Protein AF-A0A9D2B0W3-F1 (afdb_monomer)

Mean predicted aligned error: 19.97 Å

Solvent-accessible surface area (backbone atoms only — not comparable to full-atom values): 23202 Å² total; per-residue (Å²): 134,88,91,80,87,83,90,80,87,86,81,76,94,69,97,68,88,82,80,83,84,69,92,85,63,82,82,71,75,82,68,54,70,65,60,48,54,50,43,42,70,68,41,51,67,37,67,68,57,50,46,55,47,22,56,50,35,41,48,42,65,73,71,41,58,70,69,60,51,50,50,48,38,69,76,37,76,88,56,49,48,56,63,53,19,49,54,49,45,52,42,58,73,67,62,76,55,80,83,75,84,60,49,89,51,85,56,60,70,65,48,60,71,43,38,80,55,68,71,36,60,70,56,47,52,52,52,48,50,54,68,66,56,70,76,79,72,70,70,89,67,71,82,72,73,87,71,60,90,69,46,73,64,58,31,46,50,52,51,48,53,50,49,52,50,51,53,55,39,30,74,74,34,73,68,46,32,48,56,67,77,32,67,77,67,62,91,69,73,41,48,67,49,50,52,48,50,52,50,49,47,58,70,71,38,82,87,66,44,69,71,56,53,54,51,31,54,41,52,52,53,48,53,52,52,52,51,52,51,51,52,52,50,50,52,54,51,48,70,71,66,74,64,92,72,79,96,71,86,79,84,74,81,77,78,86,77,77,96,76,70,100,57,80,70,44,63,56,81,75,52,90,89,37,62,59,48,62,68,14,59,42,45,55,57,40,51,54,35,35,70,72,61,70,36,49,62,38,56,49,58,41,36,65,72,58,37,50,54,52,51,54,51,50,50,67,74,39,54,90,81,44,86,73,49,76,69,51,46,52,46,55,50,53,51,49,51,46,32,25,28,63,43,39,78,70,49,79,64,52,39,37,72,76,38,54,68,59,42,50,48,46,41,68,77,42,44,92,52,48,57,54,63,53,51,50,51,51,56,51,62,76,51,106

Structure (mmCIF, N/CA/C/O backbone):
data_AF-A0A9D2B0W3-F1
#
_entry.id   AF-A0A9D2B0W3-F1
#
loop_
_atom_site.group_PDB
_atom_site.id
_atom_site.type_symbol
_atom_site.label_atom_id
_atom_site.label_alt_id
_atom_site.label_comp_id
_atom_site.label_asym_id
_atom_site.label_entity_id
_atom_site.label_seq_id
_atom_site.pdbx_PDB_ins_code
_atom_site.Cartn_x
_atom_site.Cartn_y
_atom_site.Cartn_z
_atom_site.occupancy
_atom_site.B_iso_or_equiv
_atom_site.auth_seq_id
_atom_site.auth_comp_id
_atom_site.auth_asym_id
_atom_site.auth_atom_id
_atom_site.pdbx_PDB_model_num
ATOM 1 N N . HIS A 1 1 ? -0.732 -49.440 7.736 1.00 44.84 1 HIS A N 1
ATOM 2 C CA . HIS A 1 1 ? -2.022 -49.013 7.171 1.00 44.84 1 HIS A CA 1
ATOM 3 C C . HIS A 1 1 ? -2.262 -47.574 7.615 1.00 44.84 1 HIS A C 1
ATOM 5 O O . HIS A 1 1 ? -2.120 -47.290 8.797 1.00 44.84 1 HIS A O 1
ATOM 11 N N . LYS A 1 2 ? -2.395 -46.637 6.665 1.00 40.25 2 LYS A N 1
ATOM 12 C CA . LYS A 1 2 ? -2.701 -45.225 6.947 1.00 40.25 2 LYS A CA 1
ATOM 13 C C . LYS A 1 2 ? -4.219 -45.094 6.853 1.00 40.25 2 LYS A C 1
ATOM 15 O O . LYS A 1 2 ? -4.747 -45.114 5.749 1.00 40.25 2 LYS A O 1
ATOM 20 N N . ASP A 1 3 ? -4.889 -44.996 7.995 1.00 45.91 3 ASP A N 1
ATOM 21 C CA . ASP A 1 3 ? -6.347 -45.184 8.070 1.00 45.91 3 ASP A CA 1
ATOM 22 C C . ASP A 1 3 ? -7.139 -43.870 8.148 1.00 45.91 3 ASP A C 1
ATOM 24 O O . ASP A 1 3 ? -8.339 -43.883 8.415 1.00 45.91 3 ASP A O 1
ATOM 28 N N . ARG A 1 4 ? -6.485 -42.713 7.950 1.00 50.91 4 ARG A N 1
ATOM 29 C CA . ARG A 1 4 ? -7.126 -41.390 8.024 1.00 50.91 4 ARG A CA 1
ATOM 30 C C . ARG A 1 4 ? -6.487 -40.406 7.047 1.00 50.91 4 ARG A C 1
ATOM 32 O O . ARG A 1 4 ? -5.279 -40.188 7.093 1.00 50.91 4 ARG A O 1
ATOM 39 N N . PHE A 1 5 ? -7.313 -39.788 6.208 1.00 53.22 5 PHE A N 1
ATOM 40 C CA . PHE A 1 5 ? -6.940 -38.684 5.326 1.00 53.22 5 PHE A CA 1
ATOM 41 C C . PHE A 1 5 ? -7.847 -37.495 5.648 1.00 53.22 5 PHE A C 1
ATOM 43 O O . PHE A 1 5 ? -9.066 -37.651 5.690 1.00 53.22 5 PHE A O 1
ATOM 50 N N . VAL A 1 6 ? -7.258 -36.327 5.904 1.00 55.78 6 VAL A N 1
ATOM 51 C CA . VAL A 1 6 ? -7.984 -35.069 6.126 1.00 55.78 6 VAL A CA 1
ATOM 52 C C . VAL A 1 6 ? -7.534 -34.099 5.043 1.00 55.78 6 VAL A C 1
ATOM 54 O O . VAL A 1 6 ? -6.338 -33.861 4.895 1.00 55.78 6 VAL A O 1
ATOM 57 N N . ILE A 1 7 ? -8.483 -33.573 4.271 1.00 51.56 7 ILE A N 1
ATOM 58 C CA . ILE A 1 7 ? -8.226 -32.522 3.284 1.00 51.56 7 ILE A CA 1
ATOM 59 C C . ILE A 1 7 ? -8.518 -31.191 3.973 1.00 51.56 7 ILE A C 1
ATOM 61 O O . ILE A 1 7 ? -9.632 -30.970 4.448 1.00 51.56 7 ILE A O 1
ATOM 65 N N . VAL A 1 8 ? -7.507 -30.331 4.057 1.00 54.50 8 VAL A N 1
ATOM 66 C CA . VAL A 1 8 ? -7.628 -28.980 4.610 1.00 54.50 8 VAL A CA 1
ATOM 67 C C . VAL A 1 8 ? -7.377 -28.000 3.472 1.00 54.50 8 VAL A C 1
ATOM 69 O O . VAL A 1 8 ? -6.267 -27.936 2.954 1.00 54.50 8 VAL A O 1
ATOM 72 N N . ASP A 1 9 ? -8.417 -27.272 3.077 1.00 53.31 9 ASP A N 1
ATOM 73 C CA . ASP A 1 9 ? -8.308 -26.111 2.194 1.00 53.31 9 ASP A CA 1
ATOM 74 C C . ASP A 1 9 ? -7.922 -24.894 3.049 1.00 53.31 9 ASP A C 1
ATOM 76 O O . ASP A 1 9 ? -8.601 -24.586 4.035 1.00 53.31 9 ASP A O 1
ATOM 80 N N . ALA A 1 10 ? -6.781 -24.278 2.745 1.00 44.03 10 ALA A N 1
ATOM 81 C CA . ALA A 1 10 ? -6.113 -23.287 3.589 1.00 44.03 10 ALA A CA 1
ATOM 82 C C . ALA A 1 10 ? -6.182 -21.876 2.985 1.00 44.03 10 ALA A C 1
ATOM 84 O O . ALA A 1 10 ? -5.175 -21.177 2.901 1.00 44.03 10 ALA A O 1
ATOM 85 N N . ILE A 1 11 ? -7.376 -21.449 2.573 1.00 45.94 11 ILE A N 1
ATOM 86 C CA . ILE A 1 11 ? -7.653 -20.061 2.193 1.00 45.94 11 ILE A CA 1
ATOM 87 C C . ILE A 1 11 ? -8.588 -19.464 3.255 1.00 45.94 11 ILE A C 1
ATOM 89 O O . ILE A 1 11 ? -9.790 -19.717 3.257 1.00 45.94 11 ILE A O 1
ATOM 93 N N . GLY A 1 12 ? -8.015 -18.697 4.189 1.00 45.47 12 GLY A N 1
ATOM 94 C CA . GLY A 1 12 ? -8.739 -17.964 5.237 1.00 45.47 12 GLY A CA 1
ATOM 95 C C . GLY A 1 12 ? -8.386 -18.392 6.667 1.00 45.47 12 GLY A C 1
ATOM 96 O O . GLY A 1 12 ? -8.378 -19.576 7.004 1.00 45.47 12 GLY A O 1
ATOM 97 N N . VAL A 1 13 ? -8.112 -17.408 7.529 1.00 38.69 13 VAL A N 1
ATOM 98 C CA . VAL A 1 13 ? -7.911 -17.613 8.970 1.00 38.69 13 VAL A CA 1
ATOM 99 C C . VAL A 1 13 ? -9.286 -17.767 9.617 1.00 38.69 13 VAL A C 1
ATOM 101 O O . VAL A 1 13 ? -10.084 -16.835 9.614 1.00 38.69 13 VAL A O 1
ATOM 104 N N . THR A 1 14 ? -9.592 -18.944 10.158 1.00 43.06 14 THR A N 1
ATOM 105 C CA . THR A 1 14 ? -10.795 -19.141 10.977 1.00 43.06 14 THR A CA 1
ATOM 106 C C . THR A 1 14 ? -10.389 -19.400 12.420 1.00 43.06 14 THR A C 1
ATOM 108 O O . THR A 1 14 ? -9.787 -20.431 12.697 1.00 43.06 14 THR A O 1
ATOM 111 N N . GLU A 1 15 ? -10.789 -18.526 13.346 1.00 48.19 15 GLU A N 1
ATOM 112 C CA . GLU A 1 15 ? -10.572 -18.664 14.802 1.00 48.19 15 GLU A CA 1
ATOM 113 C C . GLU A 1 15 ? -11.389 -19.807 15.450 1.00 48.19 15 GLU A C 1
ATOM 115 O O . GLU A 1 15 ? -11.369 -20.010 16.664 1.00 48.19 15 GLU A O 1
ATOM 120 N N . LYS A 1 16 ? -12.137 -20.581 14.651 1.00 44.06 16 LYS A N 1
ATOM 121 C CA . LYS A 1 16 ? -12.910 -21.735 15.122 1.00 44.06 16 LYS A CA 1
ATOM 122 C C . LYS A 1 16 ? -12.063 -23.005 15.108 1.00 44.06 16 LYS A C 1
ATOM 124 O O . LYS A 1 16 ? -11.589 -23.444 14.063 1.00 44.06 16 LYS A O 1
ATOM 129 N N . GLU A 1 17 ? -11.962 -23.633 16.273 1.00 43.59 17 GLU A N 1
ATOM 130 C CA . GLU A 1 17 ? -11.324 -24.933 16.470 1.00 43.59 17 GLU A CA 1
ATOM 131 C C . GLU A 1 17 ? -12.077 -26.024 15.685 1.00 43.59 17 GLU A C 1
ATOM 133 O O . GLU A 1 17 ? -13.277 -26.233 15.877 1.00 43.59 17 GLU A O 1
ATOM 138 N N . LYS A 1 18 ? -11.390 -26.698 14.752 1.00 44.03 18 LYS A N 1
ATOM 139 C CA . LYS A 1 18 ? -11.965 -27.780 13.940 1.00 44.03 18 LYS A CA 1
ATOM 140 C C . LYS A 1 18 ? -11.678 -29.124 14.606 1.00 44.03 18 LYS A C 1
ATOM 142 O O . LYS A 1 18 ? -10.548 -29.603 14.587 1.00 44.03 18 LYS A O 1
ATOM 147 N N . THR A 1 19 ? -12.702 -29.751 15.177 1.00 45.62 19 THR A N 1
ATOM 148 C CA . THR A 1 19 ? -12.590 -31.097 15.755 1.00 45.62 19 THR A CA 1
ATOM 149 C C . THR A 1 19 ? -12.664 -32.164 14.659 1.00 45.62 19 THR A C 1
ATOM 151 O O . THR A 1 19 ? -13.511 -32.094 13.768 1.00 45.62 19 THR A O 1
ATOM 154 N N . VAL A 1 20 ? -11.791 -33.173 14.724 1.00 48.22 20 VAL A N 1
ATOM 155 C CA . VAL A 1 20 ? -11.810 -34.313 13.792 1.00 48.22 20 VAL A CA 1
ATOM 156 C C . VAL A 1 20 ? -12.993 -35.228 14.144 1.00 48.22 20 VAL A C 1
ATOM 158 O O . VAL A 1 20 ? -13.047 -35.713 15.276 1.00 48.22 20 VAL A O 1
ATOM 161 N N . PRO A 1 21 ? -13.937 -35.497 13.221 1.00 41.22 21 PRO A N 1
ATOM 162 C CA . PRO A 1 21 ? -15.067 -36.375 13.509 1.00 41.22 21 PRO A CA 1
ATOM 163 C C . PRO A 1 21 ? -14.605 -37.825 13.733 1.00 41.22 21 PRO A C 1
ATOM 165 O O . PRO A 1 21 ? -13.756 -38.350 13.007 1.00 41.22 21 PRO A O 1
ATOM 168 N N . GLN A 1 22 ? -15.168 -38.482 14.749 1.00 42.56 22 GLN A N 1
ATOM 169 C CA . GLN A 1 22 ? -14.895 -39.882 15.076 1.00 42.56 22 GLN A CA 1
ATOM 170 C C . GLN A 1 22 ? -15.736 -40.807 14.182 1.00 42.56 22 GLN A C 1
ATOM 172 O O . GLN A 1 22 ? -16.954 -40.664 14.087 1.00 42.56 22 GLN A O 1
ATOM 177 N N . VAL A 1 23 ? -15.090 -41.772 13.523 1.00 36.03 23 VAL A N 1
ATOM 178 C CA . VAL A 1 23 ? -15.759 -42.721 12.619 1.00 36.03 23 VAL A CA 1
ATOM 179 C C . VAL A 1 23 ? -16.671 -43.651 13.429 1.00 36.03 23 VAL A C 1
ATOM 181 O O . VAL A 1 23 ? -16.182 -44.449 14.222 1.00 36.03 23 VAL A O 1
ATOM 184 N N . GLY A 1 24 ? -17.986 -43.560 13.209 1.00 43.31 24 GLY A N 1
ATOM 185 C CA . GLY A 1 24 ? -18.978 -44.515 13.726 1.00 43.31 24 GLY A CA 1
ATOM 186 C C . GLY A 1 24 ? -19.796 -44.070 14.945 1.00 43.31 24 GLY A C 1
ATOM 187 O O . GLY A 1 24 ? -20.722 -44.783 15.326 1.00 43.31 24 GLY A O 1
ATOM 188 N N . GLY A 1 25 ? -19.530 -42.899 15.530 1.00 37.09 25 GLY A N 1
ATOM 189 C CA . GLY A 1 25 ? -20.458 -42.290 16.488 1.00 37.09 25 GLY A CA 1
ATOM 190 C C . GLY A 1 25 ? -21.688 -41.765 15.749 1.00 37.09 25 GLY A C 1
ATOM 191 O O . GLY A 1 25 ? -21.544 -41.095 14.725 1.00 37.09 25 GLY A O 1
ATOM 192 N N . LYS A 1 26 ? -22.906 -42.059 16.229 1.00 36.44 26 LYS A N 1
ATOM 193 C CA . LYS A 1 26 ? -24.106 -41.360 15.742 1.00 36.44 26 LYS A CA 1
ATOM 194 C C . LYS A 1 26 ? -23.824 -39.862 15.867 1.00 36.44 26 LYS A C 1
ATOM 196 O O . LYS A 1 26 ? -23.588 -39.384 16.970 1.00 36.44 26 LYS A O 1
ATOM 201 N N . HIS A 1 27 ? -23.805 -39.138 14.748 1.00 40.69 27 HIS A N 1
ATOM 202 C CA . HIS A 1 27 ? -23.748 -37.680 14.756 1.00 40.69 27 HIS A CA 1
ATOM 203 C C . HIS A 1 27 ? -25.032 -37.174 15.424 1.00 40.69 27 HIS A C 1
ATOM 205 O O . HIS A 1 27 ? -26.045 -36.962 14.758 1.00 40.69 27 HIS A O 1
ATOM 211 N N . GLN A 1 28 ? -25.023 -37.024 16.746 1.00 48.50 28 GLN A N 1
ATOM 212 C CA . GLN A 1 28 ? -26.066 -36.291 17.439 1.00 48.50 28 GLN A CA 1
ATOM 213 C C . GLN A 1 28 ? -25.806 -34.827 17.102 1.00 48.50 28 GLN A C 1
ATOM 215 O O . GLN A 1 28 ? -24.817 -34.243 17.540 1.00 48.50 28 GLN A O 1
ATOM 220 N N . ALA A 1 29 ? -26.607 -34.284 16.182 1.00 47.72 29 ALA A N 1
ATOM 221 C CA . ALA A 1 29 ? -26.459 -32.915 15.716 1.00 47.72 29 ALA A CA 1
ATOM 222 C C . ALA A 1 29 ? -26.375 -31.983 16.931 1.00 47.72 29 ALA A C 1
ATOM 224 O O . ALA A 1 29 ? -27.307 -31.932 17.733 1.00 47.72 29 ALA A O 1
ATOM 225 N N . MET A 1 30 ? -25.243 -31.289 17.075 1.00 56.25 30 MET A N 1
ATOM 226 C CA . MET A 1 30 ? -25.001 -30.394 18.200 1.00 56.25 30 MET A CA 1
ATOM 227 C C . MET A 1 30 ? -26.079 -29.308 18.173 1.00 56.25 30 MET A C 1
ATOM 229 O O . MET A 1 30 ? -26.112 -28.465 17.276 1.00 56.25 30 MET A O 1
ATOM 233 N N . MET A 1 31 ? -27.010 -29.371 19.120 1.00 71.25 31 MET A N 1
ATOM 234 C CA . MET A 1 31 ? -28.176 -28.495 19.148 1.00 71.25 31 MET A CA 1
ATOM 235 C C . MET A 1 31 ? -27.744 -27.052 19.459 1.00 71.25 31 MET A C 1
ATOM 237 O O . MET A 1 31 ? -26.736 -26.839 20.141 1.00 71.25 31 MET A O 1
ATOM 241 N N . THR A 1 32 ? -28.457 -26.034 18.966 1.00 80.62 32 THR A N 1
ATOM 242 C CA . THR A 1 32 ? -28.215 -24.645 19.404 1.00 80.62 32 THR A CA 1
ATOM 243 C C . THR A 1 32 ? -28.552 -24.506 20.891 1.00 80.62 32 THR A C 1
ATOM 245 O O . THR A 1 32 ? -29.376 -25.260 21.407 1.00 80.62 32 THR A O 1
ATOM 248 N N . LEU A 1 33 ? -27.914 -23.567 21.605 1.00 84.56 33 LEU A N 1
ATOM 249 C CA . LEU A 1 33 ? -28.168 -23.387 23.043 1.00 84.56 33 LEU A CA 1
ATOM 250 C C . LEU A 1 33 ? -29.640 -23.055 23.326 1.00 84.56 33 LEU A C 1
ATOM 252 O O . LEU A 1 33 ? -30.209 -23.578 24.275 1.00 84.56 33 LEU A O 1
ATOM 256 N N . GLU A 1 34 ? -30.265 -22.239 22.474 1.00 83.94 34 GLU A N 1
ATOM 257 C CA . GLU A 1 34 ? -31.693 -21.907 22.561 1.00 83.94 34 GLU A CA 1
ATOM 258 C C . GLU A 1 34 ? -32.572 -23.151 22.533 1.00 83.94 34 GLU A C 1
ATOM 260 O O . GLU A 1 34 ? -33.365 -23.373 23.445 1.00 83.94 34 GLU A O 1
ATOM 265 N N . ARG A 1 35 ? -32.390 -23.985 21.505 1.00 83.31 35 ARG A N 1
ATOM 266 C CA . ARG A 1 35 ? -33.196 -25.187 21.318 1.00 83.31 35 ARG A CA 1
ATOM 267 C C . ARG A 1 35 ? -32.907 -26.216 22.414 1.00 83.31 35 ARG A C 1
ATOM 269 O O . ARG A 1 35 ? -33.819 -26.890 22.868 1.00 83.31 35 ARG A O 1
ATOM 276 N N . LEU A 1 36 ? -31.667 -26.287 22.898 1.00 86.75 36 LEU A N 1
ATOM 277 C CA . LEU A 1 36 ? -31.296 -27.150 24.018 1.00 86.75 36 LEU A CA 1
ATOM 278 C C . LEU A 1 36 ? -32.008 -26.744 25.317 1.00 86.75 36 LEU A C 1
ATOM 280 O O . LEU A 1 36 ? -32.567 -27.594 26.003 1.00 86.75 36 LEU A O 1
ATOM 284 N N . LEU A 1 37 ? -32.019 -25.450 25.647 1.00 87.00 37 LEU A N 1
ATOM 285 C CA . LEU A 1 37 ? -32.725 -24.936 26.824 1.00 87.00 37 LEU A CA 1
ATOM 286 C C . LEU A 1 37 ? -34.245 -25.117 26.704 1.00 87.00 37 LEU A C 1
ATOM 288 O O . LEU A 1 37 ? -34.905 -25.396 27.704 1.00 87.00 37 LEU A O 1
ATOM 292 N N . GLU A 1 38 ? -34.794 -24.980 25.496 1.00 86.25 38 GLU A N 1
ATOM 293 C CA . GLU A 1 38 ? -36.202 -25.251 25.204 1.00 86.25 38 GLU A CA 1
ATOM 294 C C . GLU A 1 38 ? -36.568 -26.719 25.469 1.00 86.25 38 GLU A C 1
ATOM 296 O O . GLU A 1 38 ? -37.480 -26.983 26.252 1.00 86.25 38 GLU A O 1
ATOM 301 N N . GLU A 1 39 ? -35.832 -27.677 24.900 1.00 83.38 39 GLU A N 1
ATOM 302 C CA . GLU A 1 39 ? -36.070 -29.115 25.110 1.00 83.38 39 GLU A CA 1
ATOM 303 C C . GLU A 1 39 ? -35.938 -29.512 26.592 1.00 83.38 39 GLU A C 1
ATOM 305 O O . GLU A 1 39 ? -36.796 -30.216 27.135 1.00 83.38 39 GLU A O 1
ATOM 310 N N . LEU A 1 40 ? -34.926 -28.984 27.290 1.00 85.75 40 LEU A N 1
ATOM 311 C CA . LEU A 1 40 ? -34.746 -29.221 28.724 1.00 85.75 40 LEU A CA 1
ATOM 312 C C . LEU A 1 40 ? -35.913 -28.644 29.543 1.00 85.75 40 LEU A C 1
ATOM 314 O O . LEU A 1 40 ? -36.421 -29.310 30.445 1.00 85.75 40 LEU A O 1
ATOM 318 N N . SER A 1 41 ? -36.401 -27.447 29.193 1.00 84.25 41 SER A N 1
ATOM 319 C CA . SER A 1 41 ? -37.575 -26.841 29.841 1.00 84.25 41 SER A CA 1
ATOM 320 C C . SER A 1 41 ? -38.878 -27.608 29.597 1.00 84.25 41 SER A C 1
ATOM 322 O O . SER A 1 41 ? -39.769 -27.592 30.443 1.00 84.25 41 SER A O 1
ATOM 324 N N . ARG A 1 42 ? -38.977 -28.332 28.474 1.00 81.25 42 ARG A N 1
ATOM 325 C CA . ARG A 1 42 ? -40.112 -29.214 28.158 1.00 81.25 42 ARG A CA 1
ATOM 326 C C . ARG A 1 42 ? -40.053 -30.538 28.924 1.00 81.25 42 ARG A C 1
ATOM 328 O O . ARG A 1 42 ? -41.003 -31.312 28.873 1.00 81.25 42 ARG A O 1
ATOM 335 N N . GLY A 1 43 ? -38.967 -30.781 29.660 1.00 78.50 43 GLY A N 1
ATOM 336 C CA . GLY A 1 43 ? -38.764 -31.970 30.479 1.00 78.50 43 GLY A CA 1
ATOM 337 C C . GLY A 1 43 ? -38.015 -33.097 29.774 1.00 78.50 43 GLY A C 1
ATOM 338 O O . GLY A 1 43 ? -37.932 -34.189 30.334 1.00 78.50 43 GLY A O 1
ATOM 339 N N . VAL A 1 44 ? -37.433 -32.852 28.593 1.00 82.50 44 VAL A N 1
ATOM 340 C CA . VAL A 1 44 ? -36.555 -33.810 27.905 1.00 82.50 44 VAL A CA 1
ATOM 341 C C . VAL A 1 44 ? -35.154 -33.731 28.523 1.00 82.50 44 VAL A C 1
ATOM 343 O O . VAL A 1 44 ? -34.221 -33.163 27.966 1.00 82.50 44 VAL A O 1
ATOM 346 N N . VAL A 1 45 ? -35.023 -34.266 29.735 1.00 83.31 45 VAL A N 1
ATOM 347 C CA . VAL A 1 45 ? -33.794 -34.245 30.545 1.00 83.31 45 VAL A CA 1
ATOM 348 C C . VAL A 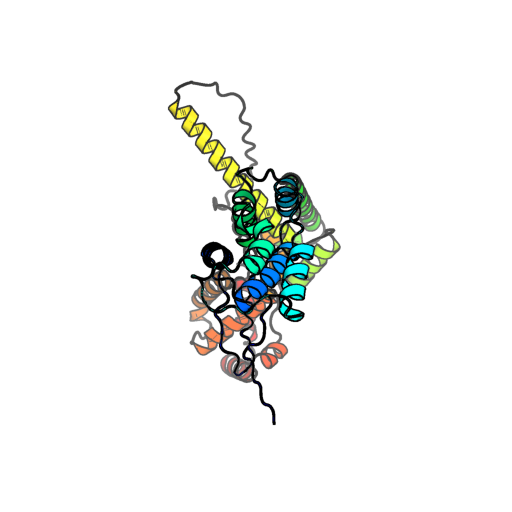1 45 ? -32.998 -35.544 30.388 1.00 83.31 45 VAL A C 1
ATOM 350 O O . VAL A 1 45 ? -32.717 -36.234 31.358 1.00 83.31 45 VAL A O 1
ATOM 353 N N . SER A 1 46 ? -32.666 -35.926 29.154 1.00 85.25 46 SER A N 1
ATOM 354 C CA . SER A 1 46 ? -31.773 -37.070 28.908 1.00 85.25 46 SER A CA 1
ATOM 355 C C . SER A 1 46 ? -30.321 -36.717 29.237 1.00 85.25 46 SER A C 1
ATOM 357 O O . SER A 1 46 ? -29.912 -35.580 28.989 1.00 85.25 46 SER A O 1
ATOM 359 N N . ASP A 1 47 ? -29.526 -37.698 29.663 1.00 81.25 47 ASP A N 1
ATOM 360 C CA . ASP A 1 47 ? -28.124 -37.487 30.050 1.00 81.25 47 ASP A CA 1
ATOM 361 C C . ASP A 1 47 ? -27.288 -36.862 28.910 1.00 81.25 47 ASP A C 1
ATOM 363 O O . ASP A 1 47 ? -26.510 -35.943 29.148 1.00 81.25 47 ASP A O 1
ATOM 367 N N . ASP A 1 48 ? -27.530 -37.247 27.648 1.00 83.50 48 ASP A N 1
ATOM 368 C CA . ASP A 1 48 ? -26.866 -36.649 26.475 1.00 83.50 48 ASP A CA 1
ATOM 369 C C . ASP A 1 48 ? -27.121 -35.132 26.351 1.00 83.50 48 ASP A C 1
ATOM 371 O O . ASP A 1 48 ? -26.190 -34.349 26.168 1.00 83.50 48 ASP A O 1
ATOM 375 N N . LEU A 1 49 ? -28.371 -34.687 26.518 1.00 85.19 49 LEU A N 1
ATOM 376 C CA . LEU A 1 49 ? -28.722 -33.260 26.471 1.00 85.19 49 LEU A CA 1
ATOM 377 C C . LEU A 1 49 ? -28.171 -32.491 27.679 1.00 85.19 49 LEU A C 1
ATOM 379 O O . LEU A 1 49 ? -27.749 -31.342 27.535 1.00 85.19 49 LEU A O 1
ATOM 383 N N . MET A 1 50 ? -28.135 -33.116 28.858 1.00 85.31 50 MET A N 1
ATOM 384 C CA . MET A 1 50 ? -27.540 -32.520 30.058 1.00 85.31 50 MET A CA 1
ATOM 385 C C . MET A 1 50 ? -26.028 -32.325 29.892 1.00 85.31 50 MET A C 1
ATOM 387 O O . MET A 1 50 ? -25.512 -31.244 30.184 1.00 85.31 50 MET A O 1
ATOM 391 N N . LEU A 1 51 ? -25.326 -33.310 29.330 1.00 85.56 51 LEU A N 1
ATOM 392 C CA . LEU A 1 51 ? -23.904 -33.198 29.007 1.00 85.56 51 LEU A CA 1
ATOM 393 C C . LEU A 1 51 ? -23.649 -32.147 27.916 1.00 85.56 51 LEU A C 1
ATOM 395 O O . LEU A 1 51 ? -22.751 -31.316 28.058 1.00 85.56 51 LEU A O 1
ATOM 399 N N . GLN A 1 52 ? -24.476 -32.102 26.864 1.00 84.56 52 GLN A N 1
ATOM 400 C CA . GLN A 1 52 ? -24.395 -31.047 25.845 1.00 84.56 52 GLN A CA 1
ATOM 401 C C . GLN A 1 52 ? -24.563 -29.644 26.443 1.00 84.56 52 GLN A C 1
ATOM 403 O O . GLN A 1 52 ? -23.875 -28.712 26.015 1.00 84.56 52 GLN A O 1
ATOM 408 N N . LEU A 1 53 ? -25.452 -29.482 27.429 1.00 88.25 53 LEU A N 1
ATOM 409 C CA . LEU A 1 53 ? -25.595 -28.229 28.163 1.00 88.25 53 LEU A CA 1
ATOM 410 C C . LEU A 1 53 ? -24.312 -27.908 28.928 1.00 88.25 53 LEU A C 1
ATOM 412 O O . LEU A 1 53 ? -23.763 -26.827 28.726 1.00 88.25 53 LEU A O 1
ATOM 416 N N . ALA A 1 54 ? -23.802 -28.838 29.736 1.00 86.38 54 ALA A N 1
ATOM 417 C CA . ALA A 1 54 ? -22.594 -28.624 30.528 1.00 86.38 54 ALA A CA 1
ATOM 418 C C . ALA A 1 54 ? -21.398 -28.183 29.665 1.00 86.38 54 ALA A C 1
ATOM 420 O O . ALA A 1 54 ? -20.764 -27.170 29.959 1.00 86.38 54 ALA A O 1
ATOM 421 N N . TYR A 1 55 ? -21.143 -28.852 28.535 1.00 84.62 55 TYR A N 1
ATOM 422 C CA . TYR A 1 55 ? -20.054 -28.470 27.628 1.00 84.62 55 TYR A CA 1
ATOM 423 C C . TYR A 1 55 ? -20.231 -27.072 27.024 1.00 84.62 55 TYR A C 1
ATOM 425 O O . TYR A 1 55 ? -19.258 -26.319 26.893 1.00 84.62 55 TYR A O 1
ATOM 433 N N . LYS A 1 56 ? -21.463 -26.688 26.669 1.00 84.56 56 LYS A N 1
ATOM 434 C CA . LYS A 1 56 ? -21.749 -25.337 26.170 1.00 84.56 56 LYS A CA 1
ATOM 435 C C . LYS A 1 56 ? -21.558 -24.284 27.255 1.00 84.56 56 LYS A C 1
ATOM 437 O O . LYS A 1 56 ? -20.966 -23.251 26.963 1.00 84.56 56 LYS A O 1
ATOM 442 N N . LEU A 1 57 ? -21.988 -24.549 28.489 1.00 87.94 57 LEU A N 1
ATOM 443 C CA . LEU A 1 57 ? -21.787 -23.635 29.618 1.00 87.94 57 LEU A CA 1
ATOM 444 C C . LEU A 1 57 ? -20.300 -23.421 29.910 1.00 87.94 57 LEU A C 1
ATOM 446 O O . LEU A 1 57 ? -19.871 -22.277 30.029 1.00 87.94 57 LEU A O 1
ATOM 450 N N . THR A 1 58 ? -19.499 -24.488 29.921 1.00 86.38 58 THR A N 1
ATOM 451 C CA . THR A 1 58 ? -18.039 -24.392 30.079 1.00 86.38 58 THR A CA 1
ATOM 452 C C . THR A 1 58 ? -17.401 -23.594 28.943 1.00 86.38 58 THR A C 1
ATOM 454 O O . THR A 1 58 ? -16.518 -22.771 29.172 1.00 86.38 58 THR A O 1
ATOM 457 N N . THR A 1 59 ? -17.870 -23.784 27.707 1.00 81.56 59 THR A N 1
ATOM 458 C CA . THR A 1 59 ? -17.372 -23.020 26.553 1.00 81.56 59 THR A CA 1
ATOM 459 C C . THR A 1 59 ? -17.703 -21.533 26.682 1.00 81.56 59 THR A C 1
ATOM 461 O O . THR A 1 59 ? -16.834 -20.700 26.447 1.00 81.56 59 THR A O 1
ATOM 464 N N . ILE A 1 60 ? -18.931 -21.197 27.085 1.00 85.69 60 ILE A N 1
ATOM 465 C CA . ILE A 1 60 ? -19.372 -19.812 27.308 1.00 85.69 60 ILE A CA 1
ATOM 466 C C . ILE A 1 60 ? -18.593 -19.175 28.457 1.00 85.69 60 ILE A C 1
ATOM 468 O O . ILE A 1 60 ? -18.174 -18.032 28.338 1.00 85.69 60 ILE A O 1
ATOM 472 N N . ALA A 1 61 ? -18.342 -19.909 29.540 1.00 85.56 61 ALA A N 1
ATOM 473 C CA . ALA A 1 61 ? -17.566 -19.398 30.663 1.00 85.56 61 ALA A CA 1
ATOM 474 C C . ALA A 1 61 ? -16.108 -19.092 30.283 1.00 85.56 61 ALA A C 1
ATOM 476 O O . ALA A 1 61 ? -15.545 -18.117 30.768 1.00 85.56 61 ALA A O 1
ATOM 477 N N . ASN A 1 62 ? -15.509 -19.900 29.402 1.00 81.62 62 ASN A N 1
ATOM 478 C CA . ASN A 1 62 ? -14.113 -19.733 28.989 1.00 81.62 62 ASN A CA 1
ATOM 479 C C . ASN A 1 62 ? -13.920 -18.741 27.830 1.00 81.62 62 ASN A C 1
ATOM 481 O O . ASN A 1 62 ? -12.850 -18.151 27.717 1.00 81.62 62 ASN A O 1
ATOM 485 N N . LYS A 1 63 ? -14.908 -18.604 26.933 1.00 80.19 63 LYS A N 1
ATOM 486 C CA . LYS A 1 63 ? -14.811 -17.785 25.707 1.00 80.19 63 LYS A CA 1
ATOM 487 C C . LYS A 1 63 ? -15.702 -16.538 25.711 1.00 80.19 63 LYS A C 1
ATOM 489 O O . LYS A 1 63 ? -15.606 -15.741 24.785 1.00 80.19 63 LYS A O 1
ATOM 494 N N . GLY A 1 64 ? -16.603 -16.403 26.681 1.00 80.56 64 GLY A N 1
ATOM 495 C CA . GLY A 1 64 ? -17.520 -15.272 26.784 1.00 80.56 64 GLY A CA 1
ATOM 496 C C . GLY A 1 64 ? -16.815 -13.981 27.192 1.00 80.56 64 GLY A C 1
ATOM 497 O O . GLY A 1 64 ? -15.752 -14.004 27.811 1.00 80.56 64 GLY A O 1
ATOM 498 N N . ASP A 1 65 ? -17.430 -12.849 26.853 1.00 81.19 65 ASP A N 1
ATOM 499 C CA . ASP A 1 65 ? -16.939 -11.527 27.237 1.00 81.19 65 ASP A CA 1
ATOM 500 C C . ASP A 1 65 ? -16.958 -11.363 28.776 1.00 81.19 65 ASP A C 1
ATOM 502 O O . ASP A 1 65 ? -18.005 -11.596 29.395 1.00 81.19 65 ASP A O 1
ATOM 506 N N . PRO A 1 66 ? -15.836 -10.969 29.417 1.00 84.12 66 PRO A N 1
ATOM 507 C CA . PRO A 1 66 ? -15.750 -10.867 30.874 1.00 84.12 66 PRO A CA 1
ATOM 508 C C . PRO A 1 66 ? -16.769 -9.907 31.501 1.00 84.12 66 PRO A C 1
ATOM 510 O O . PRO A 1 66 ? -17.277 -10.187 32.590 1.00 84.12 66 PRO A O 1
ATOM 513 N N . ASP A 1 67 ? -17.101 -8.801 30.827 1.00 84.38 67 ASP A N 1
ATOM 514 C CA . ASP A 1 67 ? -18.050 -7.812 31.340 1.00 84.38 67 ASP A CA 1
ATOM 515 C C . ASP A 1 67 ? -19.478 -8.362 31.289 1.00 84.38 67 ASP A C 1
ATOM 517 O O . ASP A 1 67 ? -20.251 -8.215 32.240 1.00 84.38 67 ASP A O 1
ATOM 521 N N . GLU A 1 68 ? -19.834 -9.055 30.207 1.00 85.38 68 GLU A N 1
ATOM 522 C CA . GLU A 1 68 ? -21.152 -9.680 30.076 1.00 85.38 68 GLU A CA 1
ATOM 523 C C . GLU A 1 68 ? -21.335 -10.870 31.022 1.00 85.38 68 GLU A C 1
ATOM 525 O O . GLU A 1 68 ? -22.416 -11.039 31.597 1.00 85.38 68 GLU A O 1
ATOM 530 N N . LEU A 1 69 ? -20.278 -11.658 31.242 1.00 86.31 69 LEU A N 1
ATOM 531 C CA . LEU A 1 69 ? -20.256 -12.718 32.249 1.00 86.31 69 LEU A CA 1
ATOM 532 C C . LEU A 1 69 ? -20.420 -12.142 33.664 1.00 86.31 69 LEU A C 1
ATOM 534 O O . LEU A 1 69 ? -21.159 -12.706 34.472 1.00 86.31 69 LEU A O 1
ATOM 538 N N . ALA A 1 70 ? -19.814 -10.987 33.959 1.00 86.62 70 ALA A N 1
ATOM 539 C CA . ALA A 1 70 ? -20.014 -10.295 35.231 1.00 86.62 70 ALA A CA 1
ATOM 540 C C . ALA A 1 70 ? -21.454 -9.778 35.395 1.00 86.62 70 ALA A C 1
ATOM 542 O O . ALA A 1 70 ? -21.996 -9.804 36.503 1.00 86.62 70 ALA A O 1
ATOM 543 N N . VAL A 1 71 ? -22.100 -9.333 34.311 1.00 87.56 71 VAL A N 1
ATOM 544 C CA . VAL A 1 71 ? -23.529 -8.974 34.318 1.00 87.56 71 VAL A CA 1
ATOM 545 C C . VAL A 1 71 ? -24.390 -10.201 34.615 1.00 87.56 71 VAL A C 1
ATOM 547 O O . VAL A 1 71 ? -25.242 -10.131 35.500 1.00 87.56 71 VAL A O 1
ATOM 550 N N . LEU A 1 72 ? -24.134 -11.335 33.955 1.00 87.38 72 LEU A N 1
ATOM 551 C CA . LEU A 1 72 ? -24.842 -12.591 34.219 1.00 87.38 72 LEU A CA 1
ATOM 552 C C . LEU A 1 72 ? -24.677 -13.036 35.682 1.00 87.38 72 LEU A C 1
ATOM 554 O O . LEU A 1 72 ? -25.662 -13.350 36.346 1.00 87.38 72 LEU A O 1
ATOM 558 N N . GLN A 1 73 ? -23.456 -12.979 36.217 1.00 88.75 73 GLN A N 1
ATOM 559 C CA . GLN A 1 73 ? -23.164 -13.331 37.609 1.00 88.75 73 GLN A CA 1
ATOM 560 C C . GLN A 1 73 ? -23.868 -12.406 38.617 1.00 88.75 73 GLN A C 1
ATOM 562 O O . GLN A 1 73 ? -24.274 -12.853 39.689 1.00 88.75 73 GLN A O 1
ATOM 567 N N . LYS A 1 74 ? -24.035 -11.116 38.294 1.00 87.44 74 LYS A N 1
ATOM 568 C CA . LYS A 1 74 ? -24.799 -10.169 39.126 1.00 87.44 74 LYS A CA 1
ATOM 569 C C . LYS A 1 74 ? -26.302 -10.445 39.088 1.00 87.44 74 LYS A C 1
ATOM 571 O O . LYS A 1 74 ? -26.965 -10.268 40.106 1.00 87.44 74 LYS A O 1
ATOM 576 N N . MET A 1 75 ? -26.832 -10.848 37.933 1.00 85.56 75 MET A N 1
ATOM 577 C CA . MET A 1 75 ? -28.248 -11.198 37.767 1.00 85.56 75 MET A CA 1
ATOM 578 C C . MET A 1 75 ? -28.601 -12.486 38.513 1.00 85.56 75 MET A C 1
ATOM 580 O O . MET A 1 75 ? -29.647 -12.545 39.156 1.00 85.56 75 MET A O 1
ATOM 584 N N . SER A 1 76 ? -27.698 -13.469 38.486 1.00 86.38 76 SER A N 1
ATOM 585 C CA . SER A 1 76 ? -27.908 -14.790 39.081 1.00 86.38 76 SER A CA 1
ATOM 586 C C . SER A 1 76 ? -26.715 -15.173 39.964 1.00 86.38 76 SER A C 1
ATOM 588 O O . SER A 1 76 ? -25.882 -15.985 39.564 1.00 86.38 76 SER A O 1
ATOM 590 N N . PRO A 1 77 ? -26.624 -14.637 41.200 1.00 85.06 77 PRO A N 1
ATOM 591 C CA . PRO A 1 77 ? -25.465 -14.843 42.076 1.00 85.06 77 PRO A CA 1
ATOM 592 C C . PRO A 1 77 ? -25.189 -16.306 42.428 1.00 85.06 77 PRO A C 1
ATOM 594 O O . PRO A 1 77 ? -24.067 -16.652 42.772 1.00 85.06 77 PRO A O 1
ATOM 597 N N . GLN A 1 78 ? -26.213 -17.156 42.353 1.00 80.44 78 GLN A N 1
ATOM 598 C CA . GLN A 1 78 ? -26.131 -18.583 42.672 1.00 80.44 78 GLN A CA 1
ATOM 599 C C . GLN A 1 78 ? -25.678 -19.438 4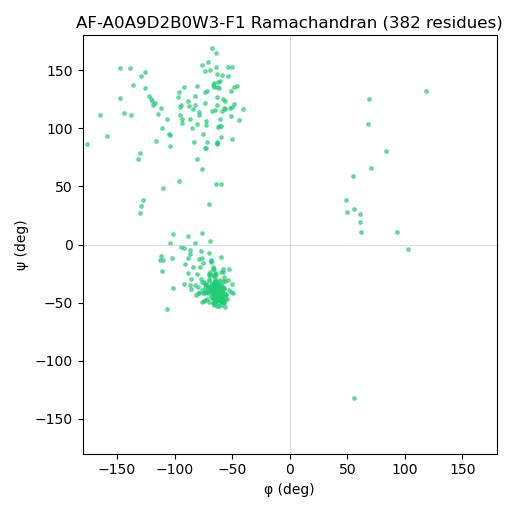1.475 1.00 80.44 78 GLN A C 1
ATOM 601 O O . GLN A 1 78 ? -25.450 -20.636 41.632 1.00 80.44 78 GLN A O 1
ATOM 606 N N . LEU A 1 79 ? -25.577 -18.850 40.277 1.00 85.25 79 LEU A N 1
ATOM 607 C CA . LEU A 1 79 ? -25.266 -19.548 39.033 1.00 85.25 79 LEU A CA 1
ATOM 608 C C . LEU A 1 79 ? -23.811 -19.289 38.622 1.00 85.25 79 LEU A C 1
ATOM 610 O O . LEU A 1 79 ? -23.522 -18.426 37.796 1.00 85.25 79 LEU A O 1
ATOM 614 N N . HIS A 1 80 ? -22.889 -20.080 39.167 1.00 87.31 80 HIS A N 1
ATOM 615 C CA . HIS A 1 80 ? -21.509 -20.132 38.689 1.00 87.31 80 HIS A CA 1
ATOM 616 C C . HIS A 1 80 ? -21.397 -21.144 37.545 1.00 87.31 80 HIS A C 1
ATOM 618 O O . HIS A 1 80 ? -21.489 -22.348 37.765 1.00 87.31 80 HIS A O 1
ATOM 624 N N . LEU A 1 81 ? -21.213 -20.664 36.309 1.00 86.12 81 LEU A N 1
ATOM 625 C CA . LEU A 1 81 ? -21.317 -21.492 35.096 1.00 86.12 81 LEU A CA 1
ATOM 626 C C . LEU A 1 81 ? -20.404 -22.728 35.096 1.00 86.12 81 LEU A C 1
ATOM 628 O O . LEU A 1 81 ? -20.849 -23.803 34.702 1.00 86.12 81 LEU A O 1
ATOM 632 N N . ILE A 1 82 ? -19.150 -22.583 35.536 1.00 87.06 82 ILE A N 1
ATOM 633 C CA . ILE A 1 82 ? -18.168 -23.680 35.552 1.00 87.06 82 ILE A CA 1
ATOM 634 C C . ILE A 1 82 ? -18.542 -24.721 36.612 1.00 87.06 82 ILE A C 1
ATOM 636 O O . ILE A 1 82 ? -18.622 -25.906 36.301 1.00 87.06 82 ILE A O 1
ATOM 640 N N . GLU A 1 83 ? -18.825 -24.281 37.838 1.00 87.50 83 GLU A N 1
ATOM 641 C CA . GLU A 1 83 ? -19.208 -25.166 38.946 1.00 87.50 83 GLU A CA 1
ATOM 642 C C . GLU A 1 83 ? -20.531 -25.886 38.652 1.00 87.50 83 GLU A C 1
ATOM 644 O O . GLU A 1 83 ? -20.688 -27.078 38.910 1.00 87.50 83 GLU A O 1
ATOM 649 N N . PHE A 1 84 ? -21.484 -25.178 38.042 1.00 89.56 84 PHE A N 1
ATOM 650 C CA . PHE A 1 84 ? -22.763 -25.743 37.634 1.00 89.56 84 PHE A CA 1
ATOM 651 C C . PHE A 1 84 ? -22.603 -26.783 36.516 1.00 89.56 84 PHE A C 1
ATOM 653 O O . PHE A 1 84 ? -23.213 -27.850 36.582 1.00 89.56 84 PHE A O 1
ATOM 660 N N . ALA A 1 85 ? -21.749 -26.519 35.521 1.00 89.00 85 ALA A N 1
ATOM 661 C CA . ALA A 1 85 ? -21.426 -27.486 34.475 1.00 89.00 85 ALA A CA 1
ATOM 662 C C . ALA A 1 85 ? -20.741 -28.742 35.041 1.00 89.00 85 ALA A C 1
ATOM 664 O O . ALA A 1 85 ? -21.115 -29.854 34.671 1.00 89.00 85 ALA A O 1
ATOM 665 N N . GLN A 1 86 ? -19.793 -28.579 35.969 1.00 87.94 86 GLN A N 1
ATOM 666 C CA . GLN A 1 86 ? -19.123 -29.694 36.650 1.00 87.94 86 GLN A CA 1
ATOM 667 C C . GLN A 1 86 ? -20.118 -30.555 37.430 1.00 87.94 86 GLN A C 1
ATOM 669 O O . GLN A 1 86 ? -20.144 -31.768 37.249 1.00 87.94 86 GLN A O 1
ATOM 674 N N . ARG A 1 87 ? -21.023 -29.933 38.193 1.00 87.88 87 ARG A N 1
ATOM 675 C CA . ARG A 1 87 ? -22.082 -30.641 38.925 1.00 87.88 87 ARG A CA 1
ATOM 676 C C . ARG A 1 87 ? -23.004 -31.455 38.008 1.00 87.88 87 ARG A C 1
ATOM 678 O O . ARG A 1 87 ? -23.446 -32.533 38.398 1.00 87.88 87 ARG A O 1
ATOM 685 N N . ILE A 1 88 ? -23.313 -30.955 36.806 1.00 87.50 88 ILE A N 1
ATOM 686 C CA . ILE A 1 88 ? -24.092 -31.710 35.810 1.00 87.50 88 ILE A CA 1
ATOM 687 C C . ILE A 1 88 ? -23.309 -32.939 35.331 1.00 87.50 88 ILE A C 1
ATOM 689 O O . ILE A 1 88 ? -23.873 -34.031 35.277 1.00 87.50 88 ILE A O 1
ATOM 693 N N . ILE A 1 89 ? -22.029 -32.764 34.988 1.00 85.69 89 ILE A N 1
ATOM 694 C CA . ILE A 1 89 ? -21.167 -33.840 34.482 1.00 85.69 89 ILE A CA 1
ATOM 695 C C . ILE A 1 89 ? -21.001 -34.930 35.542 1.00 85.69 89 ILE A C 1
ATOM 697 O O . ILE A 1 89 ? -21.290 -36.089 35.261 1.00 85.69 89 ILE A O 1
ATOM 701 N N . GLU A 1 90 ? -20.644 -34.560 36.772 1.00 87.88 90 GLU A N 1
ATOM 702 C CA . GLU A 1 90 ? -20.459 -35.500 37.884 1.00 87.88 90 GLU A CA 1
ATOM 703 C C . GLU A 1 90 ? -21.729 -36.311 38.173 1.00 87.88 90 GLU A C 1
ATOM 705 O O . GLU A 1 90 ? -21.662 -37.524 38.368 1.00 87.88 90 GLU A O 1
ATOM 710 N N . ALA A 1 91 ? -22.902 -35.670 38.149 1.00 84.00 91 ALA A N 1
ATOM 711 C CA . ALA A 1 91 ? -24.172 -36.358 38.368 1.00 84.00 91 ALA A CA 1
ATOM 712 C C . ALA A 1 91 ? -24.506 -37.366 37.253 1.00 84.00 91 ALA A C 1
ATOM 714 O O . ALA A 1 91 ? -25.095 -38.411 37.536 1.00 84.00 91 ALA A O 1
ATOM 715 N N . CYS A 1 92 ? -24.115 -37.076 36.007 1.00 82.31 92 CYS A N 1
ATOM 716 C CA . CYS A 1 92 ? -24.292 -37.991 34.876 1.00 82.31 92 CYS A CA 1
ATOM 717 C C . CYS A 1 92 ? -23.264 -39.137 34.897 1.00 82.31 92 CYS A C 1
ATOM 719 O O . CYS A 1 92 ? -23.618 -40.274 34.606 1.00 82.31 92 CYS A O 1
ATOM 721 N N . GLU A 1 93 ? -22.008 -38.861 35.259 1.00 80.75 93 GLU A N 1
ATOM 722 C CA . GLU A 1 93 ? -20.923 -39.855 35.293 1.00 80.75 93 GLU A CA 1
ATOM 723 C C . GLU A 1 93 ? -21.042 -40.842 36.459 1.00 80.75 93 GLU A C 1
ATOM 725 O O . GLU A 1 93 ? -20.691 -42.010 36.317 1.00 80.75 93 GLU A O 1
ATOM 730 N N . GLN A 1 94 ? -21.542 -40.395 37.615 1.00 77.19 94 GLN A N 1
ATOM 731 C CA . GLN A 1 94 ? -21.703 -41.253 38.794 1.00 77.19 94 GLN A CA 1
ATOM 732 C C . GLN A 1 94 ? -22.984 -42.108 38.760 1.00 77.19 94 GLN A C 1
ATOM 734 O O . GLN A 1 94 ? -23.253 -42.813 39.731 1.00 77.19 94 GLN A O 1
ATOM 739 N N . GLU A 1 95 ? -23.790 -42.026 37.690 1.00 69.00 95 GLU A N 1
ATOM 740 C CA . GLU A 1 95 ? -25.094 -42.704 37.542 1.00 69.00 95 GLU A CA 1
ATOM 741 C C . GLU A 1 95 ? -26.032 -42.507 38.755 1.00 69.00 95 GLU A C 1
ATOM 743 O O . GLU A 1 95 ? -26.889 -43.335 39.059 1.00 69.00 95 GLU A O 1
ATOM 748 N N . THR A 1 96 ? -25.883 -41.390 39.474 1.00 71.19 96 THR A N 1
ATOM 749 C CA . THR A 1 96 ? -26.684 -41.090 40.676 1.00 71.19 96 THR A CA 1
ATOM 750 C C . THR A 1 96 ? -28.099 -40.628 40.336 1.00 71.19 96 THR A C 1
ATOM 752 O O . THR A 1 96 ? -28.952 -40.551 41.218 1.00 71.19 96 THR A O 1
ATOM 755 N N . LEU A 1 97 ? -28.355 -40.330 39.059 1.00 75.56 97 LEU A N 1
ATOM 756 C CA . LEU A 1 97 ? -29.637 -39.869 38.549 1.00 75.56 97 LEU A CA 1
ATOM 757 C C . LEU A 1 97 ? -30.497 -41.062 38.079 1.00 75.56 97 LEU A C 1
ATOM 759 O O . LEU A 1 97 ? -30.001 -41.917 37.343 1.00 75.56 97 LEU A O 1
ATOM 763 N N . PRO A 1 98 ? -31.803 -41.111 38.415 1.00 77.00 98 PRO A N 1
ATOM 764 C CA . PRO A 1 98 ? -32.731 -42.125 37.902 1.00 77.00 98 PRO A CA 1
ATOM 765 C C . PRO A 1 98 ? -32.692 -42.171 36.368 1.00 77.00 98 PRO A C 1
ATOM 767 O O . PRO A 1 98 ? -32.564 -41.108 35.780 1.00 77.00 98 PRO A O 1
ATOM 770 N N . PRO A 1 99 ? -32.833 -43.312 35.669 1.00 76.31 99 PRO A N 1
ATOM 771 C CA . PRO A 1 99 ? -32.723 -43.382 34.203 1.00 76.31 99 PRO A CA 1
ATOM 772 C C . PRO A 1 99 ? -33.804 -42.556 33.481 1.00 76.31 99 PRO A C 1
ATOM 774 O O . PRO A 1 99 ? -34.915 -42.393 33.983 1.00 76.31 99 PRO A O 1
ATOM 777 N N . PHE A 1 100 ? -33.484 -41.974 32.320 1.00 79.69 100 PHE A N 1
ATOM 778 C CA . PHE A 1 100 ? -34.444 -41.184 31.533 1.00 79.69 100 PHE A CA 1
ATOM 779 C C . PHE A 1 100 ? -35.270 -42.135 30.675 1.00 79.69 100 PHE A C 1
ATOM 781 O O . PHE A 1 100 ? -34.717 -42.818 29.816 1.00 79.69 100 PHE A O 1
ATOM 788 N N . VAL A 1 101 ? -36.581 -42.185 30.917 1.00 71.12 101 VAL A N 1
ATOM 789 C CA . VAL A 1 101 ? -37.497 -43.085 30.197 1.00 71.12 101 VAL A CA 1
ATOM 790 C C . VAL A 1 101 ? -38.364 -42.304 29.211 1.00 71.12 101 VAL A C 1
ATOM 792 O O . VAL A 1 101 ? -38.335 -42.590 28.018 1.00 71.12 101 VAL A O 1
ATOM 795 N N . ASP A 1 102 ? -39.093 -41.290 29.684 1.00 73.81 102 ASP A N 1
ATOM 796 C CA . ASP A 1 102 ? -39.936 -40.425 28.853 1.00 73.81 102 ASP A CA 1
ATOM 797 C C . ASP A 1 102 ? -39.977 -38.997 29.431 1.00 73.81 102 ASP A C 1
ATOM 799 O O . ASP A 1 102 ? -39.857 -38.778 30.639 1.00 73.81 102 ASP A O 1
ATOM 803 N N . SER A 1 103 ? -40.184 -38.022 28.552 1.00 71.94 103 SER A N 1
ATOM 804 C CA . SER A 1 103 ? -40.500 -36.625 28.865 1.00 71.94 103 SER A CA 1
ATOM 805 C C . SER A 1 103 ? -41.756 -36.430 29.728 1.00 71.94 103 SER A C 1
ATOM 807 O O . SER A 1 103 ? -41.832 -35.459 30.482 1.00 71.94 103 SER A O 1
ATOM 809 N N . ASN A 1 104 ? -42.725 -37.349 29.638 1.00 69.75 104 ASN A N 1
ATOM 810 C CA . ASN A 1 104 ? -43.993 -37.288 30.369 1.00 69.75 104 ASN A CA 1
ATOM 811 C C . ASN A 1 104 ? -43.873 -37.722 31.841 1.00 69.75 104 ASN A C 1
ATOM 813 O O . ASN A 1 104 ? -44.785 -37.477 32.630 1.00 69.75 104 ASN A O 1
ATOM 817 N N . GLU A 1 105 ? -42.753 -38.338 32.225 1.00 75.81 105 GLU A N 1
ATOM 818 C CA . GLU A 1 105 ? -42.464 -38.709 33.611 1.00 75.81 105 GLU A CA 1
ATOM 819 C C . GLU A 1 105 ? -42.043 -37.476 34.442 1.00 75.81 105 GLU A C 1
ATOM 821 O O . GLU A 1 105 ? -41.518 -36.487 33.901 1.00 75.81 105 GLU A O 1
ATOM 826 N N . PRO A 1 106 ? -42.232 -37.487 35.778 1.00 69.31 106 PRO A N 1
ATOM 827 C CA . PRO A 1 106 ? -41.977 -36.313 36.609 1.00 69.31 106 PRO A CA 1
ATOM 828 C C . PRO A 1 106 ? -40.514 -35.858 36.535 1.00 69.31 106 PRO A C 1
ATOM 830 O O . PRO A 1 106 ? -40.270 -34.649 36.510 1.00 69.31 106 PRO A O 1
ATOM 833 N N . ASN A 1 107 ? -39.560 -36.793 36.391 1.00 80.12 107 ASN A N 1
ATOM 834 C CA . ASN A 1 107 ? -38.123 -36.519 36.245 1.00 80.12 107 ASN A CA 1
ATOM 835 C C . ASN A 1 107 ? -37.597 -35.525 37.306 1.00 80.12 107 ASN A C 1
ATOM 837 O O . ASN A 1 107 ? -36.798 -34.635 37.010 1.00 80.12 107 ASN A O 1
ATOM 841 N N . THR A 1 108 ? -38.092 -35.648 38.541 1.00 78.94 108 THR A N 1
ATOM 842 C CA . THR A 1 108 ? -37.978 -34.623 39.589 1.00 78.94 108 THR A CA 1
ATOM 843 C C . THR A 1 108 ? -36.532 -34.310 39.955 1.00 78.94 108 THR A C 1
ATOM 845 O O . THR A 1 108 ? -36.172 -33.143 40.050 1.00 78.94 108 THR A O 1
ATOM 848 N N . GLU A 1 109 ? -35.687 -35.331 40.101 1.00 79.88 109 GLU A N 1
ATOM 849 C CA . GLU A 1 109 ? -34.285 -35.166 40.508 1.00 79.88 109 GLU A CA 1
ATOM 850 C C . GLU A 1 109 ? -33.435 -34.522 39.406 1.00 79.88 109 GLU A C 1
ATOM 852 O O . GLU A 1 109 ? -32.677 -33.587 39.664 1.00 79.88 109 GLU A O 1
ATOM 857 N N . ARG A 1 110 ? -33.639 -34.933 38.147 1.00 81.19 110 ARG A N 1
ATOM 858 C CA . ARG A 1 110 ? -32.974 -34.319 36.989 1.00 81.19 110 ARG A CA 1
ATOM 859 C C . ARG A 1 110 ? -33.401 -32.868 36.769 1.00 81.19 110 ARG A C 1
ATOM 861 O O . ARG A 1 110 ? -32.561 -32.009 36.513 1.00 81.19 110 ARG A O 1
ATOM 868 N N . LYS A 1 111 ? -34.698 -32.572 36.902 1.00 81.81 111 LYS A N 1
ATOM 869 C CA . LYS A 1 111 ? -35.217 -31.198 36.805 1.00 81.81 111 LYS A CA 1
ATOM 870 C C . LYS A 1 111 ? -34.726 -30.330 37.962 1.00 81.81 111 LYS A C 1
ATOM 872 O O . LYS A 1 111 ? -34.343 -29.192 37.724 1.00 81.81 111 LYS A O 1
ATOM 877 N N . ALA A 1 112 ? -34.657 -30.871 39.180 1.00 83.50 112 ALA A N 1
ATOM 878 C CA . ALA A 1 112 ? -34.125 -30.164 40.345 1.00 83.50 112 ALA A CA 1
ATOM 879 C C . ALA A 1 112 ? -32.646 -29.783 40.175 1.00 83.50 112 ALA A C 1
ATOM 881 O O . ALA A 1 112 ? -32.235 -28.712 40.616 1.00 83.50 112 ALA A O 1
ATOM 882 N N . LEU A 1 113 ? -31.853 -30.621 39.499 1.00 85.00 113 LEU A N 1
ATOM 883 C CA . LEU A 1 113 ? -30.462 -30.303 39.180 1.00 85.00 113 LEU A CA 1
ATOM 884 C C . LEU A 1 113 ? -30.358 -29.102 38.229 1.00 85.00 113 LEU A C 1
ATOM 886 O O . LEU A 1 113 ? -29.499 -28.244 38.414 1.00 85.00 113 LEU A O 1
ATOM 890 N N . LEU A 1 114 ? -31.260 -29.012 37.250 1.00 86.19 114 LEU A N 1
ATOM 891 C CA . LEU A 1 114 ? -31.267 -27.951 36.241 1.00 86.19 114 LEU A CA 1
ATOM 892 C C . LEU A 1 114 ? -32.056 -26.695 36.646 1.00 86.19 114 LEU A C 1
ATOM 894 O O . LEU A 1 114 ? -31.937 -25.671 35.973 1.00 86.19 114 LEU A O 1
ATOM 898 N N . ALA A 1 115 ? -32.835 -26.752 37.729 1.00 83.94 115 ALA A N 1
ATOM 899 C CA . ALA A 1 115 ? -33.750 -25.697 38.174 1.00 83.94 115 ALA A CA 1
ATOM 900 C C . ALA A 1 115 ? -33.066 -24.328 38.317 1.00 83.94 115 ALA A C 1
ATOM 902 O O . ALA A 1 115 ? -33.606 -23.320 37.872 1.00 83.94 115 ALA A O 1
ATOM 903 N N . LEU A 1 116 ? -31.825 -24.306 38.823 1.00 82.12 116 LEU A N 1
ATOM 904 C CA . LEU A 1 116 ? -31.031 -23.079 38.985 1.00 82.12 116 LEU A CA 1
ATOM 905 C C . LEU A 1 116 ? -30.850 -22.287 37.681 1.00 82.12 116 LEU A C 1
ATOM 907 O O . LEU A 1 116 ? -30.754 -21.066 37.726 1.00 82.12 116 LEU A O 1
ATOM 911 N N . LEU A 1 117 ? -30.810 -22.968 36.531 1.00 86.25 117 LEU A N 1
ATOM 912 C CA . LEU A 1 117 ? -30.709 -22.332 35.217 1.00 86.25 117 LEU A CA 1
ATOM 913 C C . LEU A 1 117 ? -32.058 -22.280 34.488 1.00 86.25 117 LEU A C 1
ATOM 915 O O . LEU A 1 117 ? -32.335 -21.314 33.783 1.00 86.25 117 LEU A O 1
ATOM 919 N N . LEU A 1 118 ? -32.894 -23.317 34.604 1.00 85.62 118 LEU A N 1
ATOM 920 C CA . LEU A 1 118 ? -34.153 -23.402 33.857 1.00 85.62 118 LEU A CA 1
ATOM 921 C C . LEU A 1 118 ? -35.239 -22.468 34.400 1.00 85.62 118 LEU A C 1
ATOM 923 O O . LEU A 1 118 ? -36.022 -21.942 33.605 1.00 85.62 118 LEU A O 1
ATOM 927 N N . ASP A 1 119 ? -35.265 -22.214 35.707 1.00 84.75 119 ASP A N 1
ATOM 928 C CA . ASP A 1 119 ? -36.280 -21.352 36.320 1.00 84.75 119 ASP A CA 1
ATOM 929 C C . ASP A 1 119 ? -35.941 -19.862 36.147 1.00 84.75 119 ASP A C 1
ATOM 931 O O . ASP A 1 119 ? -36.833 -19.012 36.067 1.00 84.75 119 ASP A O 1
ATOM 935 N N . ASP A 1 120 ? -34.659 -19.532 35.982 1.00 85.56 120 ASP A N 1
ATOM 936 C CA . ASP A 1 120 ? -34.183 -18.164 35.785 1.00 85.56 120 ASP A CA 1
ATOM 937 C C . ASP A 1 120 ? -34.310 -17.732 34.308 1.00 85.56 120 ASP A C 1
ATOM 939 O O . ASP A 1 120 ? -33.422 -17.903 33.467 1.00 85.56 120 ASP A O 1
ATOM 943 N N . ILE A 1 121 ? -35.481 -17.187 33.959 1.00 85.44 121 ILE A N 1
ATOM 944 C CA . ILE A 1 121 ? -35.770 -16.668 32.610 1.00 85.44 121 ILE A CA 1
ATOM 945 C C . ILE A 1 121 ? -34.777 -15.556 32.200 1.00 85.44 121 ILE A C 1
ATOM 947 O O . ILE A 1 121 ? -34.276 -15.619 31.069 1.00 85.44 121 ILE A O 1
ATOM 951 N N . PRO A 1 122 ? -34.475 -14.546 33.047 1.00 83.94 122 PRO A N 1
ATOM 952 C CA . PRO A 1 122 ? -33.451 -13.544 32.746 1.00 83.94 122 PRO A CA 1
ATOM 953 C C . PRO A 1 122 ? -32.071 -14.141 32.442 1.00 83.94 122 PRO A C 1
ATOM 955 O O . PRO A 1 122 ? -31.470 -13.769 31.430 1.00 83.94 122 PRO A O 1
ATOM 958 N N . ALA A 1 123 ? -31.599 -15.093 33.252 1.00 85.56 123 ALA A N 1
ATOM 959 C CA . ALA A 1 123 ? -30.303 -15.739 33.052 1.00 85.56 123 ALA A CA 1
ATOM 960 C C . ALA A 1 123 ? -30.237 -16.486 31.726 1.00 85.56 123 ALA A C 1
ATOM 962 O O . ALA A 1 123 ? -29.267 -16.338 30.989 1.00 85.56 123 ALA A O 1
ATOM 963 N N . ARG A 1 124 ? -31.288 -17.238 31.369 1.00 89.31 124 ARG A N 1
ATOM 964 C CA . ARG A 1 124 ? -31.344 -17.951 30.083 1.00 89.31 124 ARG A CA 1
ATOM 965 C C . ARG A 1 124 ? -31.233 -17.002 28.900 1.00 89.31 124 ARG A C 1
ATOM 967 O O . ARG A 1 124 ? -30.484 -17.282 27.969 1.00 89.31 124 ARG A O 1
ATOM 974 N N . LYS A 1 125 ? -31.950 -15.874 28.934 1.00 86.62 125 LYS A N 1
ATOM 975 C CA . LYS A 1 125 ? -31.886 -14.871 27.862 1.00 86.62 125 LYS A CA 1
ATOM 976 C C . LYS A 1 125 ? -30.488 -14.275 27.738 1.00 86.62 125 LYS A C 1
ATOM 978 O O . LYS A 1 125 ? -29.969 -14.227 26.627 1.00 86.62 125 LYS A O 1
ATOM 983 N N . LYS A 1 126 ? -29.869 -13.892 28.860 1.00 84.88 126 LYS A N 1
ATOM 984 C CA . LYS A 1 126 ? -28.519 -13.318 28.851 1.00 84.88 126 LYS A CA 1
ATOM 985 C C . LYS A 1 126 ? -27.455 -14.347 28.449 1.00 84.88 126 LYS A C 1
ATOM 987 O O . LYS A 1 126 ? -26.545 -14.025 27.701 1.00 84.88 126 LYS A O 1
ATOM 992 N N . LEU A 1 127 ? -27.598 -15.605 28.857 1.00 86.56 127 LEU A N 1
ATOM 993 C CA . LEU A 1 127 ? -26.718 -16.700 28.443 1.00 86.56 127 LEU A CA 1
ATOM 994 C C . LEU A 1 127 ? -26.802 -16.956 26.928 1.00 86.56 127 LEU A C 1
ATOM 996 O O . LEU A 1 127 ? -25.780 -17.161 26.280 1.00 86.56 127 LEU A O 1
ATOM 1000 N N . ILE A 1 128 ? -28.011 -16.920 26.359 1.00 86.88 128 ILE A N 1
ATOM 1001 C CA . ILE A 1 128 ? -28.226 -17.006 24.908 1.00 86.88 128 ILE A CA 1
ATOM 1002 C C . ILE A 1 128 ? -27.591 -15.806 24.195 1.00 86.88 128 ILE A C 1
ATOM 1004 O O . ILE A 1 128 ? -26.971 -15.986 23.154 1.00 86.88 128 ILE A O 1
ATOM 1008 N N . GLU A 1 129 ? -27.719 -14.602 24.754 1.00 83.56 129 GLU A N 1
ATOM 1009 C CA . GLU A 1 129 ? -27.097 -13.380 24.232 1.00 83.56 129 GLU A CA 1
ATOM 1010 C C . GLU A 1 129 ? -25.568 -13.517 24.154 1.00 83.56 129 GLU A C 1
ATOM 1012 O O . GLU A 1 129 ? -24.997 -13.335 23.081 1.00 83.56 129 GLU A O 1
ATOM 1017 N N . ILE A 1 130 ? -24.930 -13.971 25.239 1.00 83.56 130 ILE A N 1
ATOM 1018 C CA . ILE A 1 130 ? -23.480 -14.213 25.294 1.00 83.56 130 ILE A CA 1
ATOM 1019 C C . ILE A 1 130 ? -23.080 -15.317 24.300 1.00 83.56 130 ILE A C 1
ATOM 1021 O O . ILE A 1 130 ? -22.105 -15.188 23.562 1.00 83.56 130 ILE A O 1
ATOM 1025 N N . ALA A 1 131 ? -23.848 -16.410 24.235 1.00 79.94 131 ALA A N 1
ATOM 1026 C CA . ALA A 1 131 ? -23.563 -17.544 23.356 1.00 79.94 131 ALA A CA 1
ATOM 1027 C C . ALA A 1 131 ? -23.725 -17.230 21.861 1.00 79.94 131 ALA A C 1
ATOM 1029 O O . ALA A 1 131 ? -23.083 -17.879 21.032 1.00 79.94 131 ALA A O 1
ATOM 1030 N N . LYS A 1 132 ? -24.573 -16.255 21.507 1.00 76.81 132 LYS A N 1
ATOM 1031 C CA . LYS A 1 132 ? -24.698 -15.751 20.133 1.00 76.81 132 LYS A CA 1
ATOM 1032 C C . LYS A 1 132 ? -23.455 -14.997 19.673 1.00 76.81 132 LYS A C 1
ATOM 1034 O O . LYS A 1 132 ? -23.315 -14.815 18.467 1.00 76.81 132 LYS A O 1
ATOM 1039 N N . GLY A 1 133 ? -22.559 -14.628 20.596 1.00 62.16 133 GLY A N 1
ATOM 1040 C CA . GLY A 1 133 ? -21.284 -13.998 20.286 1.00 62.16 133 GLY A CA 1
ATOM 1041 C C . GLY A 1 133 ? -21.501 -12.751 19.451 1.00 62.16 133 GLY A C 1
ATOM 1042 O O . GLY A 1 133 ? -21.042 -12.704 18.310 1.00 62.16 133 GLY A O 1
ATOM 1043 N N . TYR A 1 134 ? -22.268 -11.790 19.981 1.00 49.00 134 TYR A N 1
ATOM 1044 C CA . TYR A 1 134 ? -22.445 -10.513 19.306 1.00 49.00 134 TYR A CA 1
ATOM 1045 C C . TYR A 1 134 ? -21.067 -9.992 18.898 1.00 49.00 134 TYR A C 1
ATOM 1047 O O . TYR A 1 134 ? -20.194 -9.765 19.737 1.00 49.00 134 TYR A O 1
ATOM 1055 N N . PHE A 1 135 ? -20.891 -9.784 17.592 1.00 44.31 135 PHE A N 1
ATOM 1056 C CA . PHE A 1 135 ? -20.041 -8.702 17.138 1.00 44.31 135 PHE A CA 1
ATOM 1057 C C . PHE A 1 135 ? -20.550 -7.478 17.898 1.00 44.31 135 PHE A C 1
ATOM 1059 O O . PHE A 1 135 ? -21.697 -7.072 17.703 1.00 44.31 135 PHE A O 1
ATOM 1066 N N . LYS A 1 136 ? -19.753 -6.961 18.840 1.00 44.06 136 LYS A N 1
ATOM 1067 C CA . LYS A 1 136 ? -19.996 -5.642 19.415 1.00 44.06 136 LYS A CA 1
ATOM 1068 C C . LYS A 1 136 ? -19.856 -4.657 18.256 1.00 44.06 136 LYS A C 1
ATOM 1070 O O . LYS A 1 136 ? -18.773 -4.145 17.999 1.00 44.06 136 LYS A O 1
ATOM 1075 N N . GLU A 1 137 ? -20.943 -4.432 17.525 1.00 41.62 137 GLU A N 1
ATOM 1076 C CA . GLU A 1 137 ? -21.135 -3.169 16.836 1.00 41.62 137 GLU A CA 1
ATOM 1077 C C . GLU A 1 137 ? -21.181 -2.137 17.956 1.00 41.62 137 GLU A C 1
ATOM 1079 O O . GLU A 1 137 ? -22.137 -2.062 18.735 1.00 41.62 137 GLU A O 1
ATOM 1084 N N . LEU A 1 138 ? -20.059 -1.437 18.124 1.00 43.19 138 LEU A N 1
ATOM 1085 C CA . LEU A 1 138 ? -19.993 -0.263 18.972 1.00 43.19 138 LEU A CA 1
ATOM 1086 C C . LEU A 1 138 ? -21.188 0.626 18.580 1.00 43.19 138 LEU A C 1
ATOM 1088 O O . LEU A 1 138 ? -21.452 0.773 17.382 1.00 43.19 138 LEU A O 1
ATOM 1092 N N . PRO A 1 139 ? -21.943 1.194 19.543 1.00 43.00 139 PRO A N 1
ATOM 1093 C CA . PRO A 1 139 ? -22.924 2.223 19.207 1.00 43.00 139 PRO A CA 1
ATOM 1094 C C . PRO A 1 139 ? -22.226 3.278 18.348 1.00 43.00 139 PRO A C 1
ATOM 1096 O O . PRO A 1 139 ? -21.018 3.435 18.502 1.00 43.00 139 PRO A O 1
ATOM 1099 N N . GLU A 1 140 ? -22.956 3.984 17.478 1.00 47.97 140 GLU A N 1
ATOM 1100 C CA . GLU A 1 140 ? -22.454 5.064 16.607 1.00 47.97 140 GLU A CA 1
ATOM 1101 C C . GLU A 1 140 ? -21.827 6.251 17.389 1.00 47.97 140 GLU A C 1
ATOM 1103 O O . GLU A 1 140 ? -22.147 7.421 17.184 1.00 47.97 140 GLU A O 1
ATOM 1108 N N . GLN A 1 141 ? -20.891 6.011 18.302 1.00 46.53 141 GLN A N 1
ATOM 1109 C CA . GLN A 1 141 ? -19.746 6.869 18.438 1.00 46.53 141 GLN A CA 1
ATOM 1110 C C . GLN A 1 141 ? -19.068 6.804 17.082 1.00 46.53 141 GLN A C 1
ATOM 1112 O O . GLN A 1 141 ? -18.406 5.827 16.750 1.00 46.53 141 GLN A O 1
ATOM 1117 N N . LYS A 1 142 ? -19.269 7.852 16.276 1.00 48.00 142 LYS A N 1
ATOM 1118 C CA . LYS A 1 142 ? -18.266 8.219 15.280 1.00 48.00 142 LYS A CA 1
ATOM 1119 C C . LYS A 1 142 ? -16.929 8.042 15.973 1.00 48.00 142 LYS A C 1
ATOM 1121 O O . LYS A 1 142 ? -16.725 8.718 16.985 1.00 48.00 142 LYS A O 1
ATOM 1126 N N . ASP A 1 143 ? -16.105 7.127 15.473 1.00 38.81 143 ASP A N 1
ATOM 1127 C CA . ASP A 1 143 ? -14.736 6.978 15.932 1.00 38.81 143 ASP A CA 1
ATOM 1128 C C . ASP A 1 143 ? -14.158 8.386 16.035 1.00 38.81 143 ASP A C 1
ATOM 1130 O O . ASP A 1 143 ? -13.956 9.079 15.033 1.00 38.81 143 ASP A O 1
ATOM 1134 N N . GLN A 1 144 ? -13.984 8.866 17.263 1.00 54.53 144 GLN A N 1
ATOM 1135 C CA . GLN A 1 144 ? -13.124 10.004 17.466 1.00 54.53 144 GLN A CA 1
ATOM 1136 C C . GLN A 1 144 ? -11.746 9.402 17.455 1.00 54.53 144 GLN A C 1
ATOM 1138 O O . GLN A 1 144 ? -11.330 8.725 18.392 1.00 54.53 144 GLN A O 1
ATOM 1143 N N . LEU A 1 145 ? -11.095 9.610 16.321 1.00 51.53 145 LEU A N 1
ATOM 1144 C CA . LEU A 1 145 ? -9.692 9.370 16.114 1.00 51.53 145 LEU A CA 1
ATOM 1145 C C . LEU A 1 145 ? -8.912 10.044 17.255 1.00 51.53 145 LEU A C 1
ATOM 1147 O O . LEU A 1 145 ? -8.584 11.223 17.180 1.00 51.53 145 LEU A O 1
ATOM 1151 N N . LEU A 1 146 ? -8.654 9.313 18.342 1.00 45.72 146 LEU A N 1
ATOM 1152 C CA . LEU A 1 146 ? -7.838 9.809 19.455 1.00 45.72 146 LEU A CA 1
ATOM 1153 C C . LEU A 1 146 ? -6.396 10.037 18.981 1.00 45.72 146 LEU A C 1
ATOM 1155 O O . LEU A 1 146 ? -5.701 10.902 19.505 1.00 45.72 146 LEU A O 1
ATOM 1159 N N . TYR A 1 147 ? -5.978 9.260 17.976 1.00 39.88 147 TYR A N 1
ATOM 1160 C CA . TYR A 1 147 ? -4.701 9.350 17.287 1.00 39.88 147 TYR A CA 1
ATOM 1161 C C . TYR A 1 147 ? -4.772 8.550 15.971 1.00 39.88 147 TYR A C 1
ATOM 1163 O O . TYR A 1 147 ? -4.853 7.323 15.997 1.00 39.88 147 TYR A O 1
ATOM 1171 N N . ALA A 1 148 ? -4.742 9.227 14.819 1.00 46.88 148 ALA A N 1
ATOM 1172 C CA . ALA A 1 148 ? -4.141 8.647 13.624 1.00 46.88 148 ALA A CA 1
ATOM 1173 C C . ALA A 1 148 ? -2.676 9.029 13.722 1.00 46.88 148 ALA A C 1
ATOM 1175 O O . ALA A 1 148 ? -2.363 10.220 13.743 1.00 46.88 148 ALA A O 1
ATOM 1176 N N . GLY A 1 149 ? -1.780 8.045 13.785 1.00 43.25 149 GLY A N 1
ATOM 1177 C CA . GLY A 1 149 ? -0.409 8.326 13.380 1.00 43.25 149 GLY A CA 1
ATOM 1178 C C . GLY A 1 149 ? -0.473 8.975 12.001 1.00 43.25 149 GLY A C 1
ATOM 1179 O O . GLY A 1 149 ? -1.221 8.481 11.156 1.00 43.25 149 GLY A O 1
ATOM 1180 N N . PHE A 1 150 ? 0.256 10.080 11.832 1.00 51.47 150 PHE A N 1
ATOM 1181 C CA . PHE A 1 150 ? 0.211 11.025 10.714 1.00 51.47 150 PHE A CA 1
ATOM 1182 C C . PHE A 1 150 ? -0.899 12.076 10.854 1.00 51.47 150 PHE A C 1
ATOM 1184 O O . PHE A 1 150 ? -1.953 11.999 10.217 1.00 51.47 150 PHE A O 1
ATOM 1191 N N . SER A 1 151 ? -0.641 13.119 11.651 1.00 68.00 151 SER A N 1
ATOM 1192 C CA . SER A 1 151 ? -1.391 14.363 11.459 1.00 68.00 151 SER A CA 1
ATOM 1193 C C . SER A 1 151 ? -1.150 14.858 10.023 1.00 68.00 151 SER A C 1
ATOM 1195 O O . SER A 1 151 ? -0.074 14.660 9.454 1.00 68.00 151 SER A O 1
ATOM 1197 N N . GLN A 1 152 ? -2.156 15.481 9.399 1.00 72.06 152 GLN A N 1
ATOM 1198 C CA . GLN A 1 152 ? -1.969 16.136 8.094 1.00 72.06 152 GLN A CA 1
ATOM 1199 C C . GLN A 1 152 ? -0.797 17.127 8.139 1.00 72.06 152 GLN A C 1
ATOM 1201 O O . GLN A 1 152 ? -0.107 17.300 7.145 1.00 72.06 152 GLN A O 1
ATOM 1206 N N . GLU A 1 153 ? -0.564 17.721 9.309 1.00 76.38 153 GLU A N 1
ATOM 1207 C CA . GLU A 1 153 ? 0.560 18.600 9.618 1.00 76.38 153 GLU A CA 1
ATOM 1208 C C . GLU A 1 153 ? 1.902 17.853 9.574 1.00 76.38 153 GLU A C 1
ATOM 1210 O O . GLU A 1 153 ? 2.781 18.250 8.829 1.00 76.38 15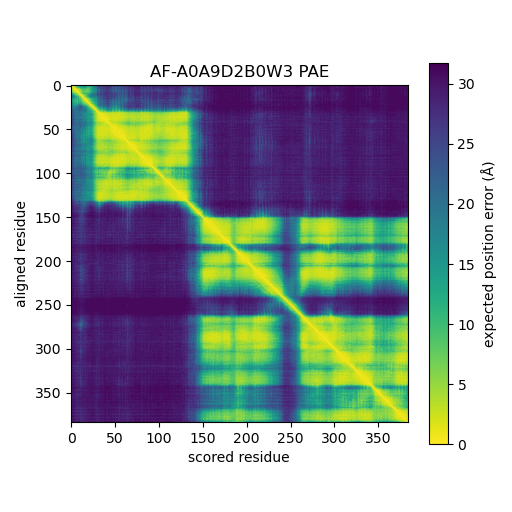3 GLU A O 1
ATOM 1215 N N . GLU A 1 154 ? 2.038 16.696 10.226 1.00 80.19 154 GLU A N 1
ATOM 1216 C CA . GLU A 1 154 ? 3.246 15.863 10.147 1.00 80.19 154 GLU A CA 1
ATOM 1217 C C . GLU A 1 154 ? 3.509 15.345 8.722 1.00 80.19 154 GLU A C 1
ATOM 1219 O O . GLU A 1 154 ? 4.661 15.200 8.310 1.00 80.19 154 GLU A O 1
ATOM 1224 N N . ALA A 1 155 ? 2.453 15.012 7.970 1.00 84.12 155 ALA A N 1
ATOM 1225 C CA . ALA A 1 155 ? 2.573 14.633 6.563 1.00 84.12 155 ALA A CA 1
ATOM 1226 C C . ALA A 1 155 ? 3.003 15.827 5.696 1.00 84.12 155 ALA A C 1
ATOM 1228 O O . ALA A 1 155 ? 3.852 15.663 4.821 1.00 84.12 155 ALA A O 1
ATOM 1229 N N . ALA A 1 156 ? 2.464 17.021 5.965 1.00 84.88 156 ALA A N 1
ATOM 1230 C CA . ALA A 1 156 ? 2.869 18.261 5.313 1.00 84.88 156 ALA A CA 1
ATOM 1231 C C . ALA A 1 156 ? 4.330 18.597 5.623 1.00 84.88 156 ALA A C 1
ATOM 1233 O O . ALA A 1 156 ? 5.079 18.883 4.698 1.00 84.88 156 ALA A O 1
ATOM 1234 N N . ASP A 1 157 ? 4.758 18.467 6.878 1.00 85.88 157 ASP A N 1
ATOM 1235 C CA . ASP A 1 157 ? 6.136 18.707 7.302 1.00 85.88 157 ASP A CA 1
ATOM 1236 C C . ASP A 1 157 ? 7.106 17.746 6.613 1.00 85.88 157 ASP A C 1
ATOM 1238 O O . ASP A 1 157 ? 8.139 18.168 6.099 1.00 85.88 157 ASP A O 1
ATOM 1242 N N . ARG A 1 158 ? 6.776 16.448 6.541 1.00 85.44 158 ARG A N 1
ATOM 1243 C CA . ARG A 1 158 ? 7.619 15.461 5.845 1.00 85.44 158 ARG A CA 1
ATOM 1244 C C . ARG A 1 158 ? 7.724 15.735 4.350 1.00 85.44 158 ARG A C 1
ATOM 1246 O O . ARG A 1 158 ? 8.823 15.653 3.804 1.00 85.44 158 ARG A O 1
ATOM 1253 N N . VAL A 1 159 ? 6.607 16.051 3.695 1.00 88.81 159 VAL A N 1
ATOM 1254 C CA . VAL A 1 159 ? 6.601 16.408 2.269 1.00 88.81 159 VAL A CA 1
ATOM 1255 C C . VAL A 1 159 ? 7.389 17.693 2.042 1.00 88.81 159 VAL A C 1
ATOM 1257 O O . VAL A 1 159 ? 8.225 17.729 1.146 1.00 88.81 159 VAL A O 1
ATOM 1260 N N . HIS A 1 160 ? 7.209 18.700 2.894 1.00 87.31 160 HIS A N 1
ATOM 1261 C CA . HIS A 1 160 ? 7.925 19.966 2.804 1.00 87.31 160 HIS A CA 1
ATOM 1262 C C . HIS A 1 160 ? 9.437 19.788 2.980 1.00 87.31 160 HIS A C 1
ATOM 1264 O O . HIS A 1 160 ? 10.210 20.277 2.161 1.00 87.31 160 HIS A O 1
ATOM 1270 N N . LEU A 1 161 ? 9.868 19.031 3.994 1.00 87.56 161 LEU A N 1
ATOM 1271 C CA . LEU A 1 161 ? 11.279 18.698 4.209 1.00 87.56 161 LEU A CA 1
ATOM 1272 C C . LEU A 1 161 ? 11.869 17.930 3.022 1.00 87.56 161 LEU A C 1
ATOM 1274 O O . LEU A 1 161 ? 13.012 18.173 2.637 1.00 87.56 161 LEU A O 1
ATOM 1278 N N . PHE A 1 162 ? 11.101 17.010 2.435 1.00 89.25 162 PHE A N 1
ATOM 1279 C CA . PHE A 1 162 ? 11.513 16.280 1.240 1.00 89.25 162 PHE A CA 1
ATOM 1280 C C . PHE A 1 162 ? 11.672 17.211 0.030 1.00 89.25 162 PHE A C 1
ATOM 1282 O O . PHE A 1 162 ? 12.716 17.178 -0.615 1.00 89.25 162 PHE A O 1
ATOM 1289 N N . GLU A 1 163 ? 10.685 18.064 -0.253 1.00 89.81 163 GLU A N 1
ATOM 1290 C CA . GLU A 1 163 ? 10.732 19.038 -1.352 1.00 89.81 163 GLU A CA 1
ATOM 1291 C C . GLU A 1 163 ? 11.892 20.026 -1.176 1.00 89.81 163 GLU A C 1
ATOM 1293 O O . GLU A 1 163 ? 12.659 20.239 -2.112 1.00 89.81 163 GLU A O 1
ATOM 1298 N N . GLN A 1 164 ? 12.101 20.550 0.035 1.00 87.88 164 GLN A N 1
ATOM 1299 C CA . GLN A 1 164 ? 13.244 21.412 0.340 1.00 87.88 164 GLN A CA 1
ATOM 1300 C C . GLN A 1 164 ? 14.579 20.681 0.127 1.00 87.88 164 GLN A C 1
ATOM 1302 O O . GLN A 1 164 ? 15.494 21.232 -0.481 1.00 87.88 164 GLN A O 1
ATOM 1307 N N . SER A 1 165 ? 14.684 19.424 0.565 1.00 86.50 165 SER A N 1
ATOM 1308 C CA . SER A 1 165 ? 15.893 18.621 0.345 1.00 86.50 165 SER A CA 1
ATOM 1309 C C . SER A 1 165 ? 16.162 18.392 -1.145 1.00 86.50 165 SER A C 1
ATOM 1311 O O . SER A 1 165 ? 17.316 18.353 -1.554 1.00 86.50 165 SER A O 1
ATOM 1313 N N . LEU A 1 166 ? 15.124 18.236 -1.976 1.00 87.25 166 LEU A N 1
ATOM 1314 C CA . LEU A 1 166 ? 15.291 18.107 -3.428 1.00 87.25 166 LEU A CA 1
ATOM 1315 C C . LEU A 1 166 ? 15.809 19.395 -4.070 1.00 87.25 166 LEU A C 1
ATOM 1317 O O . LEU A 1 166 ? 16.604 19.321 -5.005 1.00 87.25 166 LEU A O 1
ATOM 1321 N N . GLU A 1 167 ? 15.369 20.553 -3.582 1.00 87.25 167 GLU A N 1
ATOM 1322 C CA . GLU A 1 167 ? 15.865 21.857 -4.025 1.00 87.25 167 GLU A CA 1
ATOM 1323 C C . GLU A 1 167 ? 17.343 22.044 -3.664 1.00 87.25 167 GLU A C 1
ATOM 1325 O O . GLU A 1 167 ? 18.147 22.365 -4.536 1.00 87.25 167 GLU A O 1
ATOM 1330 N N . GLU A 1 168 ? 17.728 21.730 -2.425 1.00 87.62 168 GLU A N 1
ATOM 1331 C CA . GLU A 1 168 ? 19.130 21.754 -1.985 1.00 87.62 168 GLU A CA 1
ATOM 1332 C C . GLU A 1 168 ? 19.992 20.772 -2.800 1.00 87.62 168 GLU A C 1
ATOM 1334 O O . GLU A 1 168 ? 21.072 21.118 -3.279 1.00 87.62 168 GLU A O 1
ATOM 1339 N N . LEU A 1 169 ? 19.492 19.557 -3.051 1.00 86.62 169 LEU A N 1
ATOM 1340 C CA . LEU A 1 169 ? 20.180 18.574 -3.891 1.00 86.62 169 LEU A CA 1
ATOM 1341 C C . LEU A 1 169 ? 20.303 19.019 -5.351 1.00 86.62 169 LEU A C 1
ATOM 1343 O O . LEU A 1 169 ? 21.290 18.677 -5.995 1.00 86.62 169 LEU A O 1
ATOM 1347 N N . ALA A 1 170 ? 19.342 19.776 -5.886 1.00 84.06 170 ALA A N 1
ATOM 1348 C CA . ALA A 1 170 ? 19.432 20.322 -7.238 1.00 84.06 170 ALA A CA 1
ATOM 1349 C C . ALA A 1 170 ? 20.511 21.410 -7.369 1.00 84.06 170 ALA A C 1
ATOM 1351 O O . ALA A 1 170 ? 21.011 21.622 -8.472 1.00 84.06 170 ALA A O 1
ATOM 1352 N N . GLU A 1 171 ? 20.889 22.078 -6.278 1.00 85.62 171 GLU A N 1
ATOM 1353 C CA . GLU A 1 171 ? 22.017 23.017 -6.260 1.00 85.62 171 GLU A CA 1
ATOM 1354 C C . GLU A 1 171 ? 23.371 22.308 -6.093 1.00 85.62 171 GLU A C 1
ATOM 1356 O O . GLU A 1 171 ? 24.374 22.746 -6.658 1.00 85.62 171 GLU A O 1
ATOM 1361 N N . GLU A 1 172 ? 23.409 21.212 -5.328 1.00 84.69 172 GLU A N 1
ATOM 1362 C CA . GLU A 1 172 ? 24.643 20.477 -5.018 1.00 84.69 172 GLU A CA 1
ATOM 1363 C C . GLU A 1 172 ? 25.031 19.435 -6.078 1.00 84.69 172 GLU A C 1
ATOM 1365 O O . GLU A 1 172 ? 26.218 19.249 -6.357 1.00 84.69 172 GLU A O 1
ATOM 1370 N N . GLU A 1 173 ? 24.050 18.733 -6.650 1.00 84.00 173 GLU A N 1
ATOM 1371 C CA . GLU A 1 173 ? 24.263 17.541 -7.471 1.00 84.00 173 GLU A CA 1
ATOM 1372 C C . GLU A 1 173 ? 23.782 17.767 -8.921 1.00 84.00 173 GLU A C 1
ATOM 1374 O O . GLU A 1 173 ? 22.591 17.988 -9.176 1.00 84.00 173 GLU A O 1
ATOM 1379 N N . PRO A 1 174 ? 24.662 17.618 -9.932 1.00 82.38 174 PRO A N 1
ATOM 1380 C CA . PRO A 1 174 ? 24.327 17.905 -11.330 1.00 82.38 174 PRO A CA 1
ATOM 1381 C C . PRO A 1 174 ? 23.278 16.944 -11.910 1.00 82.38 174 PRO A C 1
ATOM 1383 O O . PRO A 1 174 ? 22.631 17.245 -12.914 1.00 82.38 174 PRO A O 1
ATOM 1386 N N . LEU A 1 175 ? 23.107 15.758 -11.320 1.00 81.38 175 LEU A N 1
ATOM 1387 C CA . LEU A 1 175 ? 22.040 14.828 -11.687 1.00 81.38 175 LEU A CA 1
ATOM 1388 C C . LEU A 1 175 ? 20.655 15.402 -11.350 1.00 81.38 175 LEU A C 1
ATOM 1390 O O . LEU A 1 175 ? 19.764 15.369 -12.199 1.00 81.38 175 LEU A O 1
ATOM 1394 N N . PHE A 1 176 ? 20.491 15.962 -10.149 1.00 83.38 176 PHE A N 1
ATOM 1395 C CA . PHE A 1 176 ? 19.228 16.539 -9.682 1.00 83.38 176 PHE A CA 1
ATOM 1396 C C . PHE A 1 176 ? 18.914 17.837 -10.417 1.00 83.38 176 PHE A C 1
ATOM 1398 O O . PHE A 1 176 ? 17.777 18.023 -10.841 1.00 83.38 176 PHE A O 1
ATOM 1405 N N . GLN A 1 177 ? 19.926 18.669 -10.681 1.00 82.88 177 GLN A N 1
ATOM 1406 C CA . GLN A 1 177 ? 19.764 19.860 -11.513 1.00 82.88 177 GLN A CA 1
ATOM 1407 C C . GLN A 1 177 ? 19.238 19.514 -12.915 1.00 82.88 177 GLN A C 1
ATOM 1409 O O . GLN A 1 177 ? 18.246 20.074 -13.372 1.00 82.88 177 GLN A O 1
ATOM 1414 N N . ARG A 1 178 ? 19.848 18.524 -13.585 1.00 77.38 178 ARG A N 1
ATOM 1415 C CA . ARG A 1 178 ? 19.401 18.064 -14.913 1.00 77.38 178 ARG A CA 1
ATOM 1416 C C . ARG A 1 178 ? 17.982 17.499 -14.891 1.00 77.38 178 ARG A C 1
ATOM 1418 O O . ARG A 1 178 ? 17.214 17.752 -15.818 1.00 77.38 178 ARG A O 1
ATOM 1425 N N . LEU A 1 179 ? 17.642 16.734 -13.854 1.00 78.06 179 LEU A N 1
ATOM 1426 C CA . LEU A 1 179 ? 16.293 16.201 -13.669 1.00 78.06 179 LEU A CA 1
ATOM 1427 C C . LEU A 1 179 ? 15.255 17.304 -13.421 1.00 78.06 179 LEU A C 1
ATOM 1429 O O . LEU A 1 179 ? 14.111 17.147 -13.850 1.00 78.06 179 LEU A O 1
ATOM 1433 N N . LYS A 1 180 ? 15.651 18.392 -12.750 1.00 81.25 180 LYS A N 1
ATOM 1434 C CA . LYS A 1 180 ? 14.820 19.569 -12.493 1.00 81.25 180 LYS A CA 1
ATOM 1435 C C . LYS A 1 180 ? 14.592 20.399 -13.762 1.00 81.25 180 LYS A C 1
ATOM 1437 O O . LYS A 1 180 ? 13.459 20.741 -14.068 1.00 81.25 180 LYS A O 1
ATOM 1442 N N . ASP A 1 181 ? 15.646 20.676 -14.528 1.00 76.19 181 ASP A N 1
ATOM 1443 C CA . ASP A 1 181 ? 15.578 21.573 -15.690 1.00 76.19 181 ASP A CA 1
ATOM 1444 C C . ASP A 1 181 ? 14.939 20.927 -16.934 1.00 76.19 181 ASP A C 1
ATOM 1446 O O . ASP A 1 181 ? 14.330 21.620 -17.748 1.00 76.19 181 ASP A O 1
ATOM 1450 N N . ASN A 1 182 ? 15.060 19.604 -17.106 1.00 66.94 182 ASN A N 1
ATOM 1451 C CA . ASN A 1 182 ? 14.605 18.898 -18.310 1.00 66.94 182 ASN A CA 1
ATOM 1452 C C . ASN A 1 182 ? 13.763 17.653 -17.987 1.00 66.94 182 ASN A C 1
ATOM 1454 O O . ASN A 1 182 ? 14.180 16.518 -18.221 1.00 66.94 182 ASN A O 1
ATOM 1458 N N . ALA A 1 183 ? 12.519 17.868 -17.551 1.00 56.06 183 ALA A N 1
ATOM 1459 C CA . ALA A 1 183 ? 11.547 16.811 -17.240 1.00 56.06 183 ALA A CA 1
ATOM 1460 C C . ALA A 1 183 ? 11.360 15.744 -18.343 1.00 56.06 183 ALA A C 1
ATOM 1462 O O . ALA A 1 183 ? 11.128 14.575 -18.037 1.00 56.06 183 ALA A O 1
ATOM 1463 N N . ALA A 1 184 ? 11.457 16.138 -19.621 1.00 47.97 184 ALA A N 1
ATOM 1464 C CA . ALA A 1 184 ? 11.138 15.298 -20.783 1.00 47.97 184 ALA A CA 1
ATOM 1465 C C . ALA A 1 184 ? 12.357 14.865 -21.628 1.00 47.97 184 ALA A C 1
ATOM 1467 O O . ALA A 1 184 ? 12.231 13.981 -22.477 1.00 47.97 184 ALA A O 1
ATOM 1468 N N . GLN A 1 185 ? 13.530 15.476 -21.421 1.00 49.28 185 GLN A N 1
ATOM 1469 C CA . GLN A 1 185 ? 14.731 15.295 -22.254 1.00 49.28 185 GLN A CA 1
ATOM 1470 C C . GLN A 1 185 ? 15.969 14.922 -21.434 1.00 49.28 185 GLN A C 1
ATOM 1472 O O . GLN A 1 185 ? 17.080 15.347 -21.744 1.00 49.28 185 GLN A O 1
ATOM 1477 N N . VAL A 1 186 ? 15.826 14.090 -20.402 1.00 50.84 186 VAL A N 1
ATOM 1478 C CA . VAL A 1 186 ? 17.015 13.417 -19.872 1.00 50.84 186 VAL A CA 1
ATOM 1479 C C . VAL A 1 186 ? 17.408 12.334 -20.878 1.00 50.84 186 VAL A C 1
ATOM 1481 O O . VAL A 1 186 ? 17.000 11.180 -20.781 1.00 50.84 186 VAL A O 1
ATOM 1484 N N . GLU A 1 187 ? 18.145 12.734 -21.914 1.00 45.12 187 GLU A N 1
ATOM 1485 C CA . GLU A 1 187 ? 18.750 11.836 -22.905 1.00 45.12 187 GLU A CA 1
ATOM 1486 C C . GLU A 1 187 ? 19.727 10.831 -22.265 1.00 45.12 187 GLU A C 1
ATOM 1488 O O . GLU A 1 187 ? 20.029 9.824 -22.892 1.00 45.12 187 GLU A O 1
ATOM 1493 N N . ASP A 1 188 ? 20.078 11.024 -20.986 1.00 49.00 188 ASP A N 1
ATOM 1494 C CA . ASP A 1 188 ? 21.045 10.228 -20.226 1.00 49.00 188 ASP A CA 1
ATOM 1495 C C . ASP A 1 188 ? 20.545 9.743 -18.847 1.00 49.00 188 ASP A C 1
ATOM 1497 O O . ASP A 1 188 ? 21.369 9.512 -17.955 1.00 49.00 188 ASP A O 1
ATOM 1501 N N . LEU A 1 189 ? 19.232 9.557 -18.610 1.00 59.88 189 LEU A N 1
ATOM 1502 C CA . LEU A 1 189 ? 18.804 8.828 -17.399 1.00 59.88 189 LEU A CA 1
ATOM 1503 C C . LEU A 1 189 ? 19.037 7.326 -17.610 1.00 59.88 189 LEU A C 1
ATOM 1505 O O . LEU A 1 189 ? 18.121 6.518 -17.736 1.00 59.88 189 LEU A O 1
ATOM 1509 N N . SER A 1 190 ? 20.314 6.989 -17.739 1.00 61.78 190 SER A N 1
ATOM 1510 C CA . SER A 1 190 ? 20.816 5.631 -17.786 1.00 61.78 190 SER A CA 1
ATOM 1511 C C . SER A 1 190 ? 20.549 4.935 -16.454 1.00 61.78 190 SER A C 1
ATOM 1513 O O . SER A 1 190 ? 20.293 5.573 -15.432 1.00 61.78 190 SER A O 1
ATOM 1515 N N . VAL A 1 191 ? 20.665 3.610 -16.459 1.00 62.31 191 VAL A N 1
ATOM 1516 C CA . VAL A 1 191 ? 20.572 2.762 -15.262 1.00 62.31 191 VAL A CA 1
ATOM 1517 C C . VAL A 1 191 ? 21.464 3.287 -14.129 1.00 62.31 191 VAL A C 1
ATOM 1519 O O . VAL A 1 191 ? 21.017 3.401 -12.992 1.00 62.31 191 VAL A O 1
ATOM 1522 N N . ALA A 1 192 ? 22.682 3.723 -14.463 1.00 65.56 192 ALA A N 1
ATOM 1523 C CA . ALA A 1 192 ? 23.613 4.311 -13.504 1.00 65.56 192 ALA A CA 1
ATOM 1524 C C . ALA A 1 192 ? 23.070 5.602 -12.867 1.00 65.56 192 ALA A C 1
ATOM 1526 O O . ALA A 1 192 ? 23.260 5.820 -11.678 1.00 65.56 192 ALA A O 1
ATOM 1527 N N . GLY A 1 193 ? 22.343 6.428 -13.626 1.00 72.31 193 GLY A N 1
ATOM 1528 C CA . GLY A 1 193 ? 21.707 7.637 -13.097 1.00 72.31 193 GLY A CA 1
ATOM 1529 C C . GLY A 1 193 ? 20.534 7.338 -12.157 1.00 72.31 193 GLY A C 1
ATOM 1530 O O . GLY A 1 193 ? 20.294 8.090 -11.218 1.00 72.31 193 GLY A O 1
ATOM 1531 N N . LEU A 1 194 ? 19.808 6.236 -12.369 1.00 75.44 194 LEU A N 1
ATOM 1532 C CA . LEU A 1 194 ? 18.743 5.787 -11.461 1.00 75.44 194 LEU A CA 1
ATOM 1533 C C . LEU A 1 194 ? 19.288 5.198 -10.155 1.00 75.44 194 LEU A C 1
ATOM 1535 O O . LEU A 1 194 ? 18.719 5.441 -9.086 1.00 75.44 194 LEU A O 1
ATOM 1539 N N . GLU A 1 195 ? 20.370 4.427 -10.237 1.00 75.38 195 GLU A N 1
ATOM 1540 C CA . GLU A 1 195 ? 21.085 3.914 -9.066 1.00 75.38 195 GLU A CA 1
ATOM 1541 C C . GLU A 1 195 ? 21.687 5.067 -8.255 1.00 75.38 195 GLU A C 1
ATOM 1543 O O . GLU A 1 195 ? 21.441 5.160 -7.053 1.00 75.38 195 GLU A O 1
ATOM 1548 N N . GLU A 1 196 ? 22.368 6.000 -8.927 1.00 79.19 196 GLU A N 1
ATOM 1549 C CA . GLU A 1 196 ? 22.945 7.205 -8.325 1.00 79.19 196 GLU A CA 1
ATOM 1550 C C . GLU A 1 196 ? 21.868 8.075 -7.658 1.00 79.19 196 GLU A C 1
ATOM 1552 O O . GLU A 1 196 ? 22.034 8.490 -6.510 1.00 79.19 196 GLU A O 1
ATOM 1557 N N . LEU A 1 197 ? 20.718 8.287 -8.312 1.00 84.06 197 LEU A N 1
ATOM 1558 C CA . LEU A 1 197 ? 19.585 9.006 -7.721 1.00 84.06 197 LEU A CA 1
ATOM 1559 C C . LEU A 1 197 ? 19.106 8.340 -6.427 1.00 84.06 197 LEU A C 1
ATOM 1561 O O . LEU A 1 197 ? 18.937 9.013 -5.409 1.00 84.06 197 LEU A O 1
ATOM 1565 N N . ASN A 1 198 ? 18.891 7.024 -6.449 1.00 83.62 198 ASN A N 1
ATOM 1566 C CA . ASN A 1 198 ? 18.418 6.294 -5.274 1.00 83.62 198 ASN A CA 1
ATOM 1567 C C . ASN A 1 198 ? 19.436 6.321 -4.132 1.00 83.62 198 ASN A C 1
ATOM 1569 O O . ASN A 1 198 ? 19.051 6.467 -2.969 1.00 83.62 198 ASN A O 1
ATOM 1573 N N . GLU A 1 199 ? 20.722 6.189 -4.445 1.00 84.56 199 GLU A N 1
ATOM 1574 C CA . GLU A 1 199 ? 21.789 6.230 -3.452 1.00 84.56 199 GLU A CA 1
ATOM 1575 C C . GLU A 1 199 ? 21.906 7.622 -2.817 1.00 84.56 199 GLU A C 1
ATOM 1577 O O . GLU A 1 199 ? 21.945 7.737 -1.588 1.00 84.56 199 GLU A O 1
ATOM 1582 N N . ILE A 1 200 ? 21.872 8.687 -3.626 1.00 85.25 200 ILE A N 1
ATOM 1583 C CA . ILE A 1 200 ? 21.920 10.071 -3.139 1.00 85.25 200 ILE A CA 1
ATOM 1584 C C . ILE A 1 200 ? 20.712 10.372 -2.246 1.00 85.25 200 ILE A C 1
ATOM 1586 O O . ILE A 1 200 ? 20.904 10.876 -1.137 1.00 85.25 200 ILE A O 1
ATOM 1590 N N . LEU A 1 201 ? 19.493 10.009 -2.668 1.00 86.00 201 LEU A N 1
ATOM 1591 C CA . LEU A 1 201 ? 18.278 10.212 -1.868 1.00 86.00 201 LEU A CA 1
ATOM 1592 C C . LEU A 1 201 ? 18.363 9.492 -0.519 1.00 86.00 201 LEU A C 1
ATOM 1594 O O . LEU A 1 201 ? 18.109 10.101 0.517 1.00 86.00 201 LEU A O 1
ATOM 1598 N N . ARG A 1 202 ? 18.786 8.221 -0.505 1.00 85.62 202 ARG A N 1
ATOM 1599 C CA . ARG A 1 202 ? 18.940 7.438 0.736 1.00 85.62 202 ARG A CA 1
ATOM 1600 C C . ARG A 1 202 ? 20.031 7.981 1.656 1.00 85.62 202 ARG A C 1
ATOM 1602 O O . ARG A 1 202 ? 19.922 7.848 2.871 1.00 85.62 202 ARG A O 1
ATOM 1609 N N . ARG A 1 203 ? 21.095 8.554 1.089 1.00 84.75 203 ARG A N 1
ATOM 1610 C CA . ARG A 1 203 ? 22.232 9.089 1.849 1.00 84.75 203 ARG A CA 1
ATOM 1611 C C . ARG A 1 203 ? 21.930 10.454 2.460 1.00 84.75 203 ARG A C 1
ATOM 1613 O O . ARG A 1 203 ? 22.356 10.719 3.581 1.00 84.75 203 ARG A O 1
ATOM 1620 N N . LYS A 1 204 ? 21.273 11.334 1.706 1.00 82.25 204 LYS A N 1
ATOM 1621 C CA . LYS A 1 204 ? 21.078 12.745 2.071 1.00 82.25 204 LYS A CA 1
ATOM 1622 C C . LYS A 1 204 ? 19.772 12.982 2.827 1.00 82.25 204 LYS A C 1
ATOM 1624 O O . LYS A 1 204 ? 19.753 13.807 3.735 1.00 82.25 204 LYS A O 1
ATOM 1629 N N . ILE A 1 205 ? 18.712 12.237 2.514 1.00 82.50 205 ILE A N 1
ATOM 1630 C CA . ILE A 1 205 ? 17.405 12.400 3.155 1.00 82.50 205 ILE A CA 1
ATOM 1631 C C . ILE A 1 205 ? 17.278 11.399 4.305 1.00 82.50 205 ILE A C 1
ATOM 1633 O O . ILE A 1 205 ? 17.199 10.184 4.111 1.00 82.50 205 ILE A O 1
ATOM 1637 N N . THR A 1 206 ? 17.259 11.913 5.536 1.00 76.19 206 THR A N 1
ATOM 1638 C CA . THR A 1 206 ? 17.083 11.074 6.730 1.00 76.19 206 THR A CA 1
ATOM 1639 C C . THR A 1 206 ? 15.690 10.442 6.751 1.00 76.19 206 THR A C 1
ATOM 1641 O O . THR A 1 206 ? 14.694 11.098 6.459 1.00 76.19 206 THR A O 1
ATOM 1644 N N . ASN A 1 207 ? 15.613 9.147 7.079 1.00 75.38 207 ASN A N 1
ATOM 1645 C CA . ASN A 1 207 ? 14.373 8.357 7.056 1.00 75.38 207 ASN A CA 1
ATOM 1646 C C . ASN A 1 207 ? 13.641 8.358 5.698 1.00 75.38 207 ASN A C 1
ATOM 1648 O O . ASN A 1 207 ? 12.416 8.231 5.660 1.00 75.38 207 ASN A O 1
ATOM 1652 N N . PHE A 1 208 ? 14.377 8.473 4.586 1.00 83.44 208 PHE A N 1
ATOM 1653 C CA . PHE A 1 208 ? 13.792 8.374 3.252 1.00 83.44 208 PHE A CA 1
ATOM 1654 C C . PHE A 1 208 ? 13.046 7.046 3.079 1.00 83.44 208 PHE A C 1
ATOM 1656 O O . PHE A 1 208 ? 13.635 5.965 3.120 1.00 83.44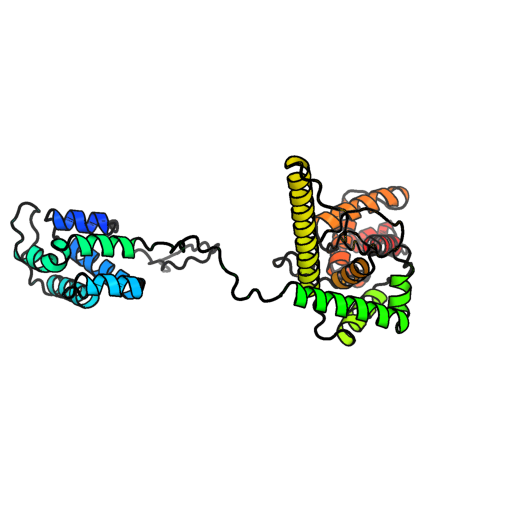 208 PHE A O 1
ATOM 1663 N N . SER A 1 209 ? 11.733 7.139 2.879 1.00 85.31 209 SER A N 1
ATOM 1664 C CA . SER A 1 209 ? 10.864 5.993 2.653 1.00 85.31 209 SER A CA 1
ATOM 1665 C C . SER A 1 209 ? 9.879 6.320 1.545 1.00 85.31 209 SER A C 1
ATOM 1667 O O . SER A 1 209 ? 8.973 7.140 1.712 1.00 85.31 209 SER A O 1
ATOM 1669 N N . VAL A 1 210 ? 10.060 5.648 0.409 1.00 86.88 210 VAL A N 1
ATOM 1670 C CA . VAL A 1 210 ? 9.201 5.791 -0.769 1.00 86.88 210 VAL A CA 1
ATOM 1671 C C . VAL A 1 210 ? 7.736 5.492 -0.423 1.00 86.88 210 VAL A C 1
ATOM 1673 O O . VAL A 1 210 ? 6.900 6.355 -0.690 1.00 86.88 210 VAL A O 1
ATOM 1676 N N . PRO A 1 211 ? 7.385 4.362 0.233 1.00 86.19 211 PRO A N 1
ATOM 1677 C CA . PRO A 1 211 ? 5.990 4.082 0.574 1.00 86.19 211 PRO A CA 1
ATOM 1678 C C . PRO A 1 211 ? 5.376 5.106 1.532 1.00 86.19 211 PRO A C 1
ATOM 1680 O O . PRO A 1 211 ? 4.172 5.350 1.465 1.00 86.19 211 PRO A O 1
ATOM 1683 N N . GLN A 1 212 ? 6.173 5.697 2.430 1.00 86.44 212 GLN A N 1
ATOM 1684 C CA . GLN A 1 212 ? 5.674 6.696 3.373 1.00 86.44 212 GLN A CA 1
ATOM 1685 C C . GLN A 1 212 ? 5.388 8.027 2.676 1.00 86.44 212 GLN A C 1
ATOM 1687 O O . GLN A 1 212 ? 4.284 8.545 2.813 1.00 86.44 212 GLN A O 1
ATOM 1692 N N . LEU A 1 213 ? 6.324 8.527 1.863 1.00 88.44 213 LEU A N 1
ATOM 1693 C CA . LEU A 1 213 ? 6.119 9.750 1.081 1.00 88.44 213 LEU A CA 1
ATOM 1694 C C . LEU A 1 213 ? 4.933 9.608 0.120 1.00 88.44 213 LEU A C 1
ATOM 1696 O O . LEU A 1 213 ? 4.145 10.536 -0.030 1.00 88.44 213 LEU A O 1
ATOM 1700 N N . TRP A 1 214 ? 4.745 8.426 -0.474 1.00 90.62 214 TRP A N 1
ATOM 1701 C CA . TRP A 1 214 ? 3.587 8.135 -1.324 1.00 90.62 214 TRP A CA 1
ATOM 1702 C C . TRP A 1 214 ? 2.256 8.295 -0.577 1.00 90.62 214 TRP A C 1
ATOM 1704 O O . TRP A 1 214 ? 1.311 8.890 -1.100 1.00 90.62 214 TRP A O 1
ATOM 1714 N N . LYS A 1 215 ? 2.188 7.785 0.661 1.00 87.44 215 LYS A N 1
ATOM 1715 C CA . LYS A 1 215 ? 1.018 7.932 1.538 1.00 87.44 215 LYS A CA 1
ATOM 1716 C C . LYS A 1 215 ? 0.812 9.382 1.962 1.00 87.44 215 LYS A C 1
ATOM 1718 O O . LYS A 1 215 ? -0.324 9.846 1.940 1.00 87.44 215 LYS A O 1
ATOM 1723 N N . ASP A 1 216 ? 1.887 10.088 2.304 1.00 87.81 216 ASP A N 1
ATOM 1724 C CA . ASP A 1 216 ? 1.832 11.486 2.733 1.00 87.81 216 ASP A CA 1
ATOM 1725 C C . ASP A 1 216 ? 1.302 12.387 1.599 1.00 87.81 216 ASP A C 1
ATOM 1727 O O . ASP A 1 216 ? 0.344 13.133 1.802 1.00 87.81 216 ASP A O 1
ATOM 1731 N N . TYR A 1 217 ? 1.813 12.238 0.368 1.00 87.94 217 TYR A N 1
ATOM 1732 C CA . TYR A 1 217 ? 1.284 12.949 -0.806 1.00 87.94 217 TYR A CA 1
ATOM 1733 C C . TYR A 1 217 ? -0.190 12.623 -1.083 1.00 87.94 217 TYR A C 1
ATOM 1735 O O . TYR A 1 217 ? -0.971 13.523 -1.404 1.00 87.94 217 TYR A O 1
ATOM 1743 N N . ALA A 1 218 ? -0.593 11.355 -0.963 1.00 87.19 218 ALA A N 1
ATOM 1744 C CA . ALA A 1 218 ? -1.988 10.962 -1.154 1.00 87.19 218 ALA A CA 1
ATOM 1745 C C . ALA A 1 218 ? -2.914 11.605 -0.110 1.00 87.19 218 ALA A C 1
ATOM 1747 O O . ALA A 1 218 ? -3.976 12.119 -0.468 1.00 87.19 218 ALA A O 1
ATOM 1748 N N . LEU A 1 219 ? -2.492 11.621 1.159 1.00 86.56 219 LEU A N 1
ATOM 1749 C CA . LEU A 1 219 ? -3.237 12.225 2.262 1.00 86.56 219 LEU A CA 1
ATOM 1750 C C . LEU A 1 219 ? -3.434 13.732 2.047 1.00 86.56 219 LEU A C 1
ATOM 1752 O O . LEU A 1 219 ? -4.549 14.233 2.199 1.00 86.56 219 LEU A O 1
ATOM 1756 N N . LEU A 1 220 ? -2.379 14.448 1.646 1.00 85.00 220 LEU A N 1
ATOM 1757 C CA . LEU A 1 220 ? -2.438 15.893 1.410 1.00 85.00 220 LEU A CA 1
ATOM 1758 C C . LEU A 1 220 ? -3.348 16.254 0.230 1.00 85.00 220 LEU A C 1
ATOM 1760 O O . LEU A 1 220 ? -4.146 17.186 0.333 1.00 85.00 220 LEU A O 1
ATOM 1764 N N . LEU A 1 221 ? -3.294 15.505 -0.876 1.00 84.44 221 LEU A N 1
ATOM 1765 C CA . LEU A 1 221 ? -4.181 15.746 -2.023 1.00 84.44 221 LEU A CA 1
ATOM 1766 C C . LEU A 1 221 ? -5.644 15.432 -1.708 1.00 84.44 221 LEU A C 1
ATOM 1768 O O . LEU A 1 221 ? -6.541 16.128 -2.190 1.00 84.44 221 LEU A O 1
ATOM 1772 N N . GLN A 1 222 ? -5.898 14.395 -0.907 1.00 80.19 222 GLN A N 1
ATOM 1773 C CA . GLN A 1 222 ? -7.244 14.074 -0.446 1.00 80.19 222 GLN A CA 1
ATOM 1774 C C . GLN A 1 222 ? -7.796 15.203 0.433 1.00 80.19 222 GLN A C 1
ATOM 1776 O O . GLN A 1 222 ? -8.878 15.716 0.151 1.00 80.19 222 GLN A O 1
ATOM 1781 N N . ALA A 1 223 ? -7.011 15.671 1.409 1.00 75.81 223 ALA A N 1
ATOM 1782 C CA . ALA A 1 223 ? -7.383 16.790 2.273 1.00 75.81 223 ALA A CA 1
ATOM 1783 C C . ALA A 1 223 ? -7.658 18.082 1.480 1.00 75.81 223 ALA A C 1
ATOM 1785 O O . ALA A 1 223 ? -8.641 18.777 1.741 1.00 75.81 223 ALA A O 1
ATOM 1786 N N . GLN A 1 224 ? -6.845 18.379 0.460 1.00 74.06 224 GLN A N 1
ATOM 1787 C CA . GLN A 1 224 ? -7.070 19.510 -0.448 1.00 74.06 224 GLN A CA 1
ATOM 1788 C C . GLN A 1 224 ? -8.364 19.359 -1.264 1.00 74.06 224 GLN A C 1
ATOM 1790 O O . GLN A 1 224 ? -9.101 20.329 -1.450 1.00 74.06 224 GLN A O 1
ATOM 1795 N N . SER A 1 225 ? -8.672 18.152 -1.748 1.00 71.44 225 SER A N 1
ATOM 1796 C CA . SER A 1 225 ? -9.919 17.876 -2.474 1.00 71.44 225 SER A CA 1
ATOM 1797 C C . SER A 1 225 ? -11.150 18.072 -1.584 1.00 71.44 225 SER A C 1
ATOM 1799 O O . SER A 1 225 ? -12.133 18.671 -2.027 1.00 71.44 225 SER A O 1
ATOM 1801 N N . ASP A 1 226 ? -11.090 17.607 -0.337 1.00 69.38 226 ASP A N 1
ATOM 1802 C CA . ASP A 1 226 ? -12.184 17.725 0.630 1.00 69.38 226 ASP A CA 1
ATOM 1803 C C . ASP A 1 226 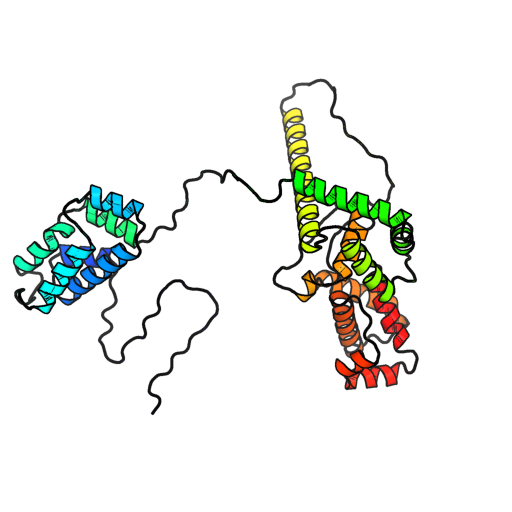? -12.401 19.184 1.058 1.00 69.38 226 ASP A C 1
ATOM 1805 O O . ASP A 1 226 ? -13.539 19.657 1.116 1.00 69.38 226 ASP A O 1
ATOM 1809 N N . ALA A 1 227 ? -11.319 19.941 1.272 1.00 67.44 227 ALA A N 1
ATOM 1810 C CA . ALA A 1 227 ? -11.379 21.379 1.536 1.00 67.44 227 ALA A CA 1
ATOM 1811 C C . ALA A 1 227 ? -12.031 22.148 0.374 1.00 67.44 227 ALA A C 1
ATOM 1813 O O . ALA A 1 227 ? -12.926 22.965 0.599 1.00 67.44 227 ALA A O 1
ATOM 1814 N N . ASN A 1 228 ? -11.652 21.837 -0.869 1.00 69.62 228 ASN A N 1
ATOM 1815 C 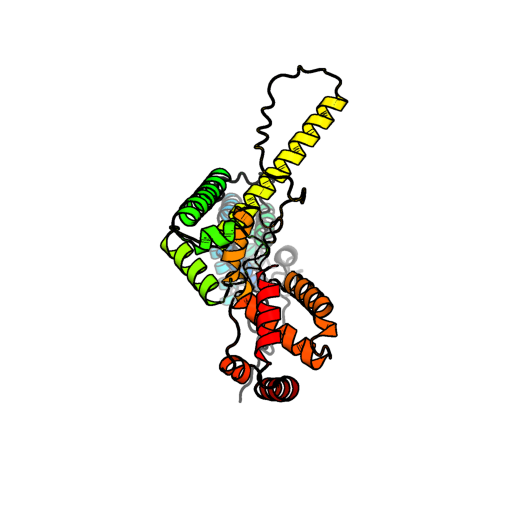CA . ASN A 1 228 ? -12.231 22.459 -2.062 1.00 69.62 228 ASN A CA 1
ATOM 1816 C C . ASN A 1 228 ? -13.723 22.132 -2.231 1.00 69.62 228 ASN A C 1
ATOM 1818 O O . ASN A 1 228 ? -14.511 23.014 -2.576 1.00 69.62 228 ASN A O 1
ATOM 1822 N N . TYR A 1 229 ? -14.135 20.890 -1.958 1.00 64.25 229 TYR A N 1
ATOM 1823 C CA . TYR A 1 229 ? -15.545 20.494 -1.987 1.00 64.25 229 TYR A CA 1
ATOM 1824 C C . TYR A 1 229 ? -16.364 21.229 -0.917 1.00 64.25 229 TYR A C 1
ATOM 1826 O O . TYR A 1 229 ? -17.430 21.770 -1.212 1.00 64.25 229 TYR A O 1
ATOM 1834 N N . ASN A 1 230 ? -15.841 21.313 0.309 1.00 64.50 230 ASN A N 1
ATOM 1835 C CA . ASN A 1 230 ? -16.502 21.998 1.419 1.00 64.50 230 ASN A CA 1
ATOM 1836 C C . ASN A 1 230 ? -16.604 23.514 1.186 1.00 64.50 230 ASN A C 1
ATOM 1838 O O . ASN A 1 230 ? -17.648 24.104 1.467 1.00 64.50 230 ASN A O 1
ATOM 1842 N N . ALA A 1 231 ? -15.571 24.140 0.614 1.00 65.69 231 ALA A N 1
ATOM 1843 C CA . ALA A 1 231 ? -15.593 25.551 0.228 1.00 65.69 231 ALA A CA 1
ATOM 1844 C C . ALA A 1 231 ? -16.617 25.827 -0.887 1.00 65.69 231 ALA A C 1
ATOM 1846 O O . ALA A 1 231 ? -17.384 26.788 -0.800 1.00 65.69 231 ALA A O 1
ATOM 1847 N N . ALA A 1 232 ? -16.694 24.958 -1.901 1.00 65.75 232 ALA A N 1
ATOM 1848 C CA . ALA A 1 232 ? -17.689 25.063 -2.967 1.00 65.75 232 ALA A CA 1
ATOM 1849 C C . ALA A 1 232 ? -19.126 24.872 -2.444 1.00 65.75 232 ALA A C 1
ATOM 1851 O O . ALA A 1 232 ? -20.031 25.614 -2.831 1.00 65.75 232 ALA A O 1
ATOM 1852 N N . ALA A 1 233 ? -19.339 23.922 -1.528 1.00 60.25 233 ALA A N 1
ATOM 1853 C CA . ALA A 1 233 ? -20.629 23.696 -0.879 1.00 60.25 233 ALA A CA 1
ATOM 1854 C C . ALA A 1 233 ? -21.047 24.882 0.009 1.00 60.25 233 ALA A C 1
ATOM 1856 O O . ALA A 1 233 ? -22.208 25.294 -0.023 1.00 60.25 233 ALA A O 1
ATOM 1857 N N . ALA A 1 234 ? -20.106 25.476 0.750 1.00 58.38 234 ALA A N 1
ATOM 1858 C CA . ALA A 1 234 ? -20.343 26.679 1.543 1.00 58.38 234 ALA A CA 1
ATOM 1859 C C . ALA A 1 234 ? -20.693 27.887 0.656 1.00 58.38 234 ALA A C 1
ATOM 1861 O O . ALA A 1 234 ? -21.672 28.580 0.927 1.00 58.38 234 ALA A O 1
ATOM 1862 N N . ALA A 1 235 ? -19.967 28.099 -0.447 1.00 60.53 235 ALA A N 1
ATOM 1863 C CA . ALA A 1 235 ? -20.259 29.162 -1.410 1.00 60.53 235 ALA A CA 1
ATOM 1864 C C . ALA A 1 235 ? -21.641 28.992 -2.072 1.00 60.53 235 ALA A C 1
ATOM 1866 O O . ALA A 1 235 ? -22.395 29.958 -2.198 1.00 60.53 235 ALA A O 1
ATOM 1867 N N . ALA A 1 236 ? -22.022 27.761 -2.431 1.00 58.44 236 ALA A N 1
ATOM 1868 C CA . ALA A 1 236 ? -23.348 27.457 -2.973 1.00 58.44 236 ALA A CA 1
ATOM 1869 C C . ALA A 1 236 ? -24.474 27.664 -1.939 1.00 58.44 236 ALA A C 1
ATOM 1871 O O . ALA A 1 236 ? -25.553 28.160 -2.279 1.00 58.44 236 ALA A O 1
ATOM 1872 N N . ALA A 1 237 ? -24.227 27.340 -0.666 1.00 55.94 237 ALA A N 1
ATOM 1873 C CA . ALA A 1 237 ? -25.171 27.590 0.421 1.00 55.94 237 ALA A CA 1
ATOM 1874 C C . ALA A 1 237 ? -25.376 29.096 0.675 1.00 55.94 237 ALA A C 1
ATOM 1876 O O . ALA A 1 237 ? -26.514 29.531 0.850 1.00 55.94 237 ALA A O 1
ATOM 1877 N N . VAL A 1 238 ? -24.304 29.896 0.620 1.00 57.69 238 VAL A N 1
ATOM 1878 C CA . VAL A 1 238 ? -24.352 31.367 0.739 1.00 57.69 238 VAL A CA 1
ATOM 1879 C C . VAL A 1 238 ? -25.092 32.005 -0.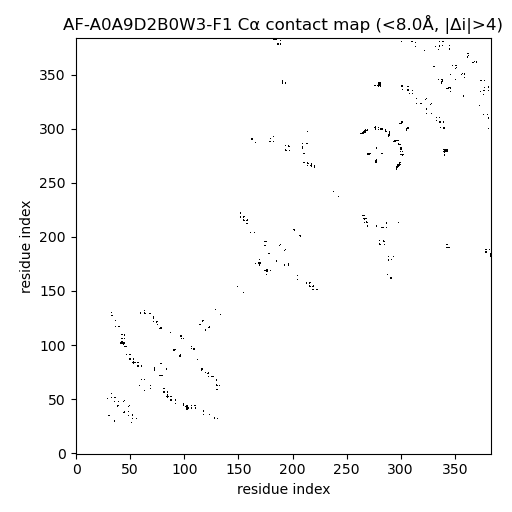442 1.00 57.69 238 VAL A C 1
ATOM 1881 O O . VAL A 1 238 ? -25.913 32.901 -0.246 1.00 57.69 238 VAL A O 1
ATOM 1884 N N . ALA A 1 239 ? -24.894 31.499 -1.663 1.00 55.47 239 ALA A N 1
ATOM 1885 C CA . ALA A 1 239 ? -25.630 31.961 -2.842 1.00 55.47 239 ALA A CA 1
ATOM 1886 C C . ALA A 1 239 ? -27.145 31.672 -2.765 1.00 55.47 239 ALA A C 1
ATOM 1888 O O . ALA A 1 239 ? -27.942 32.386 -3.372 1.00 55.47 239 ALA A O 1
ATOM 1889 N N . THR A 1 240 ? -27.555 30.658 -1.995 1.00 55.00 240 THR A N 1
ATOM 1890 C CA . THR A 1 240 ? -28.966 30.258 -1.847 1.00 55.00 240 THR A CA 1
ATOM 1891 C C . THR A 1 240 ? -29.685 31.017 -0.720 1.00 55.00 240 THR A C 1
ATOM 1893 O O . THR A 1 240 ? -30.903 31.178 -0.773 1.00 55.00 240 THR A O 1
ATOM 1896 N N . THR A 1 241 ? -28.966 31.527 0.288 1.00 52.94 241 THR A N 1
ATOM 1897 C CA . THR A 1 241 ? -29.554 32.236 1.445 1.00 52.94 241 THR A CA 1
ATOM 1898 C C . THR A 1 241 ? -29.660 33.754 1.290 1.00 52.94 241 THR A C 1
ATOM 1900 O O . THR A 1 241 ? -30.250 34.401 2.152 1.00 52.94 241 THR A O 1
ATOM 1903 N N . GLY A 1 242 ? -29.177 34.339 0.188 1.00 45.31 242 GLY A N 1
ATOM 1904 C CA . GLY A 1 242 ? -29.486 35.727 -0.178 1.00 45.31 242 GLY A CA 1
ATOM 1905 C C . GLY A 1 242 ? -29.040 36.789 0.837 1.00 45.31 242 GLY A C 1
ATOM 1906 O O . GLY A 1 242 ? -29.639 37.862 0.893 1.00 45.31 242 GLY A O 1
ATOM 1907 N N . VAL A 1 243 ? -28.003 36.519 1.634 1.00 37.59 243 VAL A N 1
ATOM 1908 C CA . VAL A 1 243 ? -27.380 37.524 2.503 1.00 37.59 243 VAL A CA 1
ATOM 1909 C C . VAL A 1 243 ? -26.036 37.907 1.899 1.00 37.59 243 VAL A C 1
ATOM 1911 O O . VAL A 1 243 ? -25.088 37.127 1.918 1.00 37.59 243 VAL A O 1
ATOM 1914 N N . ALA A 1 244 ? -25.970 39.120 1.350 1.00 40.16 244 ALA A N 1
ATOM 1915 C CA . ALA A 1 244 ? -24.727 39.749 0.930 1.00 40.16 244 ALA A CA 1
ATOM 1916 C C . ALA A 1 244 ? -23.827 39.951 2.160 1.00 40.16 244 ALA A C 1
ATOM 1918 O O . ALA A 1 244 ? -24.045 40.866 2.955 1.00 40.16 244 ALA A O 1
ATOM 1919 N N . ALA A 1 245 ? -22.842 39.072 2.336 1.00 34.62 245 ALA A N 1
ATOM 1920 C CA . ALA A 1 245 ? -21.749 39.274 3.273 1.00 34.62 245 ALA A CA 1
ATOM 1921 C C . ALA A 1 245 ? -20.549 39.831 2.499 1.00 34.62 245 ALA A C 1
ATOM 1923 O O . ALA A 1 245 ? -20.161 39.289 1.467 1.00 34.62 245 ALA A O 1
ATOM 1924 N N . ASN A 1 246 ? -20.038 40.956 2.998 1.00 35.31 246 ASN A N 1
ATOM 1925 C CA . ASN A 1 246 ? -18.966 41.760 2.427 1.00 35.31 246 ASN A CA 1
ATOM 1926 C C . ASN A 1 246 ? -17.761 40.933 1.966 1.00 35.31 246 ASN A C 1
ATOM 1928 O O . ASN A 1 246 ? -17.256 40.085 2.699 1.00 35.31 246 ASN A O 1
ATOM 1932 N N . GLU A 1 247 ? -17.264 41.288 0.783 1.00 34.69 247 GLU A N 1
ATOM 1933 C CA . GLU A 1 247 ? -15.935 40.951 0.284 1.00 34.69 247 GLU A CA 1
ATOM 1934 C C . GLU A 1 247 ? -14.879 41.518 1.244 1.00 34.69 247 GLU A C 1
ATOM 1936 O O . GLU A 1 247 ? -14.481 42.678 1.154 1.00 34.69 247 GLU A O 1
ATOM 1941 N N . ALA A 1 248 ? -14.447 40.715 2.208 1.00 32.72 248 ALA A N 1
ATOM 1942 C CA . ALA A 1 248 ? -13.238 40.980 2.965 1.00 32.72 248 ALA A CA 1
ATOM 1943 C C . ALA A 1 248 ? -12.546 39.653 3.279 1.00 32.72 248 ALA A C 1
ATOM 1945 O O . ALA A 1 248 ? -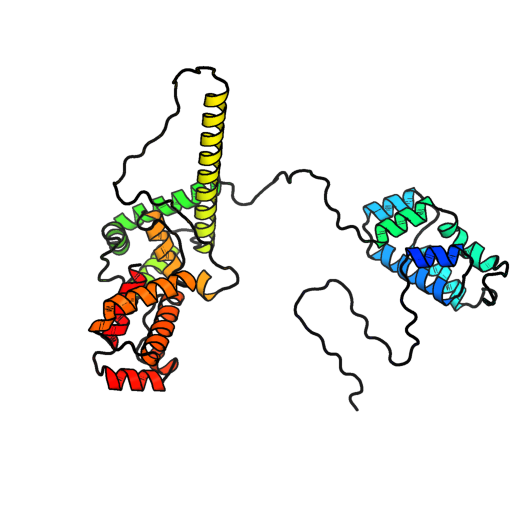13.047 38.844 4.055 1.00 32.72 248 ALA A O 1
ATOM 1946 N N . ASP A 1 249 ? -11.375 39.495 2.667 1.00 32.75 249 ASP A N 1
ATOM 1947 C CA . ASP A 1 249 ? -10.268 38.673 3.149 1.00 32.75 249 ASP A CA 1
ATOM 1948 C C . ASP A 1 249 ? -10.465 37.146 3.098 1.00 32.75 249 ASP A C 1
ATOM 1950 O O . ASP A 1 249 ? -10.472 36.442 4.105 1.00 32.75 249 ASP A O 1
ATOM 1954 N N . ILE A 1 250 ? -10.561 36.609 1.879 1.00 32.03 250 ILE A N 1
ATOM 1955 C CA . ILE A 1 250 ? -10.142 35.228 1.615 1.00 32.03 250 ILE A CA 1
ATOM 1956 C C . ILE A 1 250 ? -8.817 35.342 0.870 1.00 32.03 250 ILE A C 1
ATOM 1958 O O . ILE A 1 250 ? -8.792 35.578 -0.336 1.00 32.03 250 ILE A O 1
ATOM 1962 N N . GLY A 1 251 ? -7.712 35.258 1.609 1.00 26.62 251 GLY A N 1
ATOM 1963 C CA . GLY A 1 251 ? -6.366 35.207 1.052 1.00 26.62 251 GLY A CA 1
ATOM 1964 C C . GLY A 1 251 ? -6.189 33.946 0.212 1.00 26.62 251 GLY A C 1
ATOM 1965 O O . GLY A 1 251 ? -5.748 32.913 0.709 1.00 26.62 251 GLY A O 1
ATOM 1966 N N . ILE A 1 252 ? -6.550 34.027 -1.066 1.00 29.23 252 ILE A N 1
ATOM 1967 C CA . ILE A 1 252 ? -6.154 33.057 -2.080 1.00 29.23 252 ILE A CA 1
ATOM 1968 C C . ILE A 1 252 ? -4.693 33.381 -2.377 1.00 29.23 252 ILE A C 1
ATOM 1970 O O . ILE A 1 252 ? -4.396 34.306 -3.131 1.00 29.23 252 ILE A O 1
ATOM 1974 N N . ASN A 1 253 ? -3.770 32.684 -1.718 1.00 27.09 253 ASN A N 1
ATOM 1975 C CA . ASN A 1 253 ? -2.357 32.793 -2.050 1.00 27.09 253 ASN A CA 1
ATOM 1976 C C . ASN A 1 253 ? -2.140 32.062 -3.383 1.00 27.09 253 ASN A C 1
ATOM 1978 O O . ASN A 1 253 ? -1.822 30.876 -3.433 1.00 27.09 253 ASN A O 1
ATOM 1982 N N . GLU A 1 254 ? -2.413 32.775 -4.472 1.00 32.59 254 GLU A N 1
ATOM 1983 C CA . GLU A 1 254 ? -2.086 32.387 -5.834 1.00 32.59 254 GLU A CA 1
ATOM 1984 C C . GLU A 1 254 ? -0.564 32.517 -5.986 1.00 32.59 254 GLU A C 1
ATOM 1986 O O . GLU A 1 254 ? -0.028 33.573 -6.323 1.00 32.59 254 GLU A O 1
ATOM 1991 N N . VAL A 1 255 ? 0.163 31.448 -5.647 1.00 29.88 255 VAL A N 1
ATOM 1992 C CA . VAL A 1 255 ? 1.594 31.366 -5.946 1.00 29.88 255 VAL A CA 1
ATOM 1993 C C . VAL A 1 255 ? 1.730 31.148 -7.450 1.00 29.88 255 VAL A C 1
ATOM 1995 O O . VAL A 1 255 ? 1.430 30.082 -7.985 1.00 29.88 255 VAL A O 1
ATOM 1998 N N . ALA A 1 256 ? 2.143 32.215 -8.128 1.00 31.45 256 ALA A N 1
ATOM 1999 C CA . ALA A 1 256 ? 2.487 32.237 -9.538 1.00 31.45 256 ALA A CA 1
ATOM 2000 C C . ALA A 1 256 ? 3.613 31.233 -9.849 1.00 31.45 256 ALA A C 1
ATOM 2002 O O . ALA A 1 256 ? 4.695 31.312 -9.271 1.00 31.45 256 ALA A O 1
ATOM 2003 N N . GLY A 1 257 ? 3.374 30.325 -10.801 1.00 25.73 257 GLY A N 1
ATOM 2004 C CA . GLY A 1 257 ? 4.382 29.371 -11.263 1.00 25.73 257 GLY A CA 1
ATOM 2005 C C . GLY A 1 257 ? 3.920 28.482 -12.422 1.00 25.73 257 GLY A C 1
ATOM 2006 O O . GLY A 1 257 ? 3.500 27.355 -12.209 1.00 25.73 257 GLY A O 1
ATOM 2007 N N . SER A 1 258 ? 4.085 28.980 -13.652 1.00 29.69 258 SER A N 1
ATOM 2008 C CA . SER A 1 258 ? 4.104 28.258 -14.944 1.00 29.69 258 SER A CA 1
ATOM 2009 C C . SER A 1 258 ? 2.802 27.625 -15.492 1.00 29.69 258 SER A C 1
ATOM 2011 O O . SER A 1 258 ? 2.149 26.780 -14.894 1.00 29.69 258 SER A O 1
ATOM 2013 N N . GLU A 1 259 ? 2.463 28.013 -16.725 1.00 31.67 259 GLU A N 1
ATOM 2014 C CA . GLU A 1 259 ? 1.323 27.577 -17.552 1.00 31.67 259 GLU A CA 1
ATOM 2015 C C . GLU A 1 259 ? 1.423 26.122 -18.079 1.00 31.67 259 GLU A C 1
ATOM 2017 O O . GLU A 1 259 ? 0.993 25.818 -19.194 1.00 31.67 259 GLU A O 1
ATOM 2022 N N . HIS A 1 260 ? 1.986 25.178 -17.323 1.00 31.78 260 HIS A N 1
ATOM 2023 C CA . HIS A 1 260 ? 2.068 23.775 -17.747 1.00 31.78 260 HIS A CA 1
ATOM 2024 C C . HIS A 1 260 ? 1.034 22.902 -17.021 1.00 31.78 260 HIS A C 1
ATOM 2026 O O . HIS A 1 260 ? 1.240 22.368 -15.944 1.00 31.78 260 HIS A O 1
ATOM 2032 N N . VAL A 1 261 ? -0.103 22.767 -17.716 1.00 37.38 261 VAL A N 1
ATOM 2033 C CA . VAL A 1 261 ? -1.189 21.785 -17.561 1.00 37.38 261 VAL A CA 1
ATOM 2034 C C . VAL A 1 261 ? -2.034 21.898 -16.282 1.00 37.38 261 VAL A C 1
ATOM 2036 O O . VAL A 1 261 ? -1.716 21.376 -15.221 1.00 37.38 261 VAL A O 1
ATOM 2039 N N . LYS A 1 262 ? -3.244 22.453 -16.453 1.00 43.06 262 LYS A N 1
ATOM 2040 C CA . LYS A 1 262 ? -4.403 22.348 -15.543 1.00 43.06 262 LYS A CA 1
ATOM 2041 C C . LYS A 1 262 ? -4.922 20.896 -15.421 1.00 43.06 262 LYS A C 1
ATOM 2043 O O . LYS A 1 262 ? -6.100 20.637 -15.663 1.00 43.06 262 LYS A O 1
ATOM 2048 N N . GLN A 1 263 ? -4.067 19.921 -15.122 1.00 53.12 263 GLN A N 1
ATOM 2049 C CA . GLN A 1 263 ? -4.477 18.548 -14.824 1.00 53.12 263 GLN A CA 1
ATOM 2050 C C . GLN A 1 263 ? -4.574 18.361 -13.314 1.00 53.12 263 GLN A C 1
ATOM 2052 O O . GLN A 1 263 ? -3.668 18.721 -12.567 1.00 53.12 263 GLN A O 1
ATOM 2057 N N . LYS A 1 264 ? -5.694 17.784 -12.866 1.00 72.44 264 LYS A N 1
ATOM 2058 C CA . LYS A 1 264 ? -5.906 17.431 -11.460 1.00 72.44 264 LYS A CA 1
ATOM 2059 C C . LYS A 1 264 ? -4.783 16.490 -11.018 1.00 72.44 264 LYS A C 1
ATOM 2061 O O . LYS A 1 264 ? -4.673 15.392 -11.568 1.00 72.44 264 LYS A O 1
ATOM 2066 N N . ARG A 1 265 ? -3.978 16.915 -10.036 1.00 81.12 265 ARG A N 1
ATOM 2067 C CA . ARG A 1 265 ? -2.956 16.047 -9.445 1.00 81.12 265 ARG A CA 1
ATOM 2068 C C . ARG A 1 265 ? -3.628 14.840 -8.799 1.00 81.12 265 ARG A C 1
ATOM 2070 O O . ARG A 1 265 ? -4.641 14.991 -8.115 1.00 81.12 265 ARG A O 1
ATOM 2077 N N . MET A 1 266 ? -3.089 13.652 -9.031 1.00 83.19 266 MET A N 1
ATOM 2078 C CA . MET A 1 266 ? -3.595 12.421 -8.429 1.00 83.19 266 MET A CA 1
ATOM 2079 C C . MET A 1 266 ? -2.449 11.525 -7.987 1.00 83.19 266 MET A C 1
ATOM 2081 O O . MET A 1 266 ? -1.381 11.526 -8.594 1.00 83.19 266 MET A O 1
ATOM 2085 N N . VAL A 1 267 ? -2.708 10.721 -6.966 1.00 85.19 267 VAL A N 1
ATOM 2086 C CA . VAL A 1 267 ? -1.794 9.680 -6.505 1.00 85.19 267 VAL A CA 1
ATOM 2087 C C . VAL A 1 267 ? -2.524 8.352 -6.624 1.00 85.19 267 VAL A C 1
ATOM 2089 O O . VAL A 1 267 ? -3.630 8.199 -6.106 1.00 85.19 267 VAL A O 1
ATOM 2092 N N . ILE A 1 268 ? -1.917 7.401 -7.327 1.00 84.50 268 ILE A N 1
ATOM 2093 C CA . ILE A 1 268 ? -2.357 6.007 -7.340 1.00 84.50 268 ILE A CA 1
ATOM 2094 C C . ILE A 1 268 ? -1.519 5.290 -6.290 1.00 84.50 268 ILE A C 1
ATOM 2096 O O . ILE A 1 268 ? -0.295 5.275 -6.389 1.00 84.50 268 ILE A O 1
ATOM 2100 N N . MET A 1 269 ? -2.169 4.743 -5.264 1.00 85.81 269 MET A N 1
ATOM 2101 C CA . MET A 1 269 ? -1.471 4.047 -4.183 1.00 85.81 269 MET A CA 1
ATOM 2102 C C . MET A 1 269 ? -0.728 2.817 -4.706 1.00 85.81 269 MET A C 1
ATOM 2104 O O . MET A 1 269 ? -1.262 2.068 -5.524 1.00 85.81 269 MET A O 1
ATOM 2108 N N . LEU A 1 270 ? 0.477 2.599 -4.177 1.00 84.88 270 LEU A N 1
ATOM 2109 C CA . LEU A 1 270 ? 1.228 1.362 -4.378 1.00 84.88 270 LEU A CA 1
ATOM 2110 C C . LEU A 1 270 ? 0.422 0.176 -3.833 1.00 84.88 270 LEU A C 1
ATOM 2112 O O . LEU A 1 270 ? -0.198 0.282 -2.770 1.00 84.88 270 LEU A O 1
ATOM 2116 N N . ASN A 1 271 ? 0.441 -0.955 -4.538 1.00 81.75 271 ASN A N 1
ATOM 2117 C CA . ASN A 1 271 ? -0.206 -2.174 -4.069 1.00 81.75 271 ASN A CA 1
ATOM 2118 C C . ASN A 1 271 ? 0.678 -2.878 -3.020 1.00 81.75 271 ASN A C 1
ATOM 2120 O O . ASN A 1 271 ? 1.708 -3.436 -3.390 1.00 81.75 271 ASN A O 1
ATOM 2124 N N . PRO A 1 272 ? 0.280 -2.936 -1.734 1.00 77.50 272 PRO A N 1
ATOM 2125 C CA . PRO A 1 272 ? 1.112 -3.526 -0.684 1.00 77.50 272 PRO A CA 1
ATOM 2126 C C . PRO A 1 272 ? 1.288 -5.046 -0.820 1.00 77.50 272 PRO A C 1
ATOM 2128 O O . PRO A 1 272 ? 2.147 -5.610 -0.157 1.00 77.50 272 PRO A O 1
ATOM 2131 N N . ALA A 1 273 ? 0.471 -5.717 -1.641 1.00 75.81 273 ALA A N 1
ATOM 2132 C CA . ALA A 1 273 ? 0.604 -7.147 -1.924 1.00 75.81 273 ALA A CA 1
ATOM 2133 C C . ALA A 1 273 ? 1.575 -7.450 -3.081 1.00 75.81 273 ALA A C 1
ATOM 2135 O O . ALA A 1 273 ? 1.788 -8.618 -3.397 1.00 75.81 273 ALA A O 1
ATOM 2136 N N . ASN A 1 274 ? 2.106 -6.420 -3.745 1.00 77.94 274 ASN A N 1
ATOM 2137 C CA . ASN A 1 274 ? 2.992 -6.546 -4.894 1.00 77.94 274 ASN A CA 1
ATOM 2138 C C . ASN A 1 274 ? 4.374 -5.977 -4.550 1.00 77.94 274 ASN A C 1
ATOM 2140 O O . ASN A 1 274 ? 4.624 -4.791 -4.760 1.00 77.94 274 ASN A O 1
ATOM 2144 N N . GLU A 1 275 ? 5.249 -6.828 -4.011 1.00 77.00 275 GLU A N 1
ATOM 2145 C CA . GLU A 1 275 ? 6.606 -6.447 -3.586 1.00 77.00 275 GLU A CA 1
ATOM 2146 C C . GLU A 1 275 ? 7.415 -5.829 -4.740 1.00 77.00 275 GLU A C 1
ATOM 2148 O O . GLU A 1 275 ? 8.077 -4.809 -4.558 1.00 77.00 275 GLU A O 1
ATOM 2153 N N . ASP A 1 276 ? 7.253 -6.356 -5.958 1.00 76.56 276 ASP A N 1
ATOM 2154 C CA . ASP A 1 276 ? 7.893 -5.836 -7.171 1.00 76.56 276 ASP A CA 1
ATOM 2155 C C . ASP A 1 276 ? 7.493 -4.380 -7.479 1.00 76.56 276 ASP A C 1
ATOM 2157 O O . ASP A 1 276 ? 8.268 -3.625 -8.060 1.00 76.56 276 ASP A O 1
ATOM 2161 N N . GLU A 1 277 ? 6.277 -3.965 -7.105 1.00 78.25 277 GLU A N 1
ATOM 2162 C CA . GLU A 1 277 ? 5.804 -2.588 -7.285 1.00 78.25 277 GLU A CA 1
ATOM 2163 C C . GLU A 1 277 ? 6.205 -1.687 -6.122 1.00 78.25 277 GLU A C 1
ATOM 2165 O O . GLU A 1 277 ? 6.477 -0.511 -6.353 1.00 78.25 277 GLU A O 1
ATOM 2170 N N . THR A 1 278 ? 6.249 -2.187 -4.884 1.00 80.00 278 THR A N 1
ATOM 2171 C CA . THR A 1 278 ? 6.624 -1.367 -3.721 1.00 80.00 278 THR A CA 1
ATOM 2172 C C . THR A 1 278 ? 8.117 -1.074 -3.678 1.00 80.00 278 THR A C 1
ATOM 2174 O O . THR A 1 278 ? 8.503 0.048 -3.336 1.00 80.00 278 THR A O 1
ATOM 2177 N N . ASP A 1 279 ? 8.936 -2.044 -4.080 1.00 80.38 279 ASP A N 1
ATOM 2178 C CA . ASP A 1 279 ? 10.394 -1.990 -3.950 1.00 80.38 279 ASP A CA 1
ATOM 2179 C C . ASP A 1 279 ? 11.083 -1.472 -5.218 1.00 80.38 279 ASP A C 1
ATOM 2181 O O . ASP A 1 279 ? 12.301 -1.269 -5.227 1.00 80.38 279 ASP A O 1
ATOM 2185 N N . ALA A 1 280 ? 10.306 -1.187 -6.270 1.00 81.38 280 ALA A N 1
ATOM 2186 C CA . ALA A 1 280 ? 10.826 -0.697 -7.536 1.00 81.38 280 ALA A CA 1
ATOM 2187 C C . ALA A 1 280 ? 11.651 0.596 -7.349 1.00 81.38 280 ALA A C 1
ATOM 2189 O O . ALA A 1 280 ? 11.120 1.616 -6.883 1.00 81.38 280 ALA A O 1
ATOM 2190 N N . PRO A 1 281 ? 12.927 0.632 -7.783 1.00 79.50 281 PRO A N 1
ATOM 2191 C CA . PRO A 1 281 ? 13.788 1.806 -7.644 1.00 79.50 281 PRO A CA 1
ATOM 2192 C C . PRO A 1 281 ? 13.300 2.988 -8.493 1.00 79.50 281 PRO A C 1
ATOM 2194 O O . PRO A 1 281 ? 13.617 4.143 -8.204 1.00 79.50 281 PRO A O 1
ATOM 2197 N N . THR A 1 282 ? 12.469 2.729 -9.506 1.00 82.56 282 THR A N 1
ATOM 2198 C CA . THR A 1 282 ? 11.811 3.762 -10.314 1.00 82.56 282 THR A CA 1
ATOM 2199 C C . THR A 1 282 ? 10.803 4.591 -9.522 1.00 82.56 282 THR A C 1
ATOM 2201 O O . THR A 1 282 ? 10.480 5.705 -9.925 1.00 82.56 282 THR A O 1
ATOM 2204 N N . ASN A 1 283 ? 10.300 4.092 -8.389 1.00 87.69 283 ASN A N 1
ATOM 2205 C CA . ASN A 1 283 ? 9.349 4.836 -7.567 1.00 87.69 283 ASN A CA 1
ATOM 2206 C C . ASN A 1 283 ? 9.964 6.123 -6.999 1.00 87.69 283 ASN A C 1
ATOM 2208 O O . ASN A 1 283 ? 9.275 7.137 -6.899 1.00 87.69 283 ASN A O 1
ATOM 2212 N N . ALA A 1 284 ? 11.261 6.118 -6.678 1.00 85.88 284 ALA A N 1
ATOM 2213 C CA . ALA A 1 284 ? 11.959 7.318 -6.226 1.00 85.88 284 ALA A CA 1
ATOM 2214 C C . ALA A 1 284 ? 12.021 8.387 -7.328 1.00 85.88 284 ALA A C 1
ATOM 2216 O O . ALA A 1 284 ? 11.722 9.549 -7.067 1.00 85.88 284 ALA A O 1
ATOM 2217 N N . LEU A 1 285 ? 12.300 7.986 -8.575 1.00 84.38 285 LEU A N 1
ATOM 2218 C CA . LEU A 1 285 ? 12.252 8.887 -9.729 1.00 84.38 285 LEU A CA 1
ATOM 2219 C C . LEU A 1 285 ? 10.855 9.503 -9.901 1.00 84.38 285 LEU A C 1
ATOM 2221 O O . LEU A 1 285 ? 10.733 10.711 -10.112 1.00 84.38 285 LEU A O 1
ATOM 2225 N N . GLN A 1 286 ? 9.801 8.690 -9.778 1.00 84.25 286 GLN A N 1
ATOM 2226 C CA . GLN A 1 286 ? 8.422 9.167 -9.892 1.00 84.25 286 GLN A CA 1
ATOM 2227 C C . GLN A 1 286 ? 8.061 10.146 -8.767 1.00 84.25 286 GLN A C 1
ATOM 2229 O O . GLN A 1 286 ? 7.431 11.165 -9.042 1.00 84.25 286 GLN A O 1
ATOM 2234 N N . LEU A 1 287 ? 8.510 9.901 -7.530 1.00 88.19 287 LEU A N 1
ATOM 2235 C CA . LEU A 1 287 ? 8.341 10.837 -6.412 1.00 88.19 287 LEU A CA 1
ATOM 2236 C C . LEU A 1 287 ? 9.052 12.166 -6.662 1.00 88.19 287 LEU A C 1
ATOM 2238 O O . LEU A 1 287 ? 8.444 13.218 -6.495 1.00 88.19 287 LEU A O 1
ATOM 2242 N N . THR A 1 288 ? 10.311 12.128 -7.097 1.00 86.94 288 THR A N 1
ATOM 2243 C CA . THR A 1 288 ? 11.096 13.330 -7.397 1.00 86.94 288 THR A CA 1
ATOM 2244 C C . THR A 1 288 ? 10.449 14.159 -8.512 1.00 86.94 288 THR A C 1
ATOM 2246 O O . THR A 1 288 ? 10.297 15.372 -8.382 1.00 86.94 288 THR A O 1
ATOM 2249 N N . ARG A 1 289 ? 9.971 13.517 -9.585 1.00 84.12 289 ARG A N 1
ATOM 2250 C CA . ARG A 1 289 ? 9.226 14.200 -10.658 1.00 84.12 289 ARG A CA 1
ATOM 2251 C C . ARG A 1 289 ? 7.907 14.782 -10.186 1.00 84.12 289 ARG A C 1
ATOM 2253 O O . ARG A 1 289 ? 7.509 15.854 -10.636 1.00 84.12 289 ARG A O 1
ATOM 2260 N N . PHE A 1 290 ? 7.194 14.043 -9.346 1.00 85.75 290 PHE A N 1
ATOM 2261 C CA . PHE A 1 290 ? 5.924 14.494 -8.810 1.00 85.75 290 PHE A CA 1
ATOM 2262 C C . PHE A 1 290 ? 6.110 15.712 -7.903 1.00 85.75 290 PHE A C 1
ATOM 2264 O O . PHE A 1 290 ? 5.324 16.649 -8.017 1.00 85.75 290 PHE A O 1
ATOM 2271 N N . ALA A 1 291 ? 7.155 15.721 -7.071 1.00 87.12 291 ALA A N 1
ATOM 2272 C CA . ALA A 1 291 ? 7.530 16.836 -6.202 1.00 87.12 291 ALA A CA 1
ATOM 2273 C C . ALA A 1 291 ? 7.825 18.117 -6.998 1.00 87.12 291 ALA A C 1
ATOM 2275 O O . ALA A 1 291 ? 7.237 19.155 -6.726 1.00 87.12 291 ALA A O 1
ATOM 2276 N N . TRP A 1 292 ? 8.617 18.031 -8.072 1.00 85.12 292 TRP A N 1
ATOM 2277 C CA . TRP A 1 292 ? 8.871 19.168 -8.974 1.00 85.12 292 TRP A CA 1
ATOM 2278 C C . TRP A 1 292 ? 7.722 19.501 -9.936 1.00 85.12 292 TRP A C 1
ATOM 2280 O O . TRP A 1 292 ? 7.891 20.300 -10.852 1.00 85.12 292 TRP A O 1
ATOM 2290 N N . HIS A 1 293 ? 6.544 18.896 -9.764 1.00 84.44 293 HIS A N 1
ATOM 2291 C CA . HIS A 1 293 ? 5.370 19.123 -10.614 1.00 84.44 293 HIS A CA 1
ATOM 2292 C C . HIS A 1 293 ? 5.554 18.762 -12.099 1.00 84.44 293 HIS A C 1
ATOM 2294 O O . HIS A 1 293 ? 4.748 19.155 -12.940 1.00 84.44 293 HIS A O 1
ATOM 2300 N N . HIS A 1 294 ? 6.551 17.944 -12.436 1.00 79.81 294 HIS A N 1
ATOM 2301 C CA . HIS A 1 294 ? 6.752 17.442 -13.799 1.00 79.81 294 HIS A CA 1
ATOM 2302 C C . HIS A 1 294 ? 5.681 16.443 -14.231 1.00 79.81 294 HIS A C 1
ATOM 2304 O O . HIS A 1 294 ? 5.409 16.286 -15.421 1.00 79.81 294 HIS A O 1
ATOM 2310 N N . THR A 1 295 ? 5.072 15.753 -13.267 1.00 78.12 295 THR A N 1
ATOM 2311 C CA . THR A 1 295 ? 3.979 14.813 -13.512 1.00 78.12 295 THR A CA 1
ATOM 2312 C C . THR A 1 295 ? 2.773 15.180 -12.657 1.00 78.12 295 THR A C 1
ATOM 2314 O O . THR A 1 295 ? 2.877 15.451 -11.461 1.00 78.12 295 THR A O 1
ATOM 2317 N N . ALA A 1 296 ? 1.589 15.170 -13.272 1.00 78.50 296 ALA A N 1
ATOM 2318 C CA . ALA A 1 296 ? 0.336 15.353 -12.546 1.00 78.50 296 ALA A CA 1
ATOM 2319 C C . ALA A 1 296 ? -0.100 14.071 -11.815 1.00 78.50 296 ALA A C 1
ATOM 2321 O O . ALA A 1 296 ? -0.915 14.134 -10.899 1.00 78.50 296 ALA A O 1
ATOM 2322 N N . GLN A 1 297 ? 0.409 12.902 -12.208 1.00 81.88 297 GLN A N 1
ATOM 2323 C CA . GLN A 1 297 ? 0.018 11.621 -11.623 1.00 81.88 297 GLN A CA 1
ATOM 2324 C C . GLN A 1 297 ? 1.222 10.942 -10.981 1.00 81.88 297 GLN A C 1
ATOM 2326 O O . GLN A 1 297 ? 2.178 10.606 -11.676 1.00 81.88 297 GLN A O 1
ATOM 2331 N N . LEU A 1 298 ? 1.146 10.690 -9.676 1.00 85.25 298 LEU A N 1
ATOM 2332 C CA . LEU A 1 298 ? 2.098 9.834 -8.984 1.00 85.25 298 LEU A CA 1
ATOM 2333 C C . LEU A 1 298 ? 1.640 8.379 -9.135 1.00 85.25 298 LEU A C 1
ATOM 2335 O O . LEU A 1 298 ? 0.710 7.930 -8.462 1.00 85.25 298 LEU A O 1
ATOM 2339 N N . VAL A 1 299 ? 2.266 7.667 -10.068 1.00 84.50 299 VAL A N 1
ATOM 2340 C CA . VAL A 1 299 ? 1.984 6.263 -10.386 1.00 84.50 299 VAL A CA 1
ATOM 2341 C C . VAL A 1 299 ? 3.296 5.504 -10.546 1.00 84.50 299 VAL A C 1
ATOM 2343 O O . VAL A 1 299 ? 4.238 6.009 -11.165 1.00 84.50 299 VAL A O 1
ATOM 2346 N N . SER A 1 300 ? 3.357 4.294 -9.988 1.00 85.25 300 SER A N 1
ATOM 2347 C CA . SER A 1 300 ? 4.504 3.410 -10.187 1.00 85.25 300 SER A CA 1
ATOM 2348 C C . SER A 1 300 ? 4.593 2.984 -11.651 1.00 85.25 300 SER A C 1
ATOM 2350 O O . SER A 1 300 ? 3.580 2.652 -12.273 1.00 85.25 300 SER A O 1
ATOM 2352 N N . LEU A 1 301 ? 5.807 2.954 -12.205 1.00 80.19 301 LEU A N 1
ATOM 2353 C CA . LEU A 1 301 ? 6.037 2.385 -13.535 1.00 80.19 301 LEU A CA 1
ATOM 2354 C C . LEU A 1 301 ? 5.754 0.877 -13.553 1.00 80.19 301 LEU A C 1
ATOM 2356 O O . LEU A 1 301 ? 5.269 0.370 -14.562 1.00 80.19 301 LEU A O 1
ATOM 2360 N N . ALA A 1 302 ? 5.978 0.182 -12.431 1.00 78.00 302 ALA A N 1
ATOM 2361 C CA . ALA A 1 302 ? 5.668 -1.237 -12.250 1.00 78.00 302 ALA A CA 1
ATOM 2362 C C . ALA A 1 302 ? 4.156 -1.522 -12.175 1.00 78.00 302 ALA A C 1
ATOM 2364 O O . ALA A 1 302 ? 3.732 -2.680 -12.202 1.00 78.00 302 ALA A O 1
ATOM 2365 N N . ASN A 1 303 ? 3.310 -0.486 -12.135 1.00 80.44 303 ASN A N 1
ATOM 2366 C CA . ASN A 1 303 ? 1.870 -0.667 -12.190 1.00 80.44 303 ASN A CA 1
ATOM 2367 C C . ASN A 1 303 ? 1.446 -1.253 -13.547 1.00 80.44 303 ASN A C 1
ATOM 2369 O O . ASN A 1 303 ? 1.539 -0.594 -14.585 1.00 80.44 303 ASN A O 1
ATOM 2373 N N . ASN A 1 304 ? 0.901 -2.473 -13.530 1.00 71.81 304 ASN A N 1
ATOM 2374 C CA . ASN A 1 304 ? 0.531 -3.217 -14.739 1.00 71.81 304 ASN A CA 1
ATOM 2375 C C . ASN A 1 304 ? -0.344 -2.419 -15.719 1.00 71.81 304 ASN A C 1
ATOM 2377 O O . ASN A 1 304 ? -0.123 -2.470 -16.929 1.00 71.81 304 ASN A O 1
ATOM 2381 N N . THR A 1 305 ? -1.323 -1.655 -15.226 1.00 74.69 305 THR A N 1
ATOM 2382 C CA . THR A 1 305 ? -2.228 -0.888 -16.096 1.00 74.69 305 THR A CA 1
ATOM 2383 C C . THR A 1 305 ? -1.484 0.236 -16.812 1.00 74.69 305 THR A C 1
ATOM 2385 O O . THR A 1 305 ? -1.628 0.404 -18.025 1.00 74.69 305 THR A O 1
ATOM 2388 N N . ARG A 1 306 ? -0.661 0.992 -16.076 1.00 77.50 306 ARG A N 1
ATOM 2389 C CA . ARG A 1 306 ? 0.139 2.093 -16.627 1.00 77.50 306 ARG A CA 1
ATOM 2390 C C . ARG A 1 306 ? 1.197 1.568 -17.595 1.00 77.50 306 ARG A C 1
ATOM 2392 O O . ARG A 1 306 ? 1.339 2.109 -18.691 1.00 77.50 306 ARG A O 1
ATOM 2399 N N . LEU A 1 307 ? 1.876 0.487 -17.224 1.00 77.06 307 LEU A N 1
ATOM 2400 C CA . LEU A 1 307 ? 2.899 -0.151 -18.039 1.00 77.06 307 LEU A CA 1
ATOM 2401 C C . LEU A 1 307 ? 2.343 -0.630 -19.381 1.00 77.06 307 LEU A C 1
ATOM 2403 O O . LEU A 1 307 ? 2.937 -0.359 -20.419 1.00 77.06 307 LEU A O 1
ATOM 2407 N N . ILE A 1 308 ? 1.177 -1.285 -19.388 1.00 79.12 308 ILE A N 1
ATOM 2408 C CA . ILE A 1 308 ? 0.532 -1.746 -20.627 1.00 79.12 308 ILE A CA 1
ATOM 2409 C C . ILE A 1 308 ? 0.189 -0.566 -21.547 1.00 79.12 308 ILE A C 1
ATOM 2411 O O . ILE A 1 308 ? 0.378 -0.664 -22.759 1.00 79.12 308 ILE A O 1
ATOM 2415 N N . GLN A 1 309 ? -0.300 0.550 -20.997 1.00 80.69 309 GLN A N 1
ATOM 2416 C CA . GLN A 1 309 ? -0.606 1.746 -21.789 1.00 80.69 309 GLN A CA 1
ATOM 2417 C C . GLN A 1 309 ? 0.649 2.330 -22.445 1.00 80.69 309 GLN A C 1
ATOM 2419 O O . GLN A 1 309 ? 0.636 2.612 -23.643 1.00 80.69 309 GLN A O 1
ATOM 2424 N N . LEU A 1 310 ? 1.728 2.481 -21.672 1.00 80.88 310 LEU A N 1
ATOM 2425 C CA . LEU A 1 310 ? 3.008 2.984 -22.171 1.00 80.88 310 LEU A CA 1
ATOM 2426 C C . LEU A 1 310 ? 3.621 2.049 -23.202 1.00 80.88 310 LEU A C 1
ATOM 2428 O O . LEU A 1 310 ? 4.041 2.493 -24.266 1.00 80.88 310 LEU A O 1
ATOM 2432 N N . PHE A 1 311 ? 3.591 0.753 -22.926 1.00 84.00 311 PHE A N 1
ATOM 2433 C CA . PHE A 1 311 ? 4.065 -0.270 -23.837 1.00 84.00 311 PHE A CA 1
ATOM 2434 C C . PHE A 1 311 ? 3.348 -0.210 -25.191 1.00 84.00 311 PHE A C 1
ATOM 2436 O O . PHE A 1 311 ? 3.989 -0.155 -26.237 1.00 84.00 311 PHE A O 1
ATOM 2443 N N . ASN A 1 312 ? 2.014 -0.142 -25.184 1.00 85.81 312 ASN A N 1
ATOM 2444 C CA . ASN A 1 312 ? 1.237 -0.048 -26.418 1.00 85.81 312 ASN A CA 1
ATOM 2445 C C . ASN A 1 312 ? 1.538 1.251 -27.188 1.00 85.81 312 ASN A C 1
ATOM 2447 O O . ASN A 1 312 ? 1.583 1.236 -28.419 1.00 85.81 312 ASN A O 1
ATOM 2451 N N . LEU A 1 313 ? 1.759 2.365 -26.480 1.00 87.00 313 LEU A N 1
ATOM 2452 C CA . LEU A 1 313 ? 2.138 3.638 -27.093 1.00 87.00 313 LEU A CA 1
ATOM 2453 C C . LEU A 1 313 ? 3.520 3.550 -27.755 1.00 87.00 313 LEU A C 1
ATOM 2455 O O . LEU A 1 313 ? 3.672 3.981 -28.897 1.00 87.00 313 LEU A O 1
ATOM 2459 N N . TRP A 1 314 ? 4.496 2.946 -27.075 1.00 87.81 314 TRP A N 1
ATOM 2460 C CA . TRP A 1 314 ? 5.828 2.695 -27.623 1.00 87.81 314 TRP A CA 1
ATOM 2461 C C . TRP A 1 314 ? 5.778 1.806 -28.868 1.00 87.81 314 TRP A C 1
ATOM 2463 O O . TRP A 1 314 ? 6.389 2.148 -29.883 1.00 87.81 314 TRP A O 1
ATOM 2473 N N . CYS A 1 315 ? 4.997 0.718 -28.837 1.00 85.69 315 CYS A N 1
ATOM 2474 C CA . CYS A 1 315 ? 4.789 -0.135 -30.008 1.00 85.69 315 CYS A CA 1
ATOM 2475 C C . CYS A 1 315 ? 4.244 0.670 -31.194 1.00 85.69 315 CYS A C 1
ATOM 2477 O O . CYS A 1 315 ? 4.713 0.505 -32.314 1.00 85.69 315 CYS A O 1
ATOM 2479 N N . GLY A 1 316 ? 3.288 1.574 -30.955 1.00 85.56 316 GLY A N 1
ATOM 2480 C CA . GLY A 1 316 ? 2.741 2.441 -32.001 1.00 85.56 316 GLY A CA 1
ATOM 2481 C C . GLY A 1 316 ? 3.761 3.425 -32.585 1.00 85.56 316 GLY A C 1
ATOM 2482 O O . GLY A 1 316 ? 3.719 3.705 -33.781 1.00 85.56 316 GLY A O 1
ATOM 2483 N N . GLN A 1 317 ? 4.693 3.932 -31.770 1.00 84.81 317 GLN A N 1
ATOM 2484 C CA . GLN A 1 317 ? 5.742 4.856 -32.222 1.00 84.81 317 GLN A CA 1
ATOM 2485 C C . GLN A 1 317 ? 6.863 4.162 -33.001 1.00 84.81 317 GLN A C 1
ATOM 2487 O O . GLN A 1 317 ? 7.424 4.757 -33.915 1.00 84.81 317 GLN A O 1
ATOM 2492 N N . THR A 1 318 ? 7.173 2.910 -32.663 1.00 83.94 318 THR A N 1
ATOM 2493 C CA . THR A 1 318 ? 8.325 2.175 -33.211 1.00 83.94 318 THR A CA 1
ATOM 2494 C C . THR A 1 318 ? 7.954 1.136 -34.271 1.00 83.94 318 THR A C 1
ATOM 2496 O O . THR A 1 318 ? 8.837 0.494 -34.834 1.00 83.94 318 THR A O 1
ATOM 2499 N N . GLN A 1 319 ? 6.667 1.004 -34.615 1.00 79.25 319 GLN A N 1
ATOM 2500 C CA . GLN A 1 319 ? 6.161 -0.004 -35.560 1.00 79.25 319 GLN A CA 1
ATOM 2501 C C . GLN A 1 319 ? 6.767 0.035 -36.970 1.00 79.25 319 GLN A C 1
ATOM 2503 O O . GLN A 1 319 ? 6.671 -0.951 -37.693 1.00 79.25 319 GLN A O 1
ATOM 2508 N N . ASN A 1 320 ? 7.345 1.168 -37.380 1.00 77.00 320 ASN A N 1
ATOM 2509 C CA . ASN A 1 320 ? 7.984 1.313 -38.692 1.00 77.00 320 ASN A CA 1
ATOM 2510 C C . ASN A 1 320 ? 9.484 0.974 -38.667 1.00 77.00 320 ASN A C 1
ATOM 2512 O O . ASN A 1 320 ? 10.064 0.755 -39.727 1.00 77.00 320 ASN A O 1
ATOM 2516 N N . ASP A 1 321 ? 10.092 0.934 -37.479 1.00 77.19 321 ASP A N 1
ATOM 2517 C CA . ASP A 1 321 ? 11.538 0.773 -37.285 1.00 77.19 321 ASP A CA 1
ATOM 2518 C C . ASP A 1 321 ? 11.905 -0.589 -36.678 1.00 77.19 321 ASP A C 1
ATOM 2520 O O . ASP A 1 321 ? 13.039 -1.045 -36.821 1.00 77.19 321 ASP A O 1
ATOM 2524 N N . LEU A 1 322 ? 10.957 -1.236 -35.994 1.00 78.19 322 LEU A N 1
ATOM 2525 C CA . LEU A 1 322 ? 11.144 -2.501 -35.292 1.00 78.19 322 LEU A CA 1
ATOM 2526 C C . LEU A 1 322 ? 10.060 -3.516 -35.700 1.00 78.19 322 LEU A C 1
ATOM 2528 O O . LEU A 1 322 ? 8.910 -3.129 -35.922 1.00 78.19 322 LEU A O 1
ATOM 2532 N N . PRO A 1 323 ? 10.381 -4.817 -35.775 1.00 74.94 323 PRO A N 1
ATOM 2533 C CA . PRO A 1 323 ? 9.396 -5.870 -35.961 1.00 74.94 323 PRO A CA 1
ATOM 2534 C C . PRO A 1 323 ? 8.427 -5.923 -34.772 1.00 74.94 323 PRO A C 1
ATOM 2536 O O . PRO A 1 323 ? 8.811 -5.818 -33.611 1.00 74.94 323 PRO A O 1
ATOM 2539 N N . MET A 1 324 ? 7.139 -6.046 -35.089 1.00 78.38 324 MET A N 1
ATOM 2540 C CA . MET A 1 324 ? 6.021 -5.938 -34.141 1.00 78.38 324 MET A CA 1
ATOM 2541 C C . MET A 1 324 ? 5.069 -7.132 -34.256 1.00 78.38 324 MET A C 1
ATOM 2543 O O . MET A 1 324 ? 3.849 -6.978 -34.104 1.00 78.38 324 MET A O 1
ATOM 2547 N N . ASP A 1 325 ? 5.601 -8.314 -34.566 1.00 79.94 325 ASP A N 1
ATOM 2548 C CA . ASP A 1 325 ? 4.807 -9.536 -34.500 1.00 79.94 325 ASP A CA 1
ATOM 2549 C C . ASP A 1 325 ? 4.442 -9.881 -33.042 1.00 79.94 325 ASP A C 1
ATOM 2551 O O . ASP A 1 325 ? 4.895 -9.242 -32.084 1.00 79.94 325 ASP A O 1
ATOM 2555 N N . ASP A 1 326 ? 3.534 -10.839 -32.868 1.00 77.06 326 ASP A N 1
ATOM 2556 C CA . ASP A 1 326 ? 3.040 -11.202 -31.538 1.00 77.06 326 ASP A CA 1
ATOM 2557 C C . ASP A 1 326 ? 4.142 -11.805 -30.651 1.00 77.06 326 ASP A C 1
ATOM 2559 O O . ASP A 1 326 ? 4.078 -11.671 -29.428 1.00 77.06 326 ASP A O 1
ATOM 2563 N N . GLU A 1 327 ? 5.173 -12.411 -31.246 1.00 73.81 327 GLU A N 1
ATOM 2564 C CA . GLU A 1 327 ? 6.293 -13.023 -30.534 1.00 73.81 327 GLU A CA 1
ATOM 2565 C C . GLU A 1 327 ? 7.260 -11.946 -30.009 1.00 73.81 327 GLU A C 1
ATOM 2567 O O . GLU A 1 327 ? 7.538 -11.900 -28.804 1.00 73.81 327 GLU A O 1
ATOM 2572 N N . HIS A 1 328 ? 7.669 -10.995 -30.857 1.00 74.75 328 HIS A N 1
ATOM 2573 C CA . HIS A 1 328 ? 8.484 -9.841 -30.466 1.00 74.75 328 HIS A CA 1
ATOM 2574 C C . HIS A 1 328 ? 7.748 -8.954 -29.458 1.00 74.75 328 HIS A C 1
ATOM 2576 O O . HIS A 1 328 ? 8.339 -8.538 -28.463 1.00 74.75 328 HIS A O 1
ATOM 2582 N N . LYS A 1 329 ? 6.441 -8.706 -29.637 1.00 80.62 329 LYS A N 1
ATOM 2583 C CA . LYS A 1 329 ? 5.631 -7.939 -28.669 1.00 80.62 329 LYS A CA 1
ATOM 2584 C C . LYS A 1 329 ? 5.580 -8.591 -27.298 1.00 80.62 329 LYS A C 1
ATOM 2586 O O . LYS A 1 329 ? 5.609 -7.881 -26.292 1.00 80.62 329 LYS A O 1
ATOM 2591 N N . ASN A 1 330 ? 5.474 -9.917 -27.239 1.00 77.12 330 ASN A N 1
ATOM 2592 C CA . ASN A 1 330 ? 5.451 -10.615 -25.962 1.00 77.12 330 ASN A CA 1
ATOM 2593 C C . ASN A 1 330 ? 6.787 -10.443 -25.232 1.00 77.12 330 ASN A C 1
ATOM 2595 O O . ASN A 1 330 ? 6.806 -10.175 -24.031 1.00 77.12 330 ASN A O 1
ATOM 2599 N N . TRP A 1 331 ? 7.897 -10.473 -25.974 1.00 74.25 331 TRP A N 1
ATOM 2600 C CA . TRP A 1 331 ? 9.200 -10.165 -25.406 1.00 74.25 331 TRP A CA 1
ATOM 2601 C C . TRP A 1 331 ? 9.343 -8.720 -24.941 1.00 74.25 331 TRP A C 1
ATOM 2603 O O . TRP A 1 331 ? 9.720 -8.493 -23.791 1.00 74.25 331 TRP A O 1
ATOM 2613 N N . TYR A 1 332 ? 9.042 -7.744 -25.801 1.00 79.50 332 TYR A N 1
ATOM 2614 C CA . TYR A 1 332 ? 9.164 -6.338 -25.426 1.00 79.50 332 TYR A CA 1
ATOM 2615 C C . TYR A 1 332 ? 8.304 -6.027 -24.193 1.00 79.50 332 TYR A C 1
ATOM 2617 O O . TYR A 1 332 ? 8.690 -5.205 -23.367 1.00 79.50 332 TYR A O 1
ATOM 2625 N N . ARG A 1 333 ? 7.172 -6.724 -24.016 1.00 82.44 333 ARG A N 1
ATOM 2626 C CA . ARG A 1 333 ? 6.348 -6.633 -22.807 1.00 82.44 333 ARG A CA 1
ATOM 2627 C C . ARG A 1 333 ? 7.057 -7.200 -21.573 1.00 82.44 333 ARG A C 1
ATOM 2629 O O . ARG A 1 333 ? 7.038 -6.540 -20.538 1.00 82.44 333 ARG A O 1
ATOM 2636 N N . SER A 1 334 ? 7.684 -8.374 -21.657 1.00 74.94 334 SER A N 1
ATOM 2637 C CA . SER A 1 334 ? 8.484 -8.922 -20.548 1.00 74.94 334 SER A CA 1
ATOM 2638 C C . SER A 1 334 ? 9.670 -8.020 -20.195 1.00 74.94 334 SER A C 1
ATOM 2640 O O . SER A 1 334 ? 9.949 -7.800 -19.020 1.00 74.94 334 SER A O 1
ATOM 2642 N N . LEU A 1 335 ? 10.324 -7.438 -21.202 1.00 75.88 335 LEU A N 1
ATOM 2643 C CA . LEU A 1 335 ? 11.392 -6.462 -21.007 1.00 75.88 335 LEU A CA 1
ATOM 2644 C C . LEU A 1 335 ? 10.868 -5.185 -20.332 1.00 75.88 335 LEU A C 1
ATOM 2646 O O . LEU A 1 335 ? 11.481 -4.698 -19.387 1.00 75.88 335 LEU A O 1
ATOM 2650 N N . ALA A 1 336 ? 9.714 -4.674 -20.765 1.00 80.50 336 ALA A N 1
ATOM 2651 C CA . ALA A 1 336 ? 9.072 -3.514 -20.153 1.00 80.50 336 ALA A CA 1
ATOM 2652 C C . ALA A 1 336 ? 8.737 -3.759 -18.673 1.00 80.50 336 ALA A C 1
ATOM 2654 O O . ALA A 1 336 ? 8.977 -2.886 -17.845 1.00 80.50 336 ALA A O 1
ATOM 2655 N N . GLN A 1 337 ? 8.225 -4.948 -18.334 1.00 78.25 337 GLN A N 1
ATOM 2656 C CA . GLN A 1 337 ? 7.957 -5.350 -16.946 1.00 78.2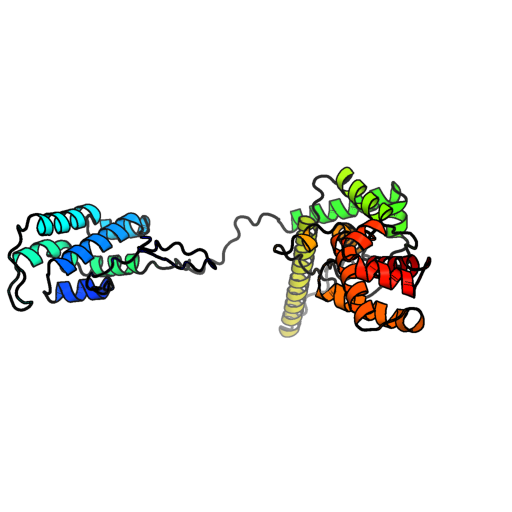5 337 GLN A CA 1
ATOM 2657 C C . GLN A 1 337 ? 9.234 -5.376 -16.117 1.00 78.25 337 GLN A C 1
ATOM 2659 O O . GLN A 1 337 ? 9.273 -4.800 -15.035 1.00 78.25 337 GLN A O 1
ATOM 2664 N N . TYR A 1 338 ? 10.294 -5.981 -16.647 1.00 75.44 338 TYR A N 1
ATOM 2665 C CA . TYR A 1 338 ? 11.575 -6.022 -15.959 1.00 75.44 338 TYR A CA 1
ATOM 2666 C C . TYR A 1 338 ? 12.143 -4.620 -15.707 1.00 75.44 338 TYR A C 1
ATOM 2668 O O . TYR A 1 338 ? 12.531 -4.328 -14.578 1.00 75.44 338 TYR A O 1
ATOM 2676 N N . ILE A 1 339 ? 12.157 -3.750 -16.725 1.00 76.94 339 ILE A N 1
ATOM 2677 C CA . ILE A 1 339 ? 12.641 -2.363 -16.611 1.00 76.94 339 ILE A CA 1
ATOM 2678 C C . ILE A 1 339 ? 11.812 -1.594 -15.579 1.00 76.94 339 ILE A C 1
ATOM 2680 O O . ILE A 1 339 ? 12.362 -0.848 -14.775 1.00 76.94 339 ILE A O 1
ATOM 2684 N N . ALA A 1 340 ? 10.496 -1.788 -15.573 1.00 77.75 340 ALA A N 1
ATOM 2685 C CA . ALA A 1 340 ? 9.606 -1.117 -14.638 1.00 77.75 340 ALA A CA 1
ATOM 2686 C C . ALA A 1 340 ? 9.822 -1.551 -13.178 1.00 77.75 340 ALA A C 1
ATOM 2688 O O . ALA A 1 340 ? 9.710 -0.719 -12.283 1.00 77.75 340 ALA A O 1
ATOM 2689 N N . ILE A 1 341 ? 10.140 -2.827 -12.945 1.00 72.12 341 ILE A N 1
ATOM 2690 C CA . ILE A 1 341 ? 10.368 -3.389 -11.604 1.00 72.12 341 ILE A CA 1
ATOM 2691 C C . ILE A 1 341 ? 11.783 -3.094 -11.109 1.00 72.12 341 ILE A C 1
ATOM 2693 O O . ILE A 1 341 ? 11.969 -2.724 -9.958 1.00 72.12 341 ILE A O 1
ATOM 2697 N N . ASN A 1 342 ? 12.792 -3.244 -11.967 1.00 69.38 342 ASN A N 1
ATOM 2698 C CA . ASN A 1 342 ? 14.198 -3.201 -11.557 1.00 69.38 342 ASN A CA 1
ATOM 2699 C C . ASN A 1 342 ? 14.880 -1.868 -11.881 1.00 69.38 342 ASN A C 1
ATOM 2701 O O . ASN A 1 342 ? 15.995 -1.632 -11.432 1.00 69.38 342 ASN A O 1
ATOM 2705 N N . GLY A 1 343 ? 14.252 -0.998 -12.678 1.00 63.78 343 GLY A N 1
ATOM 2706 C CA . GLY A 1 343 ? 14.854 0.257 -13.143 1.00 63.78 343 GLY A CA 1
ATOM 2707 C C . GLY A 1 343 ? 16.106 0.073 -14.007 1.00 63.78 343 GLY A C 1
ATOM 2708 O O . GLY A 1 343 ? 16.810 1.047 -14.266 1.00 63.78 343 GLY A O 1
ATOM 2709 N N . ALA A 1 344 ? 16.396 -1.157 -14.442 1.00 59.88 344 ALA A N 1
ATOM 2710 C CA . ALA A 1 344 ? 17.627 -1.528 -15.120 1.00 59.88 344 ALA A CA 1
ATOM 2711 C C . ALA A 1 344 ? 17.366 -2.215 -16.465 1.00 59.88 344 ALA A C 1
ATOM 2713 O O . ALA A 1 344 ? 16.388 -2.944 -16.653 1.00 59.88 344 ALA A O 1
ATOM 2714 N N . ILE A 1 345 ? 18.291 -1.992 -17.399 1.00 58.78 345 ILE A N 1
ATOM 2715 C CA . ILE A 1 345 ? 18.396 -2.742 -18.646 1.00 58.78 345 ILE A CA 1
ATOM 2716 C C . ILE A 1 345 ? 18.959 -4.124 -18.320 1.00 58.78 345 ILE A C 1
ATOM 2718 O O . ILE A 1 345 ? 20.004 -4.229 -17.684 1.00 58.78 345 ILE A O 1
ATOM 2722 N N . MET A 1 346 ? 18.316 -5.171 -18.835 1.00 57.41 346 MET A N 1
ATOM 2723 C CA . MET A 1 346 ? 18.917 -6.500 -18.896 1.00 57.41 346 MET A CA 1
ATOM 2724 C C . MET A 1 346 ? 20.209 -6.422 -19.707 1.00 57.41 346 MET A C 1
ATOM 2726 O O . MET A 1 346 ? 20.186 -6.182 -20.917 1.00 57.41 346 MET A O 1
ATOM 2730 N N . SER A 1 347 ? 21.347 -6.671 -19.069 1.00 57.72 347 SER A N 1
ATOM 2731 C CA . SER A 1 347 ? 22.568 -6.987 -19.799 1.00 57.72 347 SER A CA 1
ATOM 2732 C C . SER A 1 347 ? 22.291 -8.159 -20.762 1.00 57.72 347 SER A C 1
ATOM 2734 O O . SER A 1 347 ? 21.452 -9.021 -20.476 1.00 57.72 347 SER A O 1
ATOM 2736 N N . PRO A 1 348 ? 23.012 -8.287 -21.894 1.00 57.22 348 PRO A N 1
ATOM 2737 C CA . PRO A 1 348 ? 22.875 -9.443 -22.790 1.00 57.22 348 PRO A CA 1
ATOM 2738 C C . PRO A 1 348 ? 23.020 -10.802 -22.079 1.00 57.22 348 PRO A C 1
ATOM 2740 O O . PRO A 1 348 ? 22.577 -11.836 -22.581 1.00 57.22 348 PRO A O 1
ATOM 2743 N N . ARG A 1 349 ? 23.651 -10.804 -20.900 1.00 58.56 349 ARG A N 1
ATOM 2744 C CA . ARG A 1 349 ? 23.776 -11.953 -20.010 1.00 58.56 349 ARG A CA 1
ATOM 2745 C C . ARG A 1 349 ? 22.467 -12.269 -19.277 1.00 58.56 349 ARG A C 1
ATOM 2747 O O . ARG A 1 349 ? 22.034 -13.413 -19.340 1.00 58.56 349 ARG A O 1
ATOM 2754 N N . GLU A 1 350 ? 21.811 -11.283 -18.673 1.00 58.91 350 GLU A N 1
ATOM 2755 C CA . GLU A 1 350 ? 20.503 -11.454 -18.012 1.00 58.91 350 GLU A CA 1
ATOM 2756 C C . GLU A 1 350 ? 19.398 -11.781 -19.024 1.00 58.91 350 GLU A C 1
ATOM 2758 O O . GLU A 1 350 ? 18.533 -12.609 -18.758 1.00 58.91 350 GLU A O 1
ATOM 2763 N N . LEU A 1 351 ? 19.477 -11.230 -20.242 1.00 61.50 351 LEU A N 1
ATOM 2764 C CA . LEU A 1 351 ? 18.594 -11.589 -21.361 1.00 61.50 351 LEU A CA 1
ATOM 2765 C C . LEU A 1 351 ? 18.720 -13.045 -21.786 1.00 61.50 351 LEU A C 1
ATOM 2767 O O . LEU A 1 351 ? 17.715 -13.703 -22.065 1.00 61.50 351 LEU A O 1
ATOM 2771 N N . ARG A 1 352 ? 19.941 -13.576 -21.762 1.00 63.81 352 ARG A N 1
ATOM 2772 C CA . ARG A 1 352 ? 20.172 -15.001 -21.976 1.00 63.81 352 ARG A CA 1
ATOM 2773 C C . ARG A 1 352 ? 19.627 -15.855 -20.828 1.00 63.81 352 ARG A C 1
ATOM 2775 O O . ARG A 1 352 ? 19.158 -16.956 -21.094 1.00 63.81 352 ARG A O 1
ATOM 2782 N N . GLU A 1 353 ? 19.705 -15.385 -19.587 1.00 61.06 353 GLU A N 1
ATOM 2783 C CA . GLU A 1 353 ? 19.222 -16.117 -18.407 1.00 61.06 353 GLU A CA 1
ATOM 2784 C C . GLU A 1 353 ? 17.685 -16.143 -18.321 1.00 61.06 353 GLU A C 1
ATOM 2786 O O . GLU A 1 353 ? 17.121 -17.163 -17.931 1.00 61.06 353 GLU A O 1
ATOM 2791 N N . LEU A 1 354 ? 17.007 -15.074 -18.758 1.00 62.66 354 LEU A N 1
ATOM 2792 C CA . LEU A 1 354 ? 15.545 -14.948 -18.719 1.00 62.66 354 LEU A CA 1
ATOM 2793 C C . LEU A 1 354 ? 14.848 -15.791 -19.800 1.00 62.66 354 LEU A C 1
ATOM 2795 O O . LEU A 1 354 ? 13.831 -16.430 -19.534 1.00 62.66 354 LEU A O 1
ATOM 2799 N N . ASN A 1 355 ? 15.391 -15.800 -21.025 1.00 61.03 355 ASN A N 1
ATOM 2800 C CA . ASN A 1 355 ? 14.921 -16.663 -22.111 1.00 61.03 355 ASN A CA 1
ATOM 2801 C C . ASN A 1 355 ? 16.008 -16.847 -23.193 1.00 61.03 355 ASN A C 1
ATOM 2803 O O . ASN A 1 355 ? 16.134 -16.059 -24.134 1.00 61.03 355 ASN A O 1
ATOM 2807 N N . ALA A 1 356 ? 16.798 -17.916 -23.066 1.00 67.25 356 ALA A N 1
ATOM 2808 C CA . ALA A 1 356 ? 17.958 -18.185 -23.919 1.00 67.25 356 ALA A CA 1
ATOM 2809 C C . ALA A 1 356 ? 17.627 -18.456 -25.398 1.00 67.25 356 ALA A C 1
ATOM 2811 O O . ALA A 1 356 ? 18.506 -18.312 -26.257 1.00 67.25 356 ALA A O 1
ATOM 2812 N N . ASP A 1 357 ? 16.411 -18.912 -25.696 1.00 61.91 357 ASP A N 1
ATOM 2813 C CA . ASP A 1 357 ? 15.954 -19.170 -27.066 1.00 61.91 357 ASP A CA 1
ATOM 2814 C C . ASP A 1 357 ? 15.550 -17.861 -27.743 1.00 61.91 357 ASP A C 1
ATOM 2816 O O . ASP A 1 357 ? 15.977 -17.570 -28.859 1.00 61.91 357 ASP A O 1
ATOM 2820 N N . LEU A 1 358 ? 14.854 -17.003 -27.005 1.00 59.78 358 LEU A N 1
ATOM 2821 C CA . LEU A 1 358 ? 14.407 -15.713 -27.498 1.00 59.78 358 LEU A CA 1
ATOM 2822 C C . LEU A 1 358 ? 15.555 -14.689 -27.612 1.00 59.78 358 LEU A C 1
ATOM 2824 O O . LEU A 1 358 ? 15.605 -13.935 -28.581 1.00 59.78 358 LEU A O 1
ATOM 2828 N N . PHE A 1 359 ? 16.557 -14.735 -26.718 1.00 67.75 359 PHE A N 1
ATOM 2829 C CA . PHE A 1 359 ? 17.834 -14.023 -26.903 1.00 67.75 359 PHE A CA 1
ATOM 2830 C C . PHE A 1 359 ? 18.498 -14.398 -28.233 1.00 67.75 359 PHE A C 1
ATOM 2832 O O . PHE A 1 359 ? 19.009 -13.536 -28.945 1.00 67.75 359 PHE A O 1
ATOM 2839 N N . ARG A 1 360 ? 18.504 -15.695 -28.573 1.00 68.00 360 ARG A N 1
ATOM 2840 C CA . ARG A 1 360 ? 19.085 -16.183 -29.829 1.00 68.00 360 ARG A CA 1
ATOM 2841 C C . ARG A 1 360 ? 18.302 -15.691 -31.043 1.00 68.00 360 ARG A C 1
ATOM 2843 O O . ARG A 1 360 ? 18.940 -15.312 -32.016 1.00 68.00 360 ARG A O 1
ATOM 2850 N N . GLN A 1 361 ? 16.974 -15.666 -30.972 1.00 65.56 361 GLN A N 1
ATOM 2851 C CA . GLN A 1 361 ? 16.101 -15.198 -32.052 1.00 65.56 361 GLN A CA 1
ATOM 2852 C C . GLN A 1 361 ? 16.235 -13.683 -32.279 1.00 65.56 361 GLN A C 1
ATOM 2854 O O . GLN A 1 361 ? 16.477 -13.247 -33.396 1.00 65.56 361 GLN A O 1
ATOM 2859 N N . LEU A 1 362 ? 16.255 -12.881 -31.211 1.00 64.69 362 LEU A N 1
ATOM 2860 C CA . LEU A 1 362 ? 16.552 -11.445 -31.284 1.00 64.69 362 LEU A CA 1
ATOM 2861 C C . LEU A 1 362 ? 17.942 -11.151 -31.851 1.00 64.69 362 LEU A C 1
ATOM 2863 O O . LEU A 1 362 ? 18.108 -10.247 -32.664 1.00 64.69 362 LEU A O 1
ATOM 2867 N N . TYR A 1 363 ? 18.957 -11.917 -31.450 1.00 71.00 363 TYR A N 1
ATOM 2868 C CA . TYR A 1 363 ? 20.301 -11.754 -32.003 1.00 71.00 363 TYR A CA 1
ATOM 2869 C C . TYR A 1 363 ? 20.388 -12.224 -33.466 1.00 71.00 363 TYR A C 1
ATOM 2871 O O . TYR A 1 363 ? 21.241 -11.744 -34.207 1.00 71.00 363 TYR A O 1
ATOM 2879 N N . GLN A 1 364 ? 19.517 -13.141 -33.901 1.00 70.50 364 GLN A N 1
ATOM 2880 C CA . GLN A 1 364 ? 19.380 -13.525 -35.309 1.00 70.50 364 GLN A CA 1
ATOM 2881 C C . GLN A 1 364 ? 18.685 -12.438 -36.140 1.00 70.50 364 GLN A C 1
ATOM 2883 O O . GLN A 1 364 ? 19.156 -12.149 -37.238 1.00 70.50 364 GLN A O 1
ATOM 2888 N N . ASP A 1 365 ? 17.631 -11.816 -35.608 1.00 64.94 365 ASP A N 1
ATOM 2889 C CA . ASP A 1 365 ? 16.826 -10.816 -36.321 1.00 64.94 365 ASP A CA 1
ATOM 2890 C C . ASP A 1 365 ? 17.490 -9.426 -36.346 1.00 64.94 365 ASP A C 1
ATOM 2892 O O . ASP A 1 365 ? 17.428 -8.727 -37.356 1.00 64.94 365 ASP A O 1
ATOM 2896 N N . PHE A 1 366 ? 18.165 -9.028 -35.260 1.00 66.94 366 PHE A N 1
ATOM 2897 C CA . PHE A 1 366 ? 18.752 -7.687 -35.093 1.00 66.94 366 PHE A CA 1
ATOM 2898 C C . PHE A 1 366 ? 20.287 -7.661 -35.067 1.00 66.94 366 PHE A C 1
ATOM 2900 O O . PHE A 1 366 ? 20.891 -6.590 -35.171 1.00 66.94 366 PHE A O 1
ATOM 2907 N N . GLY A 1 367 ? 20.953 -8.809 -34.914 1.00 70.50 367 GLY A N 1
ATOM 2908 C CA . GLY A 1 367 ? 22.414 -8.878 -34.854 1.00 70.50 367 GLY A CA 1
ATOM 2909 C C . GLY A 1 367 ? 23.015 -7.989 -33.758 1.00 70.50 367 GLY A C 1
ATOM 2910 O O . GLY A 1 367 ? 22.565 -7.976 -32.613 1.00 70.50 367 GLY A O 1
ATOM 2911 N N . ALA A 1 368 ? 24.044 -7.217 -34.116 1.00 67.31 368 ALA A N 1
ATOM 2912 C CA . ALA A 1 368 ? 24.700 -6.281 -33.201 1.00 67.31 368 ALA A CA 1
ATOM 2913 C C . ALA A 1 368 ? 23.819 -5.076 -32.803 1.00 67.31 368 ALA A C 1
ATOM 2915 O O . ALA A 1 368 ? 24.156 -4.387 -31.843 1.00 67.31 368 ALA A O 1
ATOM 2916 N N . GLU A 1 369 ? 22.695 -4.831 -33.491 1.00 68.06 369 GLU A N 1
ATOM 2917 C CA . GLU A 1 369 ? 21.768 -3.735 -33.172 1.00 68.06 369 GLU A CA 1
ATOM 2918 C C . GLU A 1 369 ? 20.698 -4.119 -32.141 1.00 68.06 369 GLU A C 1
ATOM 2920 O O . GLU A 1 369 ? 19.824 -3.310 -31.850 1.00 68.06 369 GLU A O 1
ATOM 2925 N N . VAL A 1 370 ? 20.766 -5.305 -31.524 1.00 70.94 370 VAL A N 1
ATOM 2926 C CA . VAL A 1 370 ? 19.781 -5.747 -30.514 1.00 70.94 370 VAL A CA 1
ATOM 2927 C C . VAL A 1 370 ? 19.664 -4.798 -29.310 1.00 70.94 370 VAL A C 1
ATOM 2929 O O . VAL A 1 370 ? 18.626 -4.747 -28.657 1.00 70.94 370 VAL A O 1
ATOM 2932 N N . ASN A 1 371 ? 20.706 -4.008 -29.034 1.00 73.62 371 ASN A N 1
ATOM 2933 C CA . ASN A 1 371 ? 20.690 -3.007 -27.967 1.00 73.62 371 ASN A CA 1
ATOM 2934 C C . ASN A 1 371 ? 19.772 -1.825 -28.299 1.00 73.62 371 ASN A C 1
ATOM 2936 O O . ASN A 1 371 ? 19.156 -1.263 -27.403 1.00 73.62 371 ASN A O 1
ATOM 2940 N N . ARG A 1 372 ? 19.605 -1.489 -29.581 1.00 75.56 372 ARG A N 1
ATOM 2941 C CA . ARG A 1 372 ? 18.797 -0.353 -30.033 1.00 75.56 372 ARG A CA 1
ATOM 2942 C C . ARG A 1 372 ? 17.325 -0.434 -29.597 1.00 75.56 372 ARG A C 1
ATOM 2944 O O . ARG A 1 372 ? 16.836 0.554 -29.050 1.00 75.56 372 ARG A O 1
ATOM 2951 N N . PRO A 1 373 ? 16.590 -1.550 -29.789 1.00 75.88 373 PRO A N 1
ATOM 2952 C CA . PRO A 1 373 ? 15.227 -1.659 -29.276 1.00 75.88 373 PRO A CA 1
ATOM 2953 C C . PRO A 1 373 ? 15.156 -1.652 -27.744 1.00 75.88 373 PRO A C 1
ATOM 2955 O O . PRO A 1 373 ? 14.205 -1.107 -27.190 1.00 75.88 373 PRO A O 1
ATOM 2958 N N . ILE A 1 374 ? 16.155 -2.223 -27.062 1.00 75.81 374 ILE A N 1
ATOM 2959 C CA . ILE A 1 374 ? 16.219 -2.267 -25.594 1.00 75.81 374 ILE A CA 1
ATOM 2960 C C . ILE A 1 374 ? 16.398 -0.857 -25.029 1.00 75.81 374 ILE A C 1
ATOM 2962 O O . ILE A 1 374 ? 15.628 -0.427 -24.174 1.00 75.81 374 ILE A O 1
ATOM 2966 N N . GLU A 1 375 ? 17.376 -0.118 -25.547 1.00 76.75 375 GLU A N 1
ATOM 2967 C CA . GLU A 1 375 ? 17.652 1.271 -25.185 1.00 76.75 375 GLU A CA 1
ATOM 2968 C C . GLU A 1 375 ? 16.472 2.179 -25.545 1.00 76.75 375 GLU A C 1
ATOM 2970 O O . GLU A 1 375 ? 16.085 3.029 -24.746 1.00 76.75 375 GLU A O 1
ATOM 2975 N N . SER A 1 376 ? 15.845 1.967 -26.709 1.00 80.56 376 SER A N 1
ATOM 2976 C CA . SER A 1 376 ? 14.641 2.699 -27.118 1.00 80.56 376 SER A CA 1
ATOM 2977 C C . SER A 1 376 ? 13.494 2.506 -26.126 1.00 80.56 376 SER A C 1
ATOM 2979 O O . SER A 1 376 ? 12.906 3.493 -25.682 1.00 80.56 376 SER A O 1
ATOM 2981 N N . LEU A 1 377 ? 13.190 1.259 -25.753 1.00 79.06 377 LEU A N 1
ATOM 2982 C CA . LEU A 1 377 ? 12.129 0.952 -24.797 1.00 79.06 377 LEU A CA 1
ATOM 2983 C C . LEU A 1 377 ? 12.461 1.489 -23.400 1.00 79.06 377 LEU A C 1
ATOM 2985 O O . LEU A 1 377 ? 11.601 2.095 -22.765 1.00 79.06 377 LEU A O 1
ATOM 2989 N N . ASN A 1 378 ? 13.704 1.324 -22.943 1.00 77.69 378 ASN A N 1
ATOM 2990 C CA . ASN A 1 378 ? 14.167 1.844 -21.658 1.00 77.69 378 ASN A CA 1
ATOM 2991 C C . ASN A 1 378 ? 14.008 3.365 -21.577 1.00 77.69 378 ASN A C 1
ATOM 2993 O O . ASN A 1 378 ? 13.360 3.881 -20.669 1.00 77.69 378 ASN A O 1
ATOM 2997 N N . ASN A 1 379 ? 14.528 4.082 -22.573 1.00 76.50 379 ASN A N 1
ATOM 2998 C CA . ASN A 1 379 ? 14.434 5.536 -22.629 1.00 76.50 379 ASN A CA 1
ATOM 2999 C C . ASN A 1 379 ? 12.980 5.999 -22.732 1.00 76.50 379 ASN A C 1
ATOM 3001 O O . ASN A 1 379 ? 12.617 7.010 -22.140 1.00 76.50 379 ASN A O 1
ATOM 3005 N N . PHE A 1 380 ? 12.132 5.267 -23.455 1.00 79.44 380 PHE A N 1
ATOM 3006 C CA . PHE A 1 380 ? 10.716 5.594 -23.550 1.00 79.44 380 PHE A CA 1
ATOM 3007 C C . PHE A 1 380 ? 9.991 5.433 -22.208 1.00 79.44 380 PHE A C 1
ATOM 3009 O O . PHE A 1 380 ? 9.297 6.352 -21.777 1.00 79.44 380 PHE A O 1
ATOM 3016 N N . LEU A 1 381 ? 10.160 4.290 -21.538 1.00 77.06 381 LEU A N 1
ATOM 3017 C CA . LEU A 1 381 ? 9.487 4.002 -20.270 1.00 77.06 381 LEU A CA 1
ATOM 3018 C C . LEU A 1 381 ? 9.957 4.931 -19.155 1.00 77.06 381 LEU A C 1
ATOM 3020 O O . LEU A 1 381 ? 9.136 5.422 -18.389 1.00 77.06 381 LEU A O 1
ATOM 3024 N N . LEU A 1 382 ? 11.258 5.216 -19.093 1.00 73.62 382 LEU A N 1
ATOM 3025 C CA . LEU A 1 382 ? 11.811 6.099 -18.075 1.00 73.62 382 LEU A CA 1
ATOM 3026 C C . LEU A 1 382 ? 11.512 7.575 -18.336 1.00 73.62 382 LEU A C 1
ATOM 3028 O O . LEU A 1 382 ? 11.642 8.362 -17.409 1.00 73.62 382 LEU A O 1
ATOM 3032 N N . ARG A 1 383 ? 11.101 7.986 -19.542 1.00 69.75 383 ARG A N 1
ATOM 3033 C CA . ARG A 1 383 ? 10.646 9.364 -19.834 1.00 69.75 383 ARG A CA 1
ATOM 3034 C C . ARG A 1 383 ? 9.176 9.616 -19.492 1.00 69.75 383 ARG A C 1
ATOM 3036 O O . ARG A 1 383 ? 8.776 10.776 -19.418 1.00 69.75 383 ARG A O 1
ATOM 3043 N N . ALA A 1 384 ? 8.387 8.556 -19.366 1.00 60.38 384 ALA A N 1
ATOM 3044 C CA . ALA A 1 384 ? 6.940 8.608 -19.182 1.00 60.38 384 ALA A CA 1
ATOM 3045 C C . ALA A 1 384 ? 6.502 8.790 -17.723 1.00 60.38 384 ALA A C 1
ATOM 3047 O O . ALA A 1 384 ? 5.290 9.082 -17.537 1.00 60.38 384 ALA A O 1
#

pLDDT: mean 71.72, std 16.59, range [25.73, 90.62]

Sequence (384 aa):
HKDRFVIVDAIGVTEKEKTVPQVGGKHQAMMTLERLLEELSRGVVSDDLMLQLAYKLTTIANKGDPDELAVLQKMSPQLHLIEFAQRIIEACEQETLPPFVDSNEPNTERKALLALLLDDIPARKKLIEIAKGYFKELPEQKDQLLYAGFSQEEAADRVHLFEQSLEELAEEEPLFQRLKDNAAQVEDLSVAGLEELNEILRRKITNFSVPQLWKDYALLLQAQSDANYNAAAAAAAVATTGVAANEADIGINEVAGSEHVKQKRMVIMLNPANEDETDAPTNALQLTRFAWHHTAQLVSLANNTRLIQLFNLWCGQTQNDLPMDDEHKNWYRSLAQYIAINGAIMSPRELRELNADLFRQLYQDFGAEVNRPIESLNNFLLRA

Radius of gyration: 35.39 Å; Cα contacts (8 Å, |Δi|>4): 295; chains: 1; bounding box: 69×91×81 Å

Organism: NCBI:txid2838452

Secondary structure (DSSP, 8-state):
----------SS---S--PPPPTTS-------HHHHHHHHHTT---HHHHHHHHHHHHHHHHHS-HHHHHHHHHH-TT--HHHHHHHHHHHHHTT-SPPP--TTS--HHHHHHHHHHHS-HHHHHHHHHHHTT------S-----S--SS-HHHHHHHHHHHHHHHHHHHHH-HHHHHHHH-TT--TT--HHHHHHHHHHHHHHSTT--HHHHHHHHHHHHHHHHHHHHHHHHHHHHHHHHT-----------------S--PPPEEPPP-TT-HHHHS-THHHHHHHHHHTTS-SEE--TT-HHHHHHHHHHHHHHHTTTS---HHHHHHHHHHHHHHHHHSS---HHHHHHH-HHHHHHHHHHHGGGGHHHHHHHHHHHHH-

Foldseek 3Di:
DPDDDDDDDPDDDDPDDDDDDDPPPDCPPLDQLVVLLVCVLLQVLALVSLLSQLVLLVVLLVPFDPVLVVVLCVLQVPCDSNVLSVLSVCCSVVVVQDHDDDSPDPSPVSCVSCCSPNVPPVSSVSSSVRSVPDPPPDPPPPPPCPDDPDDLVNLVVLLVLLLVLLVVCLVVPVLSVCCLVCLQPPVPCALVSLVVLLVCCPVRPPPDALLSNLVSVQVNLVVVVVVVVVVVVVVVVVVVVPDDDDPDDPPPVPPDDDPPDPDAAHEDHFDPVDCLQRVASLLSVLSSCVSSVVDSYNDQLLPPVNLVVLLVVLCVVCVVPDPDDPLVSVVLSVLSNCCSRHVHQQDLVNVCVVPVVVSVVLCVVQPPCSVVSSSSSSSSSSSD